Protein AF-0000000085120911 (afdb_homodimer)

Secondary structure (DSSP, 8-state):
-----TTHHHHHHHHHHHHH-TTSSS--PPPTTHHHHHHHHHHHHIIIII-----TT-EEEEEETTEEE-EEEEEEE-TTSSHHHHHHHHHHHHHHHBGGG-EEEEESS-SSHHHHHHHHHHTT-S-GGGG-HHHHHHHHHHHHHHHHHT---STT--HHHHHHHTT-EEEEES-HHHHHHHHHH--TT----HHHHHHHGGGSPPPSEEEEEE--HHHHHHHHHHHH-----HHHHHHHHHHHHHHHHHHHHHHH-TTTT--SSS--HHHHHHHHHHSS-HHHHS-GGGSSPEEEEEE-TT--HHHHHHHHHHHHHHHHHHTTSEEE--GGGG--/-----S-HHHHHHHHHHHHH--SSSS-----TTHHHHHHHHHHHHIIIII-----TT-EEEEEETTEEE-EEEEEEE-TTSSHHHHHHHHHHHHHHHBGGG-EEEEESS-SSHHHHHHHHHHTT-S-GGGG-HHHHHHHHHHHHHHHHHT---STT--HHHHHHHTT-EEEEES-HHHHHHHHHHS-TT----HHHHHHHGGGSPPPSEEEEEE--HHHHHHHHHHHH-----HHHHHHHHHHHHHHHHHHHHHHH-TTTT--SSS--HHHHHHHHHHSS-HHHHS-GGGSSPEEEEEE-TT--HHHHHHHHHHHHHHHHHHTTSEEE--GGG---

InterPro domains:
  IPR018094 Thymidylate kinase [MF_00165] (71-321)
  IPR018094 Thymidylate kinase [TIGR00041] (70-251)
  IPR018095 Thymidylate kinase, conserved site [PS01331] (171-183)
  IPR027417 P-loop containing nucleoside triphosphate hydrolase [G3DSA:3.40.50.300] (66-319)
  IPR027417 P-loop containing nucleoside triphosphate hydrolase [SSF52540] (70-254)
  IPR039430 Thymidylate kinase-like domain [PF02223] (75-251)

Structure (mmCIF, N/CA/C/O backbone):
data_AF-0000000085120911-model_v1
#
loop_
_entity.id
_entity.type
_entity.pdbx_description
1 polymer 'Probable thymidylate kinase'
#
loop_
_atom_site.group_PDB
_atom_site.id
_atom_site.type_symbol
_atom_site.label_atom_id
_atom_site.label_alt_id
_atom_site.label_comp_id
_atom_site.label_asym_id
_atom_site.label_entity_id
_atom_site.label_seq_id
_atom_site.pdbx_PDB_ins_code
_atom_site.Cartn_x
_atom_site.Cartn_y
_atom_site.Cartn_z
_atom_site.occupancy
_atom_site.B_iso_or_equiv
_atom_site.auth_seq_id
_atom_site.auth_comp_id
_atom_site.auth_asym_id
_atom_site.auth_atom_id
_atom_site.pdbx_PDB_model_num
ATOM 1 N N . MET A 1 1 ? 29.109 44.719 27.953 1 21.59 1 MET A N 1
ATOM 2 C CA . MET A 1 1 ? 29.031 43.281 28.016 1 21.59 1 MET A CA 1
ATOM 3 C C . MET A 1 1 ? 27.594 42.812 28.266 1 21.59 1 MET A C 1
ATOM 5 O O . MET A 1 1 ? 27.109 42.906 29.391 1 21.59 1 MET A O 1
ATOM 9 N N . LYS A 1 2 ? 26.625 43.094 27.406 1 31.22 2 LYS A N 1
ATOM 10 C CA . LYS A 1 2 ? 25.188 42.938 27.578 1 31.22 2 LYS A CA 1
ATOM 11 C C . LYS A 1 2 ? 24.828 41.5 27.953 1 31.22 2 LYS A C 1
ATOM 13 O O . LYS A 1 2 ? 25.344 40.562 27.375 1 31.22 2 LYS A O 1
ATOM 18 N N . PRO A 1 3 ? 24.25 41.281 29.234 1 30.42 3 PRO A N 1
ATOM 19 C CA . PRO A 1 3 ? 23.938 39.969 29.766 1 30.42 3 PRO A CA 1
ATOM 20 C C . PRO A 1 3 ? 23.094 39.125 28.812 1 30.42 3 PRO A C 1
ATOM 22 O O . PRO A 1 3 ? 22.125 39.625 28.219 1 30.42 3 PRO A O 1
ATOM 25 N N . ALA A 1 4 ? 23.641 38.156 28.109 1 36.69 4 ALA A N 1
ATOM 26 C CA . ALA A 1 4 ? 23.031 37.156 27.219 1 36.69 4 ALA A CA 1
ATOM 27 C C . ALA A 1 4 ? 21.844 36.469 27.922 1 36.69 4 ALA A C 1
ATOM 29 O O . ALA A 1 4 ? 22 35.906 29 1 36.69 4 ALA A O 1
ATOM 30 N N . SER A 1 5 ? 20.625 36.875 27.672 1 32.47 5 SER A N 1
ATOM 31 C CA . SER A 1 5 ? 19.312 36.625 28.266 1 32.47 5 SER A CA 1
ATOM 32 C C . SER A 1 5 ? 19.047 35.125 28.438 1 32.47 5 SER A C 1
ATOM 34 O O . SER A 1 5 ? 19.469 34.312 27.609 1 32.47 5 SER A O 1
ATOM 36 N N . ARG A 1 6 ? 18.641 34.531 29.672 1 35.84 6 ARG A N 1
ATOM 37 C CA . ARG A 1 6 ? 18.297 33.312 30.438 1 35.84 6 ARG A CA 1
ATOM 38 C C . ARG A 1 6 ? 17.266 32.469 29.688 1 35.84 6 ARG A C 1
ATOM 40 O O . ARG A 1 6 ? 16.797 31.469 30.219 1 35.84 6 ARG A O 1
ATOM 47 N N . GLU A 1 7 ? 16.75 32.938 28.641 1 33.72 7 GLU A N 1
ATOM 48 C CA . GLU A 1 7 ? 15.633 32.281 27.969 1 33.72 7 GLU A CA 1
ATOM 49 C C . GLU A 1 7 ? 16.094 31.031 27.234 1 33.72 7 GLU A C 1
ATOM 51 O O . GLU A 1 7 ? 15.281 30.266 26.719 1 33.72 7 GLU A O 1
ATOM 56 N N . THR A 1 8 ? 17.344 30.75 27.234 1 37.81 8 THR A N 1
ATOM 57 C CA . THR A 1 8 ? 17.938 29.703 26.391 1 37.81 8 THR A CA 1
ATOM 58 C C . THR A 1 8 ? 17.734 28.328 27.016 1 37.81 8 THR A C 1
ATOM 60 O O . THR A 1 8 ? 17.453 27.344 26.312 1 37.81 8 THR A O 1
ATOM 63 N N . PRO A 1 9 ? 17.641 28.328 28.391 1 43.62 9 PRO A N 1
ATOM 64 C CA . PRO A 1 9 ? 17.641 26.984 28.969 1 43.62 9 PRO A CA 1
ATOM 65 C C . PRO A 1 9 ? 16.312 26.266 28.766 1 43.62 9 PRO A C 1
ATOM 67 O O . PRO A 1 9 ? 16.281 25.031 28.641 1 43.62 9 PRO A O 1
ATOM 70 N N . VAL A 1 10 ? 15.281 26.984 28.734 1 39.31 10 VAL A N 1
ATOM 71 C CA . VAL A 1 10 ? 13.961 26.359 28.688 1 39.31 10 VAL A CA 1
ATOM 72 C C . VAL A 1 10 ? 13.75 25.688 27.344 1 39.31 10 VAL A C 1
ATOM 74 O O . VAL A 1 10 ? 13.273 24.547 27.266 1 39.31 10 VAL A O 1
ATOM 77 N N . ILE A 1 11 ? 14.125 26.344 26.312 1 41.19 11 ILE A N 1
ATOM 78 C CA . ILE A 1 11 ? 13.922 25.766 25 1 41.19 11 ILE A CA 1
ATOM 79 C C . ILE A 1 11 ? 14.758 24.5 24.844 1 41.19 11 ILE A C 1
ATOM 81 O O . ILE A 1 11 ? 14.297 23.5 24.281 1 41.19 11 ILE A O 1
ATOM 85 N N . GLU A 1 12 ? 15.867 24.625 25.453 1 46.53 12 GLU A N 1
ATOM 86 C CA . GLU A 1 12 ? 16.719 23.453 25.422 1 46.53 12 GLU A CA 1
ATOM 87 C C . GLU A 1 12 ? 16.031 22.25 26.094 1 46.53 12 GLU A C 1
ATOM 89 O O . GLU A 1 12 ? 16.141 21.125 25.609 1 46.53 12 GLU A O 1
ATOM 94 N N . ASN A 1 13 ? 15.344 22.547 27.109 1 45.47 13 ASN A N 1
ATOM 95 C CA . ASN A 1 13 ? 14.656 21.484 27.844 1 45.47 13 ASN A CA 1
ATOM 96 C C . ASN A 1 13 ? 13.508 20.891 27.031 1 45.47 13 ASN A C 1
ATOM 98 O O . ASN A 1 13 ? 13.273 19.688 27.078 1 45.47 13 ASN A O 1
ATOM 102 N N . VAL A 1 14 ? 12.906 21.719 26.297 1 43.88 14 VAL A N 1
ATOM 103 C CA . VAL A 1 14 ? 11.82 21.266 25.438 1 43.88 14 VAL A CA 1
ATOM 104 C C . VAL A 1 14 ? 12.344 20.234 24.438 1 43.88 14 VAL A C 1
ATOM 106 O O . VAL A 1 14 ? 11.727 19.188 24.234 1 43.88 14 VAL A O 1
ATOM 109 N N . ILE A 1 15 ? 13.359 20.594 23.938 1 43.28 15 ILE A N 1
ATOM 110 C CA . ILE A 1 15 ? 13.984 19.75 22.938 1 43.28 15 ILE A CA 1
ATOM 111 C C . ILE A 1 15 ? 14.422 18.422 23.578 1 43.28 15 ILE A C 1
ATOM 113 O O . ILE A 1 15 ? 14.195 17.359 23.016 1 43.28 15 ILE A O 1
ATOM 117 N N . ARG A 1 16 ? 14.953 18.578 24.766 1 45.09 16 ARG A N 1
ATOM 118 C CA . ARG A 1 16 ? 15.422 17.391 25.484 1 45.09 16 ARG A CA 1
ATOM 119 C C . ARG A 1 16 ? 14.266 16.469 25.828 1 45.09 16 ARG A C 1
ATOM 121 O O . ARG A 1 16 ? 14.383 15.242 25.734 1 45.09 16 ARG A O 1
ATOM 128 N N . LEU A 1 17 ? 13.25 17 26.234 1 41.06 17 LEU A N 1
ATOM 129 C CA . LEU A 1 17 ? 12.094 16.219 26.672 1 41.06 17 LEU A CA 1
ATOM 130 C C . LEU A 1 17 ? 11.414 15.531 25.5 1 41.06 17 LEU A C 1
ATOM 132 O O . LEU A 1 17 ? 10.961 14.391 25.609 1 41.06 17 LEU A O 1
ATOM 136 N N . ALA A 1 18 ? 11.328 16.219 24.453 1 39.88 18 ALA A N 1
ATOM 137 C CA . ALA A 1 18 ? 10.742 15.609 23.266 1 39.88 18 ALA A CA 1
ATOM 138 C C . ALA A 1 18 ? 11.539 14.383 22.812 1 39.88 18 ALA A C 1
ATOM 140 O O . ALA A 1 18 ? 10.969 13.414 22.312 1 39.88 18 ALA A O 1
ATOM 141 N N . TYR A 1 19 ? 12.789 14.352 23.031 1 40.03 19 TYR A N 1
ATOM 142 C CA . TYR A 1 19 ? 13.656 13.242 22.641 1 40.03 19 TYR A CA 1
ATOM 143 C C . TYR A 1 19 ? 13.539 12.086 23.625 1 40.03 19 TYR A C 1
ATOM 145 O O . TYR A 1 19 ? 13.727 10.93 23.266 1 40.03 19 TYR A O 1
ATOM 153 N N . LYS A 1 20 ? 13.297 12.312 24.781 1 37.78 20 LYS A N 1
ATOM 154 C CA . LYS A 1 20 ? 13.258 11.266 25.812 1 37.78 20 LYS A CA 1
ATOM 155 C C . LYS A 1 20 ? 11.961 10.469 25.734 1 37.78 20 LYS A C 1
ATOM 157 O O . LYS A 1 20 ? 11.875 9.352 26.25 1 37.78 20 LYS A O 1
ATOM 162 N N . ARG A 1 21 ? 10.922 10.906 25.219 1 36.94 21 ARG A N 1
ATOM 163 C CA . ARG A 1 21 ? 9.617 10.312 25.484 1 36.94 21 ARG A CA 1
ATOM 164 C C . ARG A 1 21 ? 9.305 9.219 24.484 1 36.94 21 ARG A C 1
ATOM 166 O O . ARG A 1 21 ? 8.164 8.734 24.406 1 36.94 21 ARG A O 1
ATOM 173 N N . GLY A 1 22 ? 10.008 8.547 23.828 1 33.44 22 GLY A N 1
ATOM 174 C CA . GLY A 1 22 ? 9.625 7.457 22.938 1 33.44 22 GLY A CA 1
ATOM 175 C C . GLY A 1 22 ? 8.789 6.398 23.641 1 33.44 22 GLY A C 1
ATOM 176 O O . GLY A 1 22 ? 8.398 5.406 23.016 1 33.44 22 GLY A O 1
ATOM 177 N N . GLU A 1 23 ? 8.773 6.168 24.875 1 32.94 23 GLU A N 1
ATOM 178 C CA . GLU A 1 23 ? 8.164 4.996 25.484 1 32.94 23 GLU A CA 1
ATOM 179 C C . GLU A 1 23 ? 6.668 5.203 25.719 1 32.94 23 GLU A C 1
ATOM 181 O O . GLU A 1 23 ? 5.914 4.238 25.859 1 32.94 23 GLU A O 1
ATOM 186 N N . GLU A 1 24 ? 6.148 6.316 26.344 1 32.09 24 GLU A N 1
ATOM 187 C CA . GLU A 1 24 ? 4.812 6.215 26.938 1 32.09 24 GLU A CA 1
ATOM 188 C C . GLU A 1 24 ? 3.738 6.562 25.906 1 32.09 24 GLU A C 1
ATOM 190 O O . GLU A 1 24 ? 3.914 7.48 25.094 1 32.09 24 GLU A O 1
ATOM 195 N N . LYS A 1 25 ? 2.566 5.879 25.828 1 38.34 25 LYS A N 1
ATOM 196 C CA . LYS A 1 25 ? 1.338 5.922 25.031 1 38.34 25 LYS A CA 1
ATOM 197 C C . LYS A 1 25 ? 0.755 7.332 25 1 38.34 25 LYS A C 1
ATOM 199 O O . LYS A 1 25 ? -0.342 7.547 24.484 1 38.34 25 LYS A O 1
ATOM 204 N N . ARG A 1 26 ? 1.23 8.32 25.812 1 34.84 26 ARG A N 1
ATOM 205 C CA . ARG A 1 26 ? 0.583 9.625 25.906 1 34.84 26 ARG A CA 1
ATOM 206 C C . ARG A 1 26 ? 1.172 10.609 24.906 1 34.84 26 ARG A C 1
ATOM 208 O O . ARG A 1 26 ? 2.375 10.586 24.641 1 34.84 26 ARG A O 1
ATOM 215 N N . VAL A 1 27 ? 0.275 11.227 24.109 1 38.69 27 VAL A N 1
ATOM 216 C CA . VAL A 1 27 ? 0.625 12.344 23.234 1 38.69 27 VAL A CA 1
ATOM 217 C C . VAL A 1 27 ? 1.644 13.242 23.938 1 38.69 27 VAL A C 1
ATOM 219 O O . VAL A 1 27 ? 1.41 13.711 25.047 1 38.69 27 VAL A O 1
ATOM 222 N N . PRO A 1 28 ? 2.799 13.234 23.5 1 45.41 28 PRO A N 1
ATOM 223 C CA . PRO A 1 28 ? 3.795 14.094 24.141 1 45.41 28 PRO A CA 1
ATOM 224 C C . PRO A 1 28 ? 3.393 15.57 24.125 1 45.41 28 PRO A C 1
ATOM 226 O O . PRO A 1 28 ? 2.918 16.078 23.109 1 45.41 28 PRO A O 1
ATOM 229 N N . SER A 1 29 ? 2.76 16.031 25.219 1 50.06 29 SER A N 1
ATOM 230 C CA . SER A 1 29 ? 2.512 17.469 25.328 1 50.06 29 SER A CA 1
ATOM 231 C C . SER A 1 29 ? 3.785 18.219 25.688 1 50.06 29 SER A C 1
ATOM 233 O O . SER A 1 29 ? 4.688 17.672 26.312 1 50.06 29 SER A O 1
ATOM 235 N N . LEU A 1 30 ? 4.102 19.328 24.969 1 51.44 30 LEU A N 1
ATOM 236 C CA . LEU A 1 30 ? 5.156 20.234 25.391 1 51.44 30 LEU A CA 1
ATOM 237 C C . LEU A 1 30 ? 5.031 20.562 26.875 1 51.44 30 LEU A C 1
ATOM 239 O O . LEU A 1 30 ? 3.922 20.703 27.391 1 51.44 30 LEU A O 1
ATOM 243 N N . PRO A 1 31 ? 6.07 20.469 27.516 1 49.25 31 PRO A N 1
ATOM 244 C CA . PRO A 1 31 ? 5.93 20.891 28.906 1 49.25 31 PRO A CA 1
ATOM 245 C C . PRO A 1 31 ? 5.211 22.234 29.047 1 49.25 31 PRO A C 1
ATOM 247 O O . PRO A 1 31 ? 5.508 23.172 28.312 1 49.25 31 PRO A O 1
ATOM 250 N N . LEU A 1 32 ? 4.137 22.266 29.75 1 51.22 32 LEU A N 1
ATOM 251 C CA . LEU A 1 32 ? 3.25 23.406 30.016 1 51.22 32 LEU A CA 1
ATOM 252 C C . LEU A 1 32 ? 4.051 24.672 30.297 1 51.22 32 LEU A C 1
ATOM 254 O O . LEU A 1 32 ? 3.613 25.766 29.953 1 51.22 32 LEU A O 1
ATOM 258 N N . GLU A 1 33 ? 5.203 24.484 30.906 1 52.12 33 GLU A N 1
ATOM 259 C CA . GLU A 1 33 ? 5.996 25.641 31.328 1 52.12 33 GLU A CA 1
ATOM 260 C C . GLU A 1 33 ? 6.617 26.344 30.125 1 52.12 33 GLU A C 1
ATOM 262 O O . GLU A 1 33 ? 6.906 27.547 30.203 1 52.12 33 GLU A O 1
ATOM 267 N N . LEU A 1 34 ? 6.715 25.703 29.047 1 60.28 34 LEU A N 1
ATOM 268 C CA . LEU A 1 34 ? 7.434 26.234 27.891 1 60.28 34 LEU A CA 1
ATOM 269 C C . LEU A 1 34 ? 6.48 26.953 26.938 1 60.28 34 LEU A C 1
ATOM 271 O O . LEU A 1 34 ? 6.906 27.797 26.141 1 60.28 34 LEU A O 1
ATOM 275 N N . GLU A 1 35 ? 5.352 26.812 27.219 1 74.75 35 GLU A N 1
ATOM 276 C CA . GLU A 1 35 ? 4.344 27.312 26.281 1 74.75 35 GLU A CA 1
ATOM 277 C C . GLU A 1 35 ? 4.23 28.828 26.375 1 74.75 35 GLU A C 1
ATOM 279 O O . GLU A 1 35 ? 4.246 29.531 25.359 1 74.75 35 GLU A O 1
ATOM 284 N N . PRO A 1 36 ? 4.355 29.344 27.609 1 78.25 36 PRO A N 1
ATOM 285 C CA . PRO A 1 36 ? 4.195 30.797 27.672 1 78.25 36 PRO A CA 1
ATOM 286 C C . PRO A 1 36 ? 5.391 31.547 27.094 1 78.25 36 PRO A C 1
ATOM 288 O O . PRO A 1 36 ? 5.219 32.562 26.438 1 78.25 36 PRO A O 1
ATOM 291 N N . VAL A 1 37 ? 6.574 31.094 27.312 1 83.62 37 VAL A N 1
ATOM 292 C CA . VAL A 1 37 ? 7.777 31.75 26.812 1 83.62 37 VAL A CA 1
ATOM 293 C C . VAL A 1 37 ? 7.809 31.672 25.297 1 83.62 37 VAL A C 1
ATOM 295 O O . VAL A 1 37 ? 8.102 32.656 24.625 1 83.62 37 VAL A O 1
ATOM 298 N N . LEU A 1 38 ? 7.523 30.547 24.812 1 89.38 38 LEU A N 1
ATOM 299 C CA . LEU A 1 38 ? 7.496 30.344 23.375 1 89.38 38 LEU A CA 1
ATOM 300 C C . LEU A 1 38 ? 6.43 31.219 22.719 1 89.38 38 LEU A C 1
ATOM 302 O O . LEU A 1 38 ? 6.668 31.828 21.672 1 89.38 38 LEU A O 1
ATOM 306 N N . ALA A 1 39 ? 5.328 31.297 23.406 1 92.31 39 ALA A N 1
ATOM 307 C CA . ALA A 1 39 ? 4.219 32.094 22.891 1 92.31 39 ALA A CA 1
ATOM 308 C C . ALA A 1 39 ? 4.594 33.562 22.828 1 92.31 39 ALA A C 1
ATOM 310 O O . ALA A 1 39 ? 4.277 34.25 21.844 1 92.31 39 ALA A O 1
ATOM 311 N N . LYS A 1 40 ? 5.219 34.031 23.812 1 93.19 40 LYS A N 1
ATOM 312 C CA . LYS A 1 40 ? 5.645 35.438 23.859 1 93.19 40 LYS A CA 1
ATOM 313 C C . LYS A 1 40 ? 6.66 35.719 22.75 1 93.19 40 LYS A C 1
ATOM 315 O O . LYS A 1 40 ? 6.594 36.781 22.109 1 93.19 40 LYS A O 1
ATOM 320 N N . SER A 1 41 ? 7.57 34.812 22.609 1 93.56 41 SER A N 1
ATOM 321 C CA . SER A 1 41 ? 8.602 34.969 21.578 1 93.56 41 SER A CA 1
ATOM 322 C C . SER A 1 41 ? 8 35 20.188 1 93.56 41 SER A C 1
ATOM 324 O O . SER A 1 41 ? 8.391 35.781 19.344 1 93.56 41 SER A O 1
ATOM 326 N N . VAL A 1 42 ? 7.082 34.125 19.922 1 95.56 42 VAL A N 1
ATOM 327 C CA . VAL A 1 42 ? 6.438 34.031 18.609 1 95.56 42 VAL A CA 1
ATOM 328 C C . VAL A 1 42 ? 5.602 35.281 18.359 1 95.56 42 VAL A C 1
ATOM 330 O O . VAL A 1 42 ? 5.676 35.875 17.266 1 95.56 42 VAL A O 1
ATOM 333 N N . ALA A 1 43 ? 4.852 35.719 19.391 1 95.56 43 ALA A N 1
ATOM 334 C CA . ALA A 1 43 ? 4.02 36.906 19.266 1 95.56 43 ALA A CA 1
ATOM 335 C C . ALA A 1 43 ? 4.871 38.156 18.969 1 95.56 43 ALA A C 1
ATOM 337 O O . ALA A 1 43 ? 4.512 38.969 18.141 1 95.56 43 ALA A O 1
ATOM 338 N N . LYS A 1 44 ? 5.914 38.25 19.688 1 96.12 44 LYS A N 1
ATOM 339 C CA . LYS A 1 44 ? 6.828 39.375 19.484 1 96.12 44 LYS A CA 1
ATOM 340 C C . LYS A 1 44 ? 7.375 39.375 18.062 1 96.12 44 LYS A C 1
ATOM 342 O O . LYS A 1 44 ? 7.398 40.438 17.406 1 96.12 44 LYS A O 1
ATOM 347 N N . ARG A 1 45 ? 7.773 38.281 17.594 1 96.19 45 ARG A N 1
ATOM 348 C CA . ARG A 1 45 ? 8.359 38.188 16.25 1 96.19 45 ARG A CA 1
ATOM 349 C C . ARG A 1 45 ? 7.305 38.438 15.18 1 96.19 45 ARG A C 1
ATOM 351 O O . ARG A 1 45 ? 7.609 39.031 14.141 1 96.19 45 ARG A O 1
ATOM 358 N N . LEU A 1 46 ? 6.16 37.938 15.383 1 96.56 46 LEU A N 1
ATOM 359 C CA . LEU A 1 46 ? 5.066 38.219 14.453 1 96.56 46 LEU A CA 1
ATOM 360 C C . LEU A 1 46 ? 4.816 39.719 14.32 1 96.56 46 LEU A C 1
ATOM 362 O O . LEU A 1 46 ? 4.656 40.219 13.211 1 96.56 46 LEU A O 1
ATOM 366 N N . ARG A 1 47 ? 4.828 40.375 15.422 1 96.5 47 ARG A N 1
ATOM 367 C CA . ARG A 1 47 ? 4.613 41.812 15.43 1 96.5 47 ARG A CA 1
ATOM 368 C C . ARG A 1 47 ? 5.758 42.562 14.734 1 96.5 47 ARG A C 1
ATOM 370 O O . ARG A 1 47 ? 5.527 43.406 13.891 1 96.5 47 ARG A O 1
ATOM 377 N N . GLU A 1 48 ? 6.91 42.219 15.047 1 97.12 48 GLU A N 1
ATOM 378 C CA . GLU A 1 48 ? 8.102 42.938 14.586 1 97.12 48 GLU A CA 1
ATOM 379 C C . GLU A 1 48 ? 8.383 42.656 13.109 1 97.12 48 GLU A C 1
ATOM 381 O O . GLU A 1 48 ? 8.773 43.562 12.367 1 97.12 48 GLU A O 1
ATOM 386 N N . GLN A 1 49 ? 8.18 41.438 12.688 1 95.88 49 GLN A N 1
ATOM 387 C CA . GLN A 1 49 ? 8.617 41.031 11.359 1 95.88 49 GLN A CA 1
ATOM 388 C C . GLN A 1 49 ? 7.465 41.094 10.359 1 95.88 49 GLN A C 1
ATOM 390 O O . GLN A 1 49 ? 7.676 41.281 9.164 1 95.88 49 GLN A O 1
ATOM 395 N N . TYR A 1 50 ? 6.23 40.938 10.828 1 95.75 50 TYR A N 1
ATOM 396 C CA . TYR A 1 50 ? 5.125 40.812 9.891 1 95.75 50 TYR A CA 1
ATOM 397 C C . TYR A 1 50 ? 4.031 41.812 10.18 1 95.75 50 TYR A C 1
ATOM 399 O O . TYR A 1 50 ? 3.053 41.906 9.43 1 95.75 50 TYR A O 1
ATOM 407 N N . GLY A 1 51 ? 4.133 42.562 11.336 1 94.81 51 GLY A N 1
ATOM 408 C CA . GLY A 1 51 ? 3.109 43.5 11.711 1 94.81 51 GLY A CA 1
ATOM 409 C C . GLY A 1 51 ? 1.823 42.844 12.18 1 94.81 51 GLY A C 1
ATOM 410 O O . GLY A 1 51 ? 0.75 43.469 12.094 1 94.81 51 GLY A O 1
ATOM 411 N N . ILE A 1 52 ? 1.918 41.625 12.602 1 94.25 52 ILE A N 1
ATOM 412 C CA . ILE A 1 52 ? 0.752 40.875 13.055 1 94.25 52 ILE A CA 1
ATOM 413 C C . ILE A 1 52 ? 0.711 40.844 14.578 1 94.25 52 ILE A C 1
ATOM 415 O O . ILE A 1 52 ? 1.628 40.312 15.219 1 94.25 52 ILE A O 1
ATOM 419 N N . THR A 1 53 ? -0.263 41.375 15.172 1 93.88 53 THR A N 1
ATOM 420 C CA . THR A 1 53 ? -0.453 41.344 16.609 1 93.88 53 THR A CA 1
ATOM 421 C C . THR A 1 53 ? -1.49 40.312 17 1 93.88 53 THR A C 1
ATOM 423 O O . THR A 1 53 ? -2.641 40.375 16.562 1 93.88 53 THR A O 1
ATOM 426 N N . ILE A 1 54 ? -1.018 39.406 17.797 1 91.88 54 ILE A N 1
ATOM 427 C CA . ILE A 1 54 ? -1.953 38.344 18.172 1 91.88 54 ILE A CA 1
ATOM 428 C C . ILE A 1 54 ? -2.02 38.219 19.688 1 91.88 54 ILE A C 1
ATOM 430 O O . ILE A 1 54 ? -1.037 38.5 20.391 1 91.88 54 ILE A O 1
ATOM 434 N N . GLU A 1 55 ? -3.201 37.906 20.203 1 92.06 55 GLU A N 1
ATOM 435 C CA . GLU A 1 55 ? -3.494 37.562 21.594 1 92.06 55 GLU A CA 1
ATOM 436 C C . GLU A 1 55 ? -4.164 36.188 21.703 1 92.06 55 GLU A C 1
ATOM 438 O O . GLU A 1 55 ? -4.676 35.656 20.719 1 92.06 55 GLU A O 1
ATOM 443 N N . PRO A 1 56 ? -4.039 35.625 22.844 1 91.44 56 PRO A N 1
ATOM 444 C CA . PRO A 1 56 ? -4.715 34.344 22.984 1 91.44 56 PRO A CA 1
ATOM 445 C C . PRO A 1 56 ? -6.168 34.375 22.531 1 91.44 56 PRO A C 1
ATOM 447 O O . PRO A 1 56 ? -6.922 35.25 22.938 1 91.44 56 PRO A O 1
ATOM 450 N N . GLY A 1 57 ? -6.504 33.5 21.625 1 93.19 57 GLY A N 1
ATOM 451 C CA . GLY A 1 57 ? -7.871 33.375 21.156 1 93.19 57 GLY A CA 1
ATOM 452 C C . GLY A 1 57 ? -8.242 34.375 20.094 1 93.19 57 GLY A C 1
ATOM 453 O O . GLY A 1 57 ? -9.406 34.5 19.719 1 93.19 57 GLY A O 1
ATOM 454 N N . SER A 1 58 ? -7.312 35.094 19.594 1 93.25 58 SER A N 1
ATOM 455 C CA . SER A 1 58 ? -7.605 36.219 18.703 1 93.25 58 SER A CA 1
ATOM 456 C C . SER A 1 58 ? -7.711 35.75 17.25 1 93.25 58 SER A C 1
ATOM 458 O O . SER A 1 58 ? -8.18 36.5 16.391 1 93.25 58 SER A O 1
ATOM 460 N N . LEU A 1 59 ? -7.309 34.562 16.938 1 95.44 59 LEU A N 1
ATOM 461 C CA . LEU A 1 59 ? -7.324 34.031 15.57 1 95.44 59 LEU A CA 1
ATOM 462 C C . LEU A 1 59 ? -8.484 33.062 15.375 1 95.44 59 LEU A C 1
ATOM 464 O O . LEU A 1 59 ? -8.781 32.281 16.25 1 95.44 59 LEU A O 1
ATOM 468 N N . VAL A 1 60 ? -9.133 33.219 14.234 1 95.38 60 VAL A N 1
ATOM 469 C CA . VAL A 1 60 ? -10.25 32.344 13.898 1 95.38 60 VAL A CA 1
ATOM 470 C C . VAL A 1 60 ? -10.062 31.766 12.492 1 95.38 60 VAL A C 1
ATOM 472 O O . VAL A 1 60 ? -9.594 32.469 11.594 1 95.38 60 VAL A O 1
ATOM 475 N N . PRO A 1 61 ? -10.398 30.484 12.336 1 95.88 61 PRO A N 1
ATOM 476 C CA . PRO A 1 61 ? -10.336 29.953 10.977 1 95.88 61 PRO A CA 1
ATOM 477 C C . PRO A 1 61 ? -11.273 30.656 10.008 1 95.88 61 PRO A C 1
ATOM 479 O O . PRO A 1 61 ? -12.297 31.203 10.422 1 95.88 61 PRO A O 1
ATOM 482 N N . ARG A 1 62 ? -10.898 30.625 8.781 1 93.75 62 ARG A N 1
ATOM 483 C CA . ARG A 1 62 ? -11.758 31.203 7.758 1 93.75 62 ARG A CA 1
ATOM 484 C C . ARG A 1 62 ? -13.086 30.453 7.672 1 93.75 62 ARG A C 1
ATOM 486 O O . ARG A 1 62 ? -13.203 29.328 8.156 1 93.75 62 ARG A O 1
ATOM 493 N N . LYS A 1 63 ? -14.055 31.141 7.062 1 94.12 63 LYS A N 1
ATOM 494 C CA . LYS A 1 63 ? -15.367 30.516 6.922 1 94.12 63 LYS A CA 1
ATOM 495 C C . LYS A 1 63 ? -15.711 30.281 5.453 1 94.12 63 LYS A C 1
ATOM 497 O O . LYS A 1 63 ? -15.297 31.047 4.582 1 94.12 63 LYS A O 1
ATOM 502 N N . CYS A 1 64 ? -16.375 29.219 5.168 1 93.19 64 CYS A N 1
ATOM 503 C CA . CYS A 1 64 ? -16.984 28.875 3.883 1 93.19 64 CYS A CA 1
ATOM 504 C C . CYS A 1 64 ? -18.422 28.422 4.062 1 93.19 64 CYS A C 1
ATOM 506 O O . CYS A 1 64 ? -18.688 27.391 4.691 1 93.19 64 CYS A O 1
ATOM 508 N N . ASN A 1 65 ? -19.328 29.188 3.496 1 91.44 65 ASN A N 1
ATOM 509 C CA . ASN A 1 65 ? -20.766 28.922 3.645 1 91.44 65 ASN A CA 1
ATOM 510 C C . ASN A 1 65 ? -21.156 28.812 5.113 1 91.44 65 ASN A C 1
ATOM 512 O O . ASN A 1 65 ? -21.844 27.859 5.508 1 91.44 65 ASN A O 1
ATOM 516 N N . GLY A 1 66 ? -20.562 29.703 5.957 1 91.12 66 GLY A N 1
ATOM 517 C CA . GLY A 1 66 ? -20.938 29.828 7.355 1 91.12 66 GLY A CA 1
ATOM 518 C C . GLY A 1 66 ? -20.219 28.828 8.25 1 91.12 66 GLY A C 1
ATOM 519 O O . GLY A 1 66 ? -20.406 28.844 9.469 1 91.12 66 GLY A O 1
ATOM 520 N N . ARG A 1 67 ? -19.391 28.047 7.707 1 92.56 67 ARG A N 1
ATOM 521 C CA . ARG A 1 67 ? -18.672 27.031 8.484 1 92.56 67 ARG A CA 1
ATOM 522 C C . ARG A 1 67 ? -17.188 27.344 8.562 1 92.56 67 ARG A C 1
ATOM 524 O O . ARG A 1 67 ? -16.578 27.766 7.57 1 92.56 67 ARG A O 1
ATOM 531 N N . GLU A 1 68 ? -16.672 27.172 9.766 1 95.38 68 GLU A N 1
ATOM 532 C CA . GLU A 1 68 ? -15.227 27.344 9.914 1 95.38 68 GLU A CA 1
ATOM 533 C C . GLU A 1 68 ? -14.469 26.203 9.227 1 95.38 68 GLU A C 1
ATOM 535 O O . GLU A 1 68 ? -14.844 25.047 9.344 1 95.38 68 GLU A O 1
ATOM 540 N N . ILE A 1 69 ? -13.484 26.562 8.469 1 96.19 69 ILE A N 1
ATOM 541 C CA . ILE A 1 69 ? -12.656 25.594 7.758 1 96.19 69 ILE A CA 1
ATOM 542 C C . ILE A 1 69 ? -11.219 25.688 8.25 1 96.19 69 ILE A C 1
ATOM 544 O O . ILE A 1 69 ? -10.617 26.766 8.258 1 96.19 69 ILE A O 1
ATOM 548 N N . GLY A 1 70 ? -10.727 24.578 8.688 1 96.62 70 GLY A N 1
ATOM 549 C CA . GLY A 1 70 ? -9.359 24.516 9.188 1 96.62 70 GLY A CA 1
ATOM 550 C C . GLY A 1 70 ? -8.336 24.266 8.094 1 96.62 70 GLY A C 1
ATOM 551 O O . GLY A 1 70 ? -8.57 24.609 6.93 1 96.62 70 GLY A O 1
ATOM 552 N N . VAL A 1 71 ? -7.102 23.844 8.523 1 96.25 71 VAL A N 1
ATOM 553 C CA . VAL A 1 71 ? -6.012 23.578 7.59 1 96.25 71 VAL A CA 1
ATOM 554 C C . VAL A 1 71 ? -5.211 22.375 8.047 1 96.25 71 VAL A C 1
ATOM 556 O O . VAL A 1 71 ? -5.227 22.016 9.234 1 96.25 71 VAL A O 1
ATOM 559 N N . LEU A 1 72 ? -4.574 21.719 7.066 1 97.38 72 LEU A N 1
ATOM 560 C CA . LEU A 1 72 ? -3.572 20.688 7.32 1 97.38 72 LEU A CA 1
ATOM 561 C C . LEU A 1 72 ? -2.164 21.234 7.152 1 97.38 72 LEU A C 1
ATOM 563 O O . LEU A 1 72 ? -1.819 21.75 6.082 1 97.38 72 LEU A O 1
ATOM 567 N N . ILE A 1 73 ? -1.365 21.172 8.219 1 98.25 73 ILE A N 1
ATOM 568 C CA . ILE A 1 73 ? 0.012 21.641 8.219 1 98.25 73 ILE A CA 1
ATOM 569 C C . ILE A 1 73 ? 0.968 20.469 8.406 1 98.25 73 ILE A C 1
ATOM 571 O O . ILE A 1 73 ? 0.952 19.812 9.445 1 98.25 73 ILE A O 1
ATOM 575 N N . ALA A 1 74 ? 1.792 20.234 7.422 1 98.44 74 ALA A N 1
ATOM 576 C CA . ALA A 1 74 ? 2.75 19.141 7.504 1 98.44 74 ALA A CA 1
ATOM 577 C C . ALA A 1 74 ? 4.148 19.656 7.832 1 98.44 74 ALA A C 1
ATOM 579 O O . ALA A 1 74 ? 4.648 20.578 7.18 1 98.44 74 ALA A O 1
ATOM 580 N N . ILE A 1 75 ? 4.785 19.078 8.859 1 98.56 75 ILE A N 1
ATOM 581 C CA . ILE A 1 75 ? 6.164 19.391 9.219 1 98.56 75 ILE A CA 1
ATOM 582 C C . ILE A 1 75 ? 7.098 18.297 8.703 1 98.56 75 ILE A C 1
ATOM 584 O O . ILE A 1 75 ? 6.953 17.125 9.07 1 98.56 75 ILE A O 1
ATOM 588 N N . GLU A 1 76 ? 8.016 18.656 7.871 1 98.44 76 GLU A N 1
ATOM 589 C CA . GLU A 1 76 ? 8.859 17.703 7.16 1 98.44 76 GLU A CA 1
ATOM 590 C C . GLU A 1 76 ? 10.336 18 7.387 1 98.44 76 GLU A C 1
ATOM 592 O O . GLU A 1 76 ? 10.711 19.125 7.703 1 98.44 76 GLU A O 1
ATOM 597 N N . GLY A 1 77 ? 11.156 17 7.191 1 97.38 77 GLY A N 1
ATOM 598 C CA . GLY A 1 77 ? 12.602 17.094 7.355 1 97.38 77 GLY A CA 1
ATOM 599 C C . GLY A 1 77 ? 13.266 15.758 7.609 1 97.38 77 GLY A C 1
ATOM 600 O O . GLY A 1 77 ? 12.586 14.734 7.75 1 97.38 77 GLY A O 1
ATOM 601 N N . LEU A 1 78 ? 14.578 15.844 7.703 1 95.75 78 LEU A N 1
ATOM 602 C CA . LEU A 1 78 ? 15.359 14.648 7.996 1 95.75 78 LEU A CA 1
ATOM 603 C C . LEU A 1 78 ? 15.047 14.125 9.391 1 95.75 78 LEU A C 1
ATOM 605 O O . LEU A 1 78 ? 14.586 14.875 10.258 1 95.75 78 LEU A O 1
ATOM 609 N N . ASP A 1 79 ? 15.25 12.75 9.539 1 91.31 79 ASP A N 1
ATOM 610 C CA . ASP A 1 79 ? 15.352 12.289 10.922 1 91.31 79 ASP A CA 1
ATOM 611 C C . ASP A 1 79 ? 16.391 13.094 11.695 1 91.31 79 ASP A C 1
ATOM 613 O O . ASP A 1 79 ? 17.516 13.281 11.234 1 91.31 79 ASP A O 1
ATOM 617 N N . GLY A 1 80 ? 15.953 13.609 12.82 1 89.81 80 GLY A N 1
ATOM 618 C CA . GLY A 1 80 ? 16.844 14.438 13.617 1 89.81 80 GLY A CA 1
ATOM 619 C C . GLY A 1 80 ? 16.719 15.922 13.312 1 89.81 80 GLY A C 1
ATOM 620 O O . GLY A 1 80 ? 17.359 16.75 13.953 1 89.81 80 GLY A O 1
ATOM 621 N N . ALA A 1 81 ? 15.789 16.266 12.438 1 93.75 81 ALA A N 1
ATOM 622 C CA . ALA A 1 81 ? 15.648 17.656 12.031 1 93.75 81 ALA A CA 1
ATOM 623 C C . ALA A 1 81 ? 14.789 18.438 13.023 1 93.75 81 ALA A C 1
ATOM 625 O O . ALA A 1 81 ? 14.719 19.672 12.969 1 93.75 81 ALA A O 1
ATOM 626 N N . GLY A 1 82 ? 14.109 17.766 13.961 1 90.69 82 GLY A N 1
ATOM 627 C CA . GLY A 1 82 ? 13.289 18.422 14.961 1 90.69 82 GLY A CA 1
ATOM 628 C C . GLY A 1 82 ? 11.82 18.516 14.57 1 90.69 82 GLY A C 1
ATOM 629 O O . GLY A 1 82 ? 11.109 19.422 15.023 1 90.69 82 GLY A O 1
ATOM 630 N N . THR A 1 83 ? 11.367 17.641 13.688 1 94.69 83 THR A N 1
ATOM 631 C CA . THR A 1 83 ? 10 17.688 13.188 1 94.69 83 THR A CA 1
ATOM 632 C C . THR A 1 83 ? 9 17.422 14.312 1 94.69 83 THR A C 1
ATOM 634 O O . THR A 1 83 ? 7.961 18.078 14.391 1 94.69 83 THR A O 1
ATOM 637 N N . THR A 1 84 ? 9.305 16.484 15.195 1 92.5 84 THR A N 1
ATOM 638 C CA . THR A 1 84 ? 8.406 16.172 16.297 1 92.5 84 THR A CA 1
ATOM 639 C C . THR A 1 84 ? 8.273 17.359 17.25 1 92.5 84 THR A C 1
ATOM 641 O O . THR A 1 84 ? 7.164 17.766 17.578 1 92.5 84 THR A O 1
ATOM 644 N N . THR A 1 85 ? 9.383 17.875 17.562 1 89.94 85 THR A N 1
ATOM 645 C CA . THR A 1 85 ? 9.383 19.031 18.469 1 89.94 85 THR A CA 1
ATOM 646 C C . THR A 1 85 ? 8.625 20.203 17.859 1 89.94 85 THR A C 1
ATOM 648 O O . THR A 1 85 ? 7.793 20.828 18.516 1 89.94 85 THR A O 1
ATOM 651 N N . THR A 1 86 ? 8.898 20.484 16.703 1 94.5 86 THR A N 1
ATOM 652 C CA . THR A 1 86 ? 8.281 21.625 16.016 1 94.5 86 THR A CA 1
ATOM 653 C C . THR A 1 86 ? 6.773 21.406 15.867 1 94.5 86 THR A C 1
ATOM 655 O O . THR A 1 86 ? 5.988 22.328 16.094 1 94.5 86 THR A O 1
ATOM 658 N N . SER A 1 87 ? 6.371 20.188 15.5 1 96.62 87 SER A N 1
ATOM 659 C CA . SER A 1 87 ? 4.953 19.922 15.305 1 96.62 87 S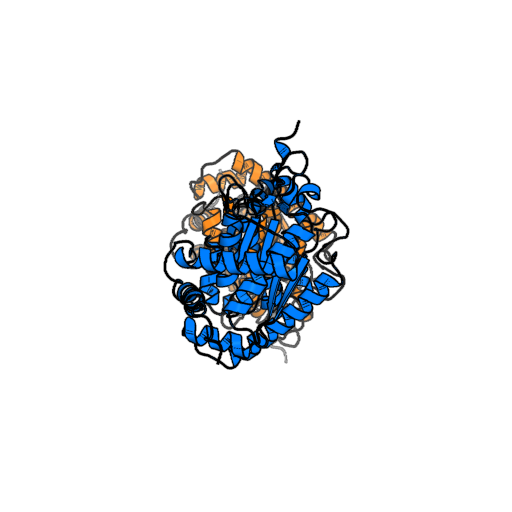ER A CA 1
ATOM 660 C C . SER A 1 87 ? 4.184 20.031 16.625 1 96.62 87 SER A C 1
ATOM 662 O O . SER A 1 87 ? 3.09 20.594 16.656 1 96.62 87 SER A O 1
ATOM 664 N N . LEU A 1 88 ? 4.734 19.516 17.656 1 93.31 88 LEU A N 1
ATOM 665 C CA . LEU A 1 88 ? 4.102 19.594 18.969 1 93.31 88 LEU A CA 1
ATOM 666 C C . LEU A 1 88 ? 3.998 21.047 19.438 1 93.31 88 LEU A C 1
ATOM 668 O O . LEU A 1 88 ? 2.943 21.469 19.906 1 93.31 88 LEU A O 1
ATOM 672 N N . ALA A 1 89 ? 5.027 21.781 19.297 1 93.25 89 ALA A N 1
ATOM 673 C CA . ALA A 1 89 ? 5.051 23.188 19.688 1 93.25 89 ALA A CA 1
ATOM 674 C C . ALA A 1 89 ? 4.051 24 18.875 1 93.25 89 ALA A C 1
ATOM 676 O O . ALA A 1 89 ? 3.338 24.844 19.438 1 93.25 89 ALA A O 1
ATOM 677 N N . LEU A 1 90 ? 4.043 23.719 17.625 1 96.5 90 LEU A N 1
ATOM 678 C CA . LEU A 1 90 ? 3.137 24.469 16.766 1 96.5 90 LEU A CA 1
ATOM 679 C C . LEU A 1 90 ? 1.682 24.203 17.141 1 96.5 90 LEU A C 1
ATOM 681 O O . LEU A 1 90 ? 0.883 25.141 17.25 1 96.5 90 LEU A O 1
ATOM 685 N N . ALA A 1 91 ? 1.361 22.953 17.312 1 95.81 91 ALA A N 1
ATOM 686 C CA . ALA A 1 91 ? -0.004 22.609 17.703 1 95.81 91 ALA A CA 1
ATOM 687 C C . ALA A 1 91 ? -0.381 23.297 19.016 1 95.81 91 ALA A C 1
ATOM 689 O O . ALA A 1 91 ? -1.487 23.828 19.156 1 95.81 91 ALA A O 1
ATOM 690 N N . SER A 1 92 ? 0.498 23.328 19.938 1 93.56 92 SER A N 1
ATOM 691 C CA . SER A 1 92 ? 0.259 23.953 21.234 1 93.56 92 SER A CA 1
ATOM 692 C C . SER A 1 92 ? 0.06 25.469 21.078 1 93.56 92 SER A C 1
ATOM 694 O O . SER A 1 92 ? -0.863 26.031 21.672 1 93.56 92 SER A O 1
ATOM 696 N N . ILE A 1 93 ? 0.917 26.078 20.359 1 94.31 93 ILE A N 1
ATOM 697 C CA . ILE A 1 93 ? 0.866 27.531 20.172 1 94.31 93 ILE A CA 1
ATOM 698 C C . ILE A 1 93 ? -0.414 27.906 19.422 1 94.31 93 ILE A C 1
ATOM 700 O O . ILE A 1 93 ? -1.065 28.891 19.766 1 94.31 93 ILE A O 1
ATOM 704 N N . LEU A 1 94 ? -0.779 27.156 18.469 1 96.06 94 LEU A N 1
ATOM 705 C CA . LEU A 1 94 ? -2.012 27.406 17.734 1 96.06 94 LEU A CA 1
ATOM 706 C C . LEU A 1 94 ? -3.23 27.234 18.641 1 96.06 94 LEU A C 1
ATOM 708 O O . LEU A 1 94 ? -4.199 28 18.531 1 96.06 94 LEU A O 1
ATOM 712 N N . ARG A 1 95 ? -3.15 26.25 19.484 1 94.25 95 ARG A N 1
ATOM 713 C CA . ARG A 1 95 ? -4.25 26.047 20.422 1 94.25 95 ARG A CA 1
ATOM 714 C C . ARG A 1 95 ? -4.461 27.281 21.297 1 94.25 95 ARG A C 1
ATOM 716 O O . ARG A 1 95 ? -5.594 27.594 21.656 1 94.25 95 ARG A O 1
ATOM 723 N N . LEU A 1 96 ? -3.412 27.922 21.656 1 92.94 96 LEU A N 1
ATOM 724 C CA . LEU A 1 96 ? -3.459 29.109 22.5 1 92.94 96 LEU A CA 1
ATOM 725 C C . LEU A 1 96 ? -4.043 30.297 21.75 1 92.94 96 LEU A C 1
ATOM 727 O O . LEU A 1 96 ? -4.859 31.031 22.297 1 92.94 96 LEU A O 1
ATOM 731 N N . PHE A 1 97 ? -3.672 30.453 20.516 1 93.94 97 PHE A N 1
ATOM 732 C CA . PHE A 1 97 ? -3.963 31.703 19.828 1 93.94 97 PHE A CA 1
ATOM 733 C C . PHE A 1 97 ? -5.258 31.594 19.031 1 93.94 97 PHE A C 1
ATOM 735 O O . PHE A 1 97 ? -5.871 32.594 18.672 1 93.94 97 PHE A O 1
ATOM 742 N N . VAL A 1 98 ? -5.676 30.406 18.672 1 94.62 98 VAL A N 1
ATOM 743 C CA . VAL A 1 98 ? -6.891 30.203 17.891 1 94.62 98 VAL A CA 1
ATOM 744 C C . VAL A 1 98 ? -8.102 30.141 18.828 1 94.62 98 VAL A C 1
ATOM 746 O O . VAL A 1 98 ? -8.039 29.5 19.875 1 94.62 98 VAL A O 1
ATOM 749 N N . LYS A 1 99 ? -9.125 30.719 18.391 1 91.38 99 LYS A N 1
ATOM 750 C CA . LYS A 1 99 ? -10.344 30.734 19.203 1 91.38 99 LYS A CA 1
ATOM 751 C C . LYS A 1 99 ? -10.828 29.328 19.484 1 91.38 99 LYS A C 1
ATOM 753 O O . LYS A 1 99 ? -10.812 28.469 18.594 1 91.38 99 LYS A O 1
ATOM 758 N N . ASN A 1 100 ? -11.227 29 20.656 1 90.81 100 ASN A N 1
ATOM 759 C CA . ASN A 1 100 ? -11.766 27.734 21.125 1 90.81 100 ASN A CA 1
ATOM 760 C C . ASN A 1 100 ? -10.711 26.641 21.094 1 90.81 100 ASN A C 1
ATOM 762 O O . ASN A 1 100 ? -11.023 25.453 21.281 1 90.81 100 ASN A O 1
ATOM 766 N N . GLY A 1 101 ? -9.477 26.969 20.703 1 92.75 101 GLY A N 1
ATOM 767 C CA . GLY A 1 101 ? -8.359 26.031 20.781 1 92.75 101 GLY A CA 1
ATOM 768 C C . GLY A 1 101 ? -8.43 24.922 19.766 1 92.75 101 GLY A C 1
ATOM 769 O O . GLY A 1 101 ? -7.988 23.797 20.031 1 92.75 101 GLY A O 1
ATOM 770 N N . LYS A 1 102 ? -8.969 25.156 18.594 1 95 102 LYS A N 1
ATOM 771 C CA . LYS A 1 102 ? -9.172 24.125 17.594 1 95 102 LYS A CA 1
ATOM 772 C C . LYS A 1 102 ? -7.879 23.844 16.828 1 95 102 LYS A C 1
ATOM 774 O O . LYS A 1 102 ? -7.789 24.094 15.625 1 95 102 LYS A O 1
ATOM 779 N N . ALA A 1 103 ? -6.957 23.297 17.531 1 96.75 103 ALA A N 1
ATOM 780 C CA . ALA A 1 103 ? -5.707 22.828 16.938 1 96.75 103 ALA A CA 1
ATOM 781 C C . ALA A 1 103 ? -5.293 21.484 17.531 1 96.75 103 ALA A C 1
ATOM 783 O O . ALA A 1 103 ? -5.41 21.266 18.734 1 96.75 103 ALA A O 1
ATOM 784 N N . VAL A 1 104 ? -4.887 20.578 16.672 1 96.81 104 VAL A N 1
ATOM 785 C CA . VAL A 1 104 ? -4.551 19.234 17.141 1 96.81 104 VAL A CA 1
ATOM 786 C C . VAL A 1 104 ? -3.242 18.781 16.5 1 96.81 104 VAL A C 1
ATOM 788 O O . VAL A 1 104 ? -2.873 19.234 15.422 1 96.81 104 VAL A O 1
ATOM 791 N N . TYR A 1 105 ? -2.568 17.922 17.25 1 96.69 105 TYR A N 1
ATOM 792 C CA . TYR A 1 105 ? -1.349 17.266 16.797 1 96.69 105 TYR A CA 1
ATOM 793 C C . TYR A 1 105 ? -1.638 15.844 16.328 1 96.69 105 TYR A C 1
ATOM 795 O O . TYR A 1 105 ? -2.459 15.148 16.938 1 96.69 105 TYR A O 1
ATOM 803 N N . THR A 1 106 ? -1.026 15.453 15.242 1 97.62 106 THR A N 1
ATOM 804 C CA . THR A 1 106 ? -1.017 14.055 14.805 1 97.62 106 THR A CA 1
ATOM 805 C C . THR A 1 106 ? 0.307 13.711 14.125 1 97.62 106 THR A C 1
ATOM 807 O O . THR A 1 106 ? 1.22 14.539 14.078 1 97.62 106 THR A O 1
ATOM 810 N N . LYS A 1 107 ? 0.46 12.453 13.695 1 97.62 107 LYS A N 1
ATOM 811 C CA . LYS A 1 107 ? 1.752 12.047 13.156 1 97.62 107 LYS A CA 1
ATOM 812 C C . LYS A 1 107 ? 1.601 10.859 12.211 1 97.62 107 LYS A C 1
ATOM 814 O O . LYS A 1 107 ? 0.601 10.141 12.266 1 97.62 107 LYS A O 1
ATOM 819 N N . GLU A 1 108 ? 2.547 10.758 11.336 1 97.81 108 GLU A N 1
ATOM 820 C CA . GLU A 1 108 ? 2.727 9.555 10.531 1 97.81 108 GLU A CA 1
ATOM 821 C C . GLU A 1 108 ? 4.113 8.945 10.742 1 97.81 108 GLU A C 1
ATOM 823 O O . GLU A 1 108 ? 5.105 9.672 10.82 1 97.81 108 GLU A O 1
ATOM 828 N N . PRO A 1 109 ? 4.348 7.684 10.695 1 96 109 PRO A N 1
ATOM 829 C CA . PRO A 1 109 ? 3.252 6.711 10.742 1 96 109 PRO A CA 1
ATOM 830 C C . PRO A 1 109 ? 2.4 6.836 12 1 96 109 PRO A C 1
ATOM 832 O O . PRO A 1 109 ? 2.887 7.301 13.031 1 96 109 PRO A O 1
ATOM 835 N N . THR A 1 110 ? 1.178 6.418 11.867 1 95.81 110 THR A N 1
ATOM 836 C CA . THR A 1 110 ? 0.229 6.547 12.969 1 95.81 110 THR A CA 1
ATOM 837 C C . THR A 1 110 ? 0.433 5.438 13.992 1 95.81 110 THR A C 1
ATOM 839 O O . THR A 1 110 ? 1.429 4.711 13.945 1 95.81 110 THR A O 1
ATOM 842 N N . ASP A 1 111 ? -0.489 5.363 15 1 89.62 111 ASP A N 1
ATOM 843 C CA . ASP A 1 111 ? -0.392 4.336 16.031 1 89.62 111 ASP A CA 1
ATOM 844 C C . ASP A 1 111 ? -1.398 3.213 15.789 1 89.62 111 ASP A C 1
ATOM 846 O O . ASP A 1 111 ? -1.598 2.352 16.641 1 89.62 111 ASP A O 1
ATOM 850 N N . ASN A 1 112 ? -2.107 3.281 14.68 1 88.19 112 ASN A N 1
ATOM 851 C CA . ASN A 1 112 ? -2.961 2.148 14.344 1 88.19 112 ASN A CA 1
ATOM 852 C C . ASN A 1 112 ? -2.137 0.92 13.961 1 88.19 112 ASN A C 1
ATOM 854 O O . ASN A 1 112 ? -0.911 0.993 13.875 1 88.19 112 ASN A O 1
ATOM 858 N N . PRO A 1 113 ? -2.729 -0.206 13.766 1 89.25 113 PRO A N 1
ATOM 859 C CA . PRO A 1 113 ? -1.98 -1.446 13.547 1 89.25 113 PRO A CA 1
ATOM 860 C C . PRO A 1 113 ? -1.021 -1.359 12.367 1 89.25 113 PRO A C 1
ATOM 862 O O . PRO A 1 113 ? 0.07 -1.934 12.406 1 89.25 113 PRO A O 1
ATOM 865 N N . ILE A 1 114 ? -1.424 -0.708 11.312 1 94.06 114 ILE A N 1
ATOM 866 C CA . ILE A 1 114 ? -0.554 -0.557 10.148 1 94.06 114 ILE A CA 1
ATOM 867 C C . ILE A 1 114 ? 0.672 0.272 10.531 1 94.06 114 ILE A C 1
ATOM 869 O O . ILE A 1 114 ? 1.805 -0.11 10.227 1 94.06 114 ILE A O 1
ATOM 873 N N . GLY A 1 115 ? 0.424 1.422 11.211 1 93.56 115 GLY A N 1
ATOM 874 C CA . GLY A 1 115 ? 1.527 2.254 11.656 1 93.56 115 GLY A CA 1
ATOM 875 C C . GLY A 1 115 ? 2.475 1.533 12.602 1 93.56 115 GLY A C 1
ATOM 876 O O . GLY A 1 115 ? 3.693 1.694 12.508 1 93.56 115 GLY A O 1
ATOM 877 N N . VAL A 1 116 ? 1.932 0.76 13.438 1 89.38 116 VAL A N 1
ATOM 878 C CA . VAL A 1 116 ? 2.727 -0.025 14.375 1 89.38 116 VAL A CA 1
ATOM 879 C C . VAL A 1 116 ? 3.611 -1.005 13.609 1 89.38 116 VAL A C 1
ATOM 881 O O . VAL A 1 116 ? 4.789 -1.18 13.945 1 89.38 116 VAL A O 1
ATOM 884 N N . LEU A 1 117 ? 3.084 -1.647 12.625 1 89.69 117 LEU A N 1
ATOM 885 C CA . LEU A 1 117 ? 3.863 -2.561 11.797 1 89.69 117 LEU A CA 1
ATOM 886 C C . LEU A 1 117 ? 5.008 -1.826 11.102 1 89.69 117 LEU A C 1
ATOM 888 O O . LEU A 1 117 ? 6.141 -2.312 11.086 1 89.69 117 LEU A O 1
ATOM 892 N N . ILE A 1 118 ? 4.711 -0.676 10.523 1 93.81 118 ILE A N 1
ATOM 893 C CA . ILE A 1 118 ? 5.727 0.126 9.852 1 93.81 118 ILE A CA 1
ATOM 894 C C . ILE A 1 118 ? 6.867 0.435 10.82 1 93.81 118 ILE A C 1
ATOM 896 O O . ILE A 1 118 ? 8.039 0.248 10.484 1 93.81 118 ILE A O 1
ATOM 900 N N . LYS A 1 119 ? 6.48 0.899 12.039 1 88.06 119 LYS A N 1
ATOM 901 C CA . LYS A 1 119 ? 7.48 1.24 13.039 1 88.06 119 LYS A CA 1
ATOM 902 C C . LYS A 1 119 ? 8.328 0.025 13.406 1 88.06 119 LYS A C 1
ATOM 904 O O . LYS A 1 119 ? 9.547 0.136 13.578 1 88.06 119 LYS A O 1
ATOM 909 N N . SER A 1 120 ? 7.688 -1.092 13.477 1 86.38 120 SER A N 1
ATOM 910 C CA . SER A 1 120 ? 8.398 -2.328 13.789 1 86.38 120 SER A CA 1
ATOM 911 C C . SER A 1 120 ? 9.391 -2.686 12.688 1 86.38 120 SER A C 1
ATOM 913 O O . SER A 1 120 ? 10.508 -3.131 12.961 1 86.38 120 SER A O 1
ATOM 915 N N . ILE A 1 121 ? 9 -2.553 11.453 1 87.31 121 ILE A N 1
ATOM 916 C CA . ILE A 1 121 ? 9.867 -2.83 10.305 1 87.31 121 ILE A CA 1
ATOM 917 C C . ILE A 1 121 ? 11.07 -1.891 10.328 1 87.31 121 ILE A C 1
ATOM 919 O O . ILE A 1 121 ? 12.211 -2.332 10.18 1 87.31 121 ILE A O 1
ATOM 923 N N . LEU A 1 122 ? 10.828 -0.629 10.609 1 86.38 122 LEU A N 1
ATOM 924 C CA . LEU A 1 122 ? 11.867 0.391 10.555 1 86.38 122 LEU A CA 1
ATOM 925 C C . LEU A 1 122 ? 12.867 0.203 11.695 1 86.38 122 LEU A C 1
ATOM 927 O O . LEU A 1 122 ? 14.047 0.548 11.555 1 86.38 122 LEU A O 1
ATOM 931 N N . ARG A 1 123 ? 12.398 -0.375 12.766 1 80.25 123 ARG A N 1
ATOM 932 C CA . ARG A 1 123 ? 13.258 -0.599 13.922 1 80.25 123 ARG A CA 1
ATOM 933 C C . ARG A 1 123 ? 14.07 -1.88 13.758 1 80.25 123 ARG A C 1
ATOM 935 O O . ARG A 1 123 ? 14.93 -2.184 14.586 1 80.25 123 ARG A O 1
ATOM 942 N N . GLY A 1 124 ? 13.805 -2.605 12.703 1 77.12 124 GLY A N 1
ATOM 943 C CA . GLY A 1 124 ? 14.539 -3.828 12.438 1 77.12 124 GLY A CA 1
ATOM 944 C C . GLY A 1 124 ? 14.062 -5.012 13.258 1 77.12 124 GLY A C 1
ATOM 945 O O . GLY A 1 124 ? 14.789 -5.988 13.438 1 77.12 124 GLY A O 1
ATOM 946 N N . HIS A 1 125 ? 12.984 -4.898 13.789 1 67.69 125 HIS A N 1
ATOM 947 C CA . HIS A 1 125 ? 12.438 -5.949 14.648 1 67.69 125 HIS A CA 1
ATOM 948 C C . HIS A 1 125 ? 11.82 -7.066 13.82 1 67.69 125 HIS A C 1
ATOM 950 O O . HIS A 1 125 ? 11.477 -8.125 14.352 1 67.69 125 HIS A O 1
ATOM 956 N N . VAL A 1 126 ? 11.664 -6.812 12.562 1 69.5 126 VAL A N 1
ATOM 957 C CA . VAL A 1 126 ? 11.07 -7.805 11.672 1 69.5 126 VAL A CA 1
ATOM 958 C C . VAL A 1 126 ? 12.039 -8.117 10.523 1 69.5 126 VAL A C 1
ATOM 960 O O . VAL A 1 126 ? 13.086 -7.48 10.406 1 69.5 126 VAL A O 1
ATOM 963 N N . ASP A 1 127 ? 11.727 -9.039 9.727 1 74.81 127 ASP A N 1
ATOM 964 C CA . ASP A 1 127 ? 12.539 -9.492 8.609 1 74.81 127 ASP A CA 1
ATOM 965 C C . ASP A 1 127 ? 13 -8.305 7.754 1 74.81 127 ASP A C 1
ATOM 967 O O . ASP A 1 127 ? 12.188 -7.469 7.359 1 74.81 127 ASP A O 1
ATOM 971 N N . LYS A 1 128 ? 14.266 -8.195 7.508 1 79.69 128 LYS A N 1
ATOM 972 C CA . LYS A 1 128 ? 14.891 -7.105 6.766 1 79.69 128 LYS A CA 1
ATOM 973 C C . LYS A 1 128 ? 14.336 -7.02 5.348 1 79.69 128 LYS A C 1
ATOM 975 O O . LYS A 1 128 ? 14.352 -5.949 4.734 1 79.69 128 LYS A O 1
ATOM 980 N N . SER A 1 129 ? 13.82 -8.125 4.875 1 85.31 129 SER A N 1
ATOM 981 C CA . SER A 1 129 ? 13.297 -8.148 3.512 1 85.31 129 SER A CA 1
ATOM 982 C C . SER A 1 129 ? 12.039 -7.297 3.385 1 85.31 129 SER A C 1
ATOM 984 O O . SER A 1 129 ? 11.656 -6.914 2.279 1 85.31 129 SER A O 1
ATOM 986 N N . LEU A 1 130 ? 11.5 -6.957 4.504 1 88.25 130 LEU A N 1
ATOM 987 C CA . LEU A 1 130 ? 10.305 -6.121 4.488 1 88.25 130 LEU A CA 1
ATOM 988 C C . LEU A 1 130 ? 10.68 -4.645 4.41 1 88.25 130 LEU A C 1
ATOM 990 O O . LEU A 1 130 ? 9.812 -3.791 4.203 1 88.25 130 LEU A O 1
ATOM 994 N N . MET A 1 131 ? 11.906 -4.32 4.453 1 87.31 131 MET A N 1
ATOM 995 C CA . MET A 1 131 ? 12.375 -2.938 4.434 1 87.31 131 MET A CA 1
ATOM 996 C C . MET A 1 131 ? 12.484 -2.42 3.004 1 87.31 131 MET A C 1
ATOM 998 O O . MET A 1 131 ? 12.891 -1.276 2.783 1 87.31 131 MET A O 1
ATOM 1002 N N . ARG A 1 132 ? 12.109 -3.223 2.047 1 90.31 132 ARG A N 1
ATOM 1003 C CA . ARG A 1 132 ? 12.102 -2.766 0.66 1 90.31 132 ARG A CA 1
ATOM 1004 C C . ARG A 1 132 ? 11.312 -1.473 0.511 1 90.31 132 ARG A C 1
ATOM 1006 O O . ARG A 1 132 ? 10.219 -1.341 1.07 1 90.31 132 ARG A O 1
ATOM 1013 N N . PRO A 1 133 ? 11.883 -0.519 -0.238 1 91.31 133 PRO A N 1
ATOM 1014 C CA . PRO A 1 133 ? 11.227 0.789 -0.339 1 91.31 133 PRO A CA 1
ATOM 1015 C C . PRO A 1 133 ? 9.836 0.709 -0.961 1 91.31 133 PRO A C 1
ATOM 1017 O O . PRO A 1 133 ? 8.938 1.465 -0.577 1 91.31 133 PRO A O 1
ATOM 1020 N N . ASP A 1 134 ? 9.641 -0.126 -1.932 1 92.5 134 ASP A N 1
ATOM 1021 C CA . ASP A 1 134 ? 8.336 -0.216 -2.582 1 92.5 134 ASP A CA 1
ATOM 1022 C C . ASP A 1 134 ? 7.301 -0.836 -1.648 1 92.5 134 ASP A C 1
ATOM 1024 O O . ASP A 1 134 ? 6.129 -0.451 -1.67 1 92.5 134 ASP A O 1
ATOM 1028 N N . ILE A 1 135 ? 7.75 -1.83 -0.798 1 94.44 135 ILE A N 1
ATOM 1029 C CA . ILE A 1 135 ? 6.859 -2.377 0.22 1 94.44 135 ILE A CA 1
ATOM 1030 C C . ILE A 1 135 ? 6.449 -1.272 1.191 1 94.44 135 ILE A C 1
ATOM 1032 O O . ILE A 1 135 ? 5.258 -1.061 1.433 1 94.44 135 ILE A O 1
ATOM 1036 N N . LEU A 1 136 ? 7.395 -0.551 1.688 1 94.88 136 LEU A N 1
ATOM 1037 C CA . LEU A 1 136 ? 7.145 0.507 2.66 1 94.88 136 LEU A CA 1
ATOM 1038 C C . LEU A 1 136 ? 6.281 1.609 2.055 1 94.88 136 LEU A C 1
ATOM 1040 O O . LEU A 1 136 ? 5.445 2.199 2.744 1 94.88 136 LEU A O 1
ATOM 1044 N N . THR A 1 137 ? 6.496 1.914 0.769 1 95.88 137 THR A N 1
ATOM 1045 C CA . THR A 1 137 ? 5.672 2.906 0.089 1 95.88 137 THR A CA 1
ATOM 1046 C C . THR A 1 137 ? 4.191 2.572 0.237 1 95.88 137 THR A C 1
ATOM 1048 O O . THR A 1 137 ? 3.396 3.414 0.663 1 95.88 137 THR A O 1
ATOM 1051 N N . HIS A 1 138 ? 3.867 1.385 -0.024 1 97.25 138 HIS A N 1
ATOM 1052 C CA . HIS A 1 138 ? 2.465 0.982 0.028 1 97.25 138 HIS A CA 1
ATOM 1053 C C . HIS A 1 138 ? 1.964 0.915 1.467 1 97.25 138 HIS A C 1
ATOM 1055 O O . HIS A 1 138 ? 0.802 1.225 1.738 1 97.25 138 HIS A O 1
ATOM 1061 N N . LEU A 1 139 ? 2.783 0.485 2.379 1 97.19 139 LEU A N 1
ATOM 1062 C CA . LEU A 1 139 ? 2.385 0.456 3.781 1 97.19 139 LEU A CA 1
ATOM 1063 C C . LEU A 1 139 ? 2.105 1.864 4.297 1 97.19 139 LEU A C 1
ATOM 1065 O O . LEU A 1 139 ? 1.11 2.092 4.988 1 97.19 139 LEU A O 1
ATOM 1069 N N . PHE A 1 140 ? 2.977 2.811 3.945 1 97.81 140 PHE A N 1
ATOM 1070 C CA . PHE A 1 140 ? 2.773 4.195 4.359 1 97.81 140 PHE A CA 1
ATOM 1071 C C . PHE A 1 140 ? 1.481 4.75 3.771 1 97.81 140 PHE A C 1
ATOM 1073 O O . PHE A 1 140 ? 0.758 5.488 4.441 1 97.81 140 PHE A O 1
ATOM 1080 N N . ILE A 1 141 ? 1.22 4.43 2.531 1 97.31 141 ILE A N 1
ATOM 1081 C CA . ILE A 1 141 ? 0.012 4.926 1.879 1 97.31 141 ILE A CA 1
ATOM 1082 C C . ILE A 1 141 ? -1.221 4.336 2.562 1 97.31 141 ILE A C 1
ATOM 1084 O O . ILE A 1 141 ? -2.191 5.051 2.826 1 97.31 141 ILE A O 1
ATOM 1088 N N . ALA A 1 142 ? -1.176 3.035 2.85 1 97.19 142 ALA A N 1
ATOM 1089 C CA . ALA A 1 142 ? -2.287 2.404 3.557 1 97.19 142 ALA A CA 1
ATOM 1090 C C . ALA A 1 142 ? -2.533 3.078 4.902 1 97.19 142 ALA A C 1
ATOM 1092 O O . ALA A 1 142 ? -3.676 3.383 5.254 1 97.19 142 ALA A O 1
ATOM 1093 N N . ASP A 1 143 ? -1.508 3.314 5.695 1 97.5 143 ASP A N 1
ATOM 1094 C CA . ASP A 1 143 ? -1.587 4 6.98 1 97.5 143 ASP A CA 1
ATO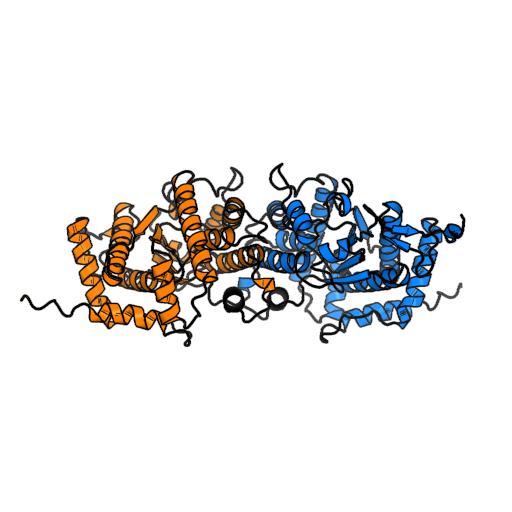M 1095 C C . ASP A 1 143 ? -2.189 5.395 6.82 1 97.5 143 ASP A C 1
ATOM 1097 O O . ASP A 1 143 ? -3.055 5.797 7.602 1 97.5 143 ASP A O 1
ATOM 1101 N N . ARG A 1 144 ? -1.752 6.059 5.816 1 97.94 144 ARG A N 1
ATOM 1102 C CA . ARG A 1 144 ? -2.162 7.441 5.586 1 97.94 144 ARG A CA 1
ATOM 1103 C C . ARG A 1 144 ? -3.627 7.516 5.168 1 97.94 144 ARG A C 1
ATOM 1105 O O . ARG A 1 144 ? -4.344 8.438 5.555 1 97.94 144 ARG A O 1
ATOM 1112 N N . ILE A 1 145 ? -4.055 6.629 4.336 1 95.94 145 ILE A N 1
ATOM 1113 C CA . ILE A 1 145 ? -5.457 6.633 3.943 1 95.94 145 ILE A CA 1
ATOM 1114 C C . ILE A 1 145 ? -6.344 6.535 5.184 1 95.94 145 ILE A C 1
ATOM 1116 O O . ILE A 1 145 ? -7.324 7.273 5.316 1 95.94 145 ILE A O 1
ATOM 1120 N N . HIS A 1 146 ? -5.996 5.656 6.078 1 95.94 146 HIS A N 1
ATOM 1121 C CA . HIS A 1 146 ? -6.75 5.551 7.324 1 95.94 146 HIS A CA 1
ATOM 1122 C C . HIS A 1 146 ? -6.664 6.844 8.133 1 95.94 146 HIS A C 1
ATOM 1124 O O . HIS A 1 146 ? -7.672 7.32 8.656 1 95.94 146 HIS A O 1
ATOM 1130 N N . HIS A 1 147 ? -5.5 7.398 8.211 1 97.69 147 HIS A N 1
ATOM 1131 C CA . HIS A 1 147 ? -5.227 8.625 8.953 1 97.69 147 HIS A CA 1
ATOM 1132 C C . HIS A 1 147 ? -6.07 9.781 8.422 1 97.69 147 HIS A C 1
ATOM 1134 O O . HIS A 1 147 ? -6.734 10.477 9.195 1 97.69 147 HIS A O 1
ATOM 1140 N N . VAL A 1 148 ? -6.152 9.891 7.137 1 97.06 148 VAL A N 1
ATOM 1141 C CA . VAL A 1 148 ? -6.715 11.055 6.461 1 97.06 148 VAL A CA 1
ATOM 1142 C C . VAL A 1 148 ? -8.234 10.93 6.398 1 97.06 148 VAL A C 1
ATOM 1144 O O . VAL A 1 148 ? -8.953 11.93 6.527 1 97.06 148 VAL A O 1
ATOM 1147 N N . TYR A 1 149 ? -8.758 9.695 6.344 1 94.75 149 TYR A N 1
ATOM 1148 C CA . TYR A 1 149 ? -10.172 9.586 6.012 1 94.75 149 TYR A CA 1
ATOM 1149 C C . TYR A 1 149 ? -10.945 8.891 7.129 1 94.75 149 TYR A C 1
ATOM 1151 O O . TYR A 1 149 ? -12.18 8.891 7.133 1 94.75 149 TYR A O 1
ATOM 1159 N N . GLU A 1 150 ? -10.25 8.297 8.109 1 93.69 150 GLU A N 1
ATOM 1160 C CA . GLU A 1 150 ? -11.016 7.496 9.055 1 93.69 150 GLU A CA 1
ATOM 1161 C C . GLU A 1 150 ? -10.641 7.844 10.5 1 93.69 150 GLU A C 1
ATOM 1163 O O . GLU A 1 150 ? -11.508 7.902 11.375 1 93.69 150 GLU A O 1
ATOM 1168 N N . GLU A 1 151 ? -9.375 8.07 10.797 1 94.62 151 GLU A N 1
ATOM 1169 C CA . GLU A 1 151 ? -8.875 8.211 12.156 1 94.62 151 GLU A CA 1
ATOM 1170 C C . GLU A 1 151 ? -9.477 9.43 12.852 1 94.62 151 GLU A C 1
ATOM 1172 O O . GLU A 1 151 ? -9.562 10.508 12.258 1 94.62 151 GLU A O 1
ATOM 1177 N N . ASN A 1 152 ? -9.852 9.266 14.047 1 92.81 152 ASN A N 1
ATOM 1178 C CA . ASN A 1 152 ? -10.398 10.367 14.836 1 92.81 152 ASN A CA 1
ATOM 1179 C C . ASN A 1 152 ? -9.297 11.227 15.43 1 92.81 152 ASN A C 1
ATOM 1181 O O . ASN A 1 152 ? -8.953 11.078 16.609 1 92.81 152 ASN A O 1
ATOM 1185 N N . VAL A 1 153 ? -8.867 12.211 14.672 1 95.31 153 VAL A N 1
ATOM 1186 C CA . VAL A 1 153 ? -7.742 13.031 15.102 1 95.31 153 VAL A CA 1
ATOM 1187 C C . VAL A 1 153 ? -8.242 14.203 15.945 1 95.31 153 VAL A C 1
ATOM 1189 O O . VAL A 1 153 ? -7.457 14.898 16.594 1 95.31 153 VAL A O 1
ATOM 1192 N N . ALA A 1 154 ? -9.492 14.523 15.938 1 95.06 154 ALA A N 1
ATOM 1193 C CA . ALA A 1 154 ? -10.172 15.547 16.719 1 95.06 154 ALA A CA 1
ATOM 1194 C C . ALA A 1 154 ? -11.57 15.086 17.141 1 95.06 154 ALA A C 1
ATOM 1196 O O . ALA A 1 154 ? -12.141 14.188 16.516 1 95.06 154 ALA A O 1
ATOM 1197 N N . PRO A 1 155 ? -12.086 15.641 18.203 1 91.88 155 PRO A N 1
ATOM 1198 C CA . PRO A 1 155 ? -13.414 15.211 18.656 1 91.88 155 PRO A CA 1
ATOM 1199 C C . PRO A 1 155 ? -14.477 15.328 17.578 1 91.88 155 PRO A C 1
ATOM 1201 O O . PRO A 1 155 ? -14.656 16.406 17 1 91.88 155 PRO A O 1
ATOM 1204 N N . GLY A 1 156 ? -15.078 14.203 17.312 1 91.38 156 GLY A N 1
ATOM 1205 C CA . GLY A 1 156 ? -16.219 14.188 16.406 1 91.38 156 GLY A CA 1
ATOM 1206 C C . GLY A 1 156 ? -15.805 14.203 14.938 1 91.38 156 GLY A C 1
ATOM 1207 O O . GLY A 1 156 ? -16.656 14.242 14.047 1 91.38 156 GLY A O 1
ATOM 1208 N N . ALA A 1 157 ? -14.555 14.203 14.68 1 93 157 ALA A N 1
ATOM 1209 C CA . ALA A 1 157 ? -14.094 14.312 13.297 1 93 157 ALA A CA 1
ATOM 1210 C C . ALA A 1 157 ? -13.742 12.938 12.727 1 93 157 ALA A C 1
ATOM 1212 O O . ALA A 1 157 ? -13.188 12.094 13.43 1 93 157 ALA A O 1
ATOM 1213 N N . ARG A 1 158 ? -14.008 12.742 11.445 1 93.31 158 ARG A N 1
ATOM 1214 C CA . ARG A 1 158 ? -13.594 11.547 10.727 1 93.31 158 ARG A CA 1
ATOM 1215 C C . ARG A 1 158 ? -12.375 11.828 9.852 1 93.31 158 ARG A C 1
ATOM 1217 O O . ARG A 1 158 ? -12.508 12.414 8.773 1 93.31 158 ARG A O 1
ATOM 1224 N N . GLY A 1 159 ? -11.273 11.375 10.375 1 95.62 159 GLY A N 1
ATOM 1225 C CA . GLY A 1 159 ? -10.039 11.594 9.625 1 95.62 159 GLY A CA 1
ATOM 1226 C C . GLY A 1 159 ? -9.523 13.016 9.734 1 95.62 159 GLY A C 1
ATOM 1227 O O . GLY A 1 159 ? -10.172 13.875 10.336 1 95.62 159 GLY A O 1
ATOM 1228 N N . VAL A 1 160 ? -8.406 13.25 9.156 1 97.81 160 VAL A N 1
ATOM 1229 C CA . VAL A 1 160 ? -7.785 14.57 9.078 1 97.81 160 VAL A CA 1
ATOM 1230 C C . VAL A 1 160 ? -8.688 15.523 8.305 1 97.81 160 VAL A C 1
ATOM 1232 O O . VAL A 1 160 ? -8.898 16.672 8.719 1 97.81 160 VAL A O 1
ATOM 1235 N N . VAL A 1 161 ? -9.258 15.07 7.23 1 95.94 161 VAL A N 1
ATOM 1236 C CA . VAL A 1 161 ? -10.078 15.938 6.391 1 95.94 161 VAL A CA 1
ATOM 1237 C C . VAL A 1 161 ? -11.359 16.312 7.129 1 95.94 161 VAL A C 1
ATOM 1239 O O . VAL A 1 161 ? -11.867 17.438 6.98 1 95.94 161 VAL A O 1
ATOM 1242 N N . GLY A 1 162 ? -11.922 15.422 7.863 1 96.38 162 GLY A N 1
ATOM 1243 C CA . GLY A 1 162 ? -13.07 15.758 8.688 1 96.38 162 GLY A CA 1
ATOM 1244 C C . GLY A 1 162 ? -12.766 16.812 9.734 1 96.38 162 GLY A C 1
ATOM 1245 O O . GLY A 1 162 ? -13.594 17.688 10.008 1 96.38 162 GLY A O 1
ATOM 1246 N N . ALA A 1 163 ? -11.633 16.703 10.352 1 97.44 163 ALA A N 1
ATOM 1247 C CA . ALA A 1 163 ? -11.195 17.703 11.328 1 97.44 163 ALA A CA 1
ATOM 1248 C C . ALA A 1 163 ? -11.062 19.078 10.68 1 97.44 163 ALA A C 1
ATOM 1250 O O . ALA A 1 163 ? -11.531 20.078 11.227 1 97.44 163 ALA A O 1
ATOM 1251 N N . VAL A 1 164 ? -10.461 19.094 9.531 1 96.94 164 VAL A N 1
ATOM 1252 C CA . VAL A 1 164 ? -10.297 20.344 8.789 1 96.94 164 VAL A CA 1
ATOM 1253 C C . VAL A 1 164 ? -11.672 20.922 8.461 1 96.94 164 VAL A C 1
ATOM 1255 O O . VAL A 1 164 ? -11.898 22.125 8.633 1 96.94 164 VAL A O 1
ATOM 1258 N N . ALA A 1 165 ? -12.57 20.094 8.117 1 95.56 165 ALA A N 1
ATOM 1259 C CA . ALA A 1 165 ? -13.922 20.516 7.762 1 95.56 165 ALA A CA 1
ATOM 1260 C C . ALA A 1 165 ? -14.664 21.062 8.977 1 95.56 165 ALA A C 1
ATOM 1262 O O . ALA A 1 165 ? -15.641 21.797 8.828 1 95.56 165 ALA A O 1
ATOM 1263 N N . GLN A 1 166 ? -14.195 20.734 10.117 1 95.19 166 GLN A N 1
ATOM 1264 C CA . GLN A 1 166 ? -14.836 21.203 11.344 1 95.19 166 GLN A CA 1
ATOM 1265 C C . GLN A 1 166 ? -14.078 22.375 11.953 1 95.19 166 GLN A C 1
ATOM 1267 O O . GLN A 1 166 ? -14.297 22.734 13.109 1 95.19 166 GLN A O 1
ATOM 1272 N N . GLY A 1 167 ? -13.094 22.875 11.18 1 96.25 167 GLY A N 1
ATOM 1273 C CA . GLY A 1 167 ? -12.438 24.109 11.586 1 96.25 167 GLY A CA 1
ATOM 1274 C C . GLY A 1 167 ? -11.148 23.875 12.344 1 96.25 167 GLY A C 1
ATOM 1275 O O . GLY A 1 167 ? -10.531 24.828 12.828 1 96.25 167 GLY A O 1
ATOM 1276 N N . TYR A 1 168 ? -10.719 22.656 12.453 1 97.31 168 TYR A N 1
ATOM 1277 C CA . TYR A 1 168 ? -9.5 22.375 13.203 1 97.31 168 TYR A CA 1
ATOM 1278 C C . TYR A 1 168 ? -8.266 22.656 12.352 1 97.31 168 TYR A C 1
ATOM 1280 O O . TYR A 1 168 ? -8.242 22.375 11.156 1 97.31 168 TYR A O 1
ATOM 1288 N N . LEU A 1 169 ? -7.273 23.266 12.977 1 98.12 169 LEU A N 1
ATOM 1289 C CA . LEU A 1 169 ? -5.918 23.266 12.438 1 98.12 169 LEU A CA 1
ATOM 1290 C C . LEU A 1 169 ? -5.188 21.969 12.812 1 98.12 169 LEU A C 1
ATOM 1292 O O . LEU A 1 169 ? -4.902 21.734 13.984 1 98.12 169 LEU A O 1
ATOM 1296 N N . VAL A 1 170 ? -4.922 21.141 11.828 1 98.38 170 VAL A N 1
ATOM 1297 C CA . VAL A 1 170 ? -4.281 19.844 12.07 1 98.38 170 VAL A CA 1
ATOM 1298 C C . VAL A 1 170 ? -2.793 19.938 11.742 1 98.38 170 VAL A C 1
ATOM 1300 O O . VAL A 1 170 ? -2.42 20.188 10.602 1 98.38 170 VAL A O 1
ATOM 1303 N N . VAL A 1 171 ? -1.943 19.797 12.766 1 98.56 171 VAL A N 1
ATOM 1304 C CA . VAL A 1 171 ? -0.496 19.766 12.586 1 98.56 171 VAL A CA 1
ATOM 1305 C C . VAL A 1 171 ? 0.005 18.328 12.594 1 98.56 171 VAL A C 1
ATOM 1307 O O . VAL A 1 171 ? -0.141 17.625 13.594 1 98.56 171 VAL A O 1
ATOM 1310 N N . THR A 1 172 ? 0.572 17.891 11.516 1 98.56 172 THR A N 1
ATOM 1311 C CA . THR A 1 172 ? 1.016 16.5 11.445 1 98.56 172 THR A CA 1
ATOM 1312 C C . THR A 1 172 ? 2.537 16.422 11.367 1 98.56 172 THR A C 1
ATOM 1314 O O . THR A 1 172 ? 3.16 17.125 10.562 1 98.56 172 THR A O 1
ATOM 1317 N N . ASP A 1 173 ? 3.111 15.641 12.273 1 97.88 173 ASP A N 1
ATOM 1318 C CA . ASP A 1 173 ? 4.52 15.258 12.188 1 97.88 173 ASP A CA 1
ATOM 1319 C C . ASP A 1 173 ? 4.75 14.273 11.039 1 97.88 173 ASP A C 1
ATOM 1321 O O . ASP A 1 173 ? 4.535 13.07 11.195 1 97.88 173 ASP A O 1
ATOM 1325 N N . ARG A 1 174 ? 5.211 14.836 9.938 1 98.06 174 ARG A N 1
ATOM 1326 C CA . ARG A 1 174 ? 5.43 14.141 8.672 1 98.06 174 ARG A CA 1
ATOM 1327 C C . ARG A 1 174 ? 4.109 13.828 7.98 1 98.06 174 ARG A C 1
ATOM 1329 O O . ARG A 1 174 ? 3.053 13.828 8.617 1 98.06 174 ARG A O 1
ATOM 1336 N N . TYR A 1 175 ? 4.125 13.648 6.727 1 97.94 175 TYR A N 1
ATOM 1337 C CA . TYR A 1 175 ? 3.02 13.359 5.816 1 97.94 175 TYR A CA 1
ATOM 1338 C C . TYR A 1 175 ? 3.518 12.672 4.551 1 97.94 175 TYR A C 1
ATOM 1340 O O . TYR A 1 175 ? 4.555 12 4.57 1 97.94 175 TYR A O 1
ATOM 1348 N N . LYS A 1 176 ? 2.789 12.703 3.49 1 97.06 176 LYS A N 1
ATOM 1349 C CA . LYS A 1 176 ? 3.125 11.969 2.275 1 97.06 176 LYS A CA 1
ATOM 1350 C C . LYS A 1 176 ? 4.461 12.438 1.702 1 97.06 176 LYS A C 1
ATOM 1352 O O . LYS A 1 176 ? 5.137 11.688 0.995 1 97.06 176 LYS A O 1
ATOM 1357 N N . TYR A 1 177 ? 4.914 13.578 2.049 1 97.19 177 TYR A N 1
ATOM 1358 C CA . TYR A 1 177 ? 6.152 14.133 1.503 1 97.19 177 TYR A CA 1
ATOM 1359 C C . TYR A 1 177 ? 7.363 13.367 2.025 1 97.19 177 TYR A C 1
ATOM 1361 O O . TYR A 1 177 ? 8.344 13.188 1.304 1 97.19 177 TYR A O 1
ATOM 1369 N N . SER A 1 178 ? 7.238 12.945 3.275 1 96.88 178 SER A N 1
ATOM 1370 C CA . SER A 1 178 ? 8.289 12.094 3.834 1 96.88 178 SER A CA 1
ATOM 1371 C C . SER A 1 178 ? 8.391 10.773 3.076 1 96.88 178 SER A C 1
ATOM 1373 O O . SER A 1 178 ? 9.492 10.312 2.779 1 96.88 178 SER A O 1
ATOM 1375 N N . ASN A 1 179 ? 7.254 10.172 2.789 1 95.5 179 ASN A N 1
ATOM 1376 C CA . ASN A 1 179 ? 7.219 8.938 2.016 1 95.5 179 ASN A CA 1
ATOM 1377 C C . ASN A 1 179 ? 7.887 9.102 0.655 1 95.5 179 ASN A C 1
ATOM 1379 O O . ASN A 1 179 ? 8.719 8.281 0.26 1 95.5 179 ASN A O 1
ATOM 1383 N N . ILE A 1 180 ? 7.594 10.148 -0.019 1 94.94 180 ILE A N 1
ATOM 1384 C CA . ILE A 1 180 ? 8.148 10.43 -1.34 1 94.94 180 ILE A CA 1
ATOM 1385 C C . ILE A 1 180 ? 9.664 10.609 -1.237 1 94.94 180 ILE A C 1
ATOM 1387 O O . ILE A 1 180 ? 10.422 10 -1.995 1 94.94 180 ILE A O 1
ATOM 1391 N N . ALA A 1 181 ? 10.094 11.375 -0.3 1 96 181 ALA A N 1
ATOM 1392 C CA . ALA A 1 181 ? 11.516 11.688 -0.169 1 96 181 ALA A CA 1
ATOM 1393 C C . ALA A 1 181 ? 12.312 10.461 0.269 1 96 181 ALA A C 1
ATOM 1395 O O . ALA A 1 181 ? 13.32 10.117 -0.347 1 96 181 ALA A O 1
ATOM 1396 N N . TYR A 1 182 ? 11.891 9.773 1.26 1 93.88 182 TYR A N 1
ATOM 1397 C CA . TYR A 1 182 ? 12.641 8.656 1.824 1 93.88 182 TYR A CA 1
ATOM 1398 C C . TYR A 1 182 ? 12.633 7.461 0.88 1 93.88 182 TYR A C 1
ATOM 1400 O O . TYR A 1 182 ? 13.688 6.91 0.554 1 93.88 182 TYR A O 1
ATOM 1408 N N . GLN A 1 183 ? 11.531 7.094 0.414 1 91.62 183 GLN A N 1
ATOM 1409 C CA . GLN A 1 183 ? 11.438 5.855 -0.354 1 91.62 183 GLN A CA 1
ATOM 1410 C C . GLN A 1 183 ? 11.992 6.039 -1.762 1 91.62 183 GLN A C 1
ATOM 1412 O O . GLN A 1 183 ? 12.422 5.074 -2.395 1 91.62 183 GLN A O 1
ATOM 1417 N N . SER A 1 184 ? 11.977 7.23 -2.27 1 91.75 184 SER A N 1
ATOM 1418 C CA . SER A 1 184 ? 12.602 7.445 -3.572 1 91.75 184 SER A CA 1
ATOM 1419 C C . SER A 1 184 ? 14.117 7.484 -3.461 1 91.75 184 SER A C 1
ATOM 1421 O O . SER A 1 184 ? 14.82 7.418 -4.469 1 91.75 184 SER A O 1
ATOM 1423 N N . SER A 1 185 ? 14.617 7.629 -2.26 1 90.19 185 SER A N 1
ATOM 1424 C CA . SER A 1 185 ? 16.047 7.777 -2.043 1 90.19 185 SER A CA 1
ATOM 1425 C C . SER A 1 185 ? 16.719 6.43 -1.784 1 90.19 185 SER A C 1
ATOM 1427 O O . SER A 1 185 ? 17.938 6.332 -1.751 1 90.19 185 SER A O 1
ATOM 1429 N N . MET A 1 186 ? 15.867 5.516 -1.551 1 79.12 186 MET A N 1
ATOM 1430 C CA . MET A 1 186 ? 16.406 4.203 -1.21 1 79.12 186 MET A CA 1
ATOM 1431 C C . MET A 1 186 ? 16.688 3.385 -2.467 1 79.12 186 MET A C 1
ATOM 1433 O O . MET A 1 186 ? 15.992 3.547 -3.479 1 79.12 186 MET A O 1
ATOM 1437 N N . ASP A 1 187 ? 17.938 3.092 -2.729 1 64.75 187 ASP A N 1
ATOM 1438 C CA . ASP A 1 187 ? 18.625 2.652 -3.934 1 64.75 187 ASP A CA 1
ATOM 1439 C C . ASP A 1 187 ? 17.922 1.448 -4.562 1 64.75 187 ASP A C 1
ATOM 1441 O O . ASP A 1 187 ? 16.734 1.229 -4.34 1 64.75 187 ASP A O 1
ATOM 1445 N N . GLU A 1 188 ? 18.609 0.201 -4.688 1 61.81 188 GLU A N 1
ATOM 1446 C CA . GLU A 1 188 ? 18.75 -0.736 -5.801 1 61.81 188 GLU A CA 1
ATOM 1447 C C . GLU A 1 188 ? 17.516 -1.632 -5.926 1 61.81 188 GLU A C 1
ATOM 1449 O O . GLU A 1 188 ? 17.266 -2.207 -6.984 1 61.81 188 GLU A O 1
ATOM 1454 N N . THR A 1 189 ? 16.672 -1.596 -4.949 1 65.81 189 THR A N 1
ATOM 1455 C CA . THR A 1 189 ? 15.586 -2.568 -5.055 1 65.81 189 THR A CA 1
ATOM 1456 C C . THR A 1 189 ? 14.242 -1.868 -5.234 1 65.81 189 THR A C 1
ATOM 1458 O O . THR A 1 189 ? 13.203 -2.523 -5.344 1 65.81 189 THR A O 1
ATOM 1461 N N . ASN A 1 190 ? 14.344 -0.534 -5.359 1 70.5 190 ASN A N 1
ATOM 1462 C CA . ASN A 1 190 ? 13.102 0.224 -5.5 1 70.5 190 ASN A CA 1
ATOM 1463 C C . ASN A 1 190 ? 12.539 0.114 -6.914 1 70.5 190 ASN A C 1
ATOM 1465 O O . ASN A 1 190 ? 13.234 0.4 -7.891 1 70.5 190 ASN A O 1
ATOM 1469 N N . THR A 1 191 ? 11.312 -0.251 -6.914 1 75.19 191 THR A N 1
ATOM 1470 C CA . THR A 1 191 ? 10.656 -0.395 -8.211 1 75.19 191 THR A CA 1
ATOM 1471 C C . THR A 1 191 ? 10.023 0.924 -8.648 1 75.19 191 THR A C 1
ATOM 1473 O O . THR A 1 191 ? 9.641 1.08 -9.805 1 75.19 191 THR A O 1
ATOM 1476 N N . TYR A 1 192 ? 10.094 1.864 -7.758 1 86.31 192 TYR A N 1
ATOM 1477 C CA . TYR A 1 192 ? 9.383 3.104 -8.055 1 86.31 192 TYR A CA 1
ATOM 1478 C C . TYR A 1 192 ? 10.352 4.27 -8.188 1 86.31 192 TYR A C 1
ATOM 1480 O O . TYR A 1 192 ? 11.312 4.383 -7.414 1 86.31 192 TYR A O 1
ATOM 1488 N N . THR A 1 193 ? 10.07 5.133 -9.219 1 86.12 193 THR A N 1
ATOM 1489 C CA . THR A 1 193 ? 10.688 6.453 -9.281 1 86.12 193 THR A CA 1
ATOM 1490 C C . THR A 1 193 ? 10.008 7.414 -8.312 1 86.12 193 THR A C 1
ATOM 1492 O O . THR A 1 193 ? 8.969 7.086 -7.734 1 86.12 193 THR A O 1
ATOM 1495 N N . MET A 1 194 ? 10.586 8.57 -8.078 1 90.44 194 MET A N 1
ATOM 1496 C CA . MET A 1 194 ? 9.953 9.594 -7.254 1 90.44 194 MET A CA 1
ATOM 1497 C C . MET A 1 194 ? 8.578 9.961 -7.801 1 90.44 194 MET A C 1
ATOM 1499 O O . MET A 1 194 ? 7.625 10.125 -7.039 1 90.44 194 MET A O 1
ATOM 1503 N N . GLU A 1 195 ? 8.477 10.055 -9.117 1 87.38 195 GLU A N 1
ATOM 1504 C CA . GLU A 1 195 ? 7.211 10.398 -9.758 1 87.38 195 GLU A CA 1
ATOM 1505 C C . GLU A 1 195 ? 6.16 9.32 -9.523 1 87.38 195 GLU A C 1
ATOM 1507 O O . GLU A 1 195 ? 4.984 9.625 -9.328 1 87.38 195 GLU A O 1
ATOM 1512 N N . ASP A 1 196 ? 6.605 8.078 -9.531 1 86.38 196 ASP A N 1
ATOM 1513 C CA . ASP A 1 196 ? 5.699 6.977 -9.242 1 86.38 196 ASP A CA 1
ATOM 1514 C C . ASP A 1 196 ? 5.117 7.105 -7.832 1 86.38 196 ASP A C 1
ATOM 1516 O O . ASP A 1 196 ? 3.908 6.957 -7.641 1 86.38 196 ASP A O 1
ATOM 1520 N N . ILE A 1 197 ? 6.023 7.352 -6.926 1 91.75 197 ILE A N 1
ATOM 1521 C CA . ILE A 1 197 ? 5.602 7.422 -5.531 1 91.75 197 ILE A CA 1
ATOM 1522 C C . ILE A 1 197 ? 4.676 8.617 -5.332 1 91.75 197 ILE A C 1
ATOM 1524 O O . ILE A 1 197 ? 3.703 8.539 -4.578 1 91.75 197 ILE A O 1
ATOM 1528 N N . MET A 1 198 ? 4.945 9.703 -6.008 1 90.56 198 MET A N 1
ATOM 1529 C CA . MET A 1 198 ? 4.07 10.867 -5.965 1 90.56 198 MET A CA 1
ATOM 1530 C C . MET A 1 198 ? 2.678 10.523 -6.484 1 90.56 198 MET A C 1
ATOM 1532 O O . MET A 1 198 ? 1.674 10.891 -5.871 1 90.56 198 MET A O 1
ATOM 1536 N N . ALA A 1 199 ? 2.646 9.852 -7.555 1 86.81 199 ALA A N 1
ATOM 1537 C CA . ALA A 1 199 ? 1.369 9.461 -8.148 1 86.81 199 ALA A CA 1
ATOM 1538 C C . ALA A 1 199 ? 0.589 8.539 -7.219 1 86.81 199 ALA A C 1
ATOM 1540 O O . ALA A 1 199 ? -0.63 8.672 -7.082 1 86.81 199 ALA A O 1
ATOM 1541 N N . LEU A 1 200 ? 1.288 7.602 -6.641 1 90.56 200 LEU A N 1
ATOM 1542 C CA . LEU A 1 200 ? 0.657 6.664 -5.719 1 90.56 200 LEU A CA 1
ATOM 1543 C C . LEU A 1 200 ? 0.058 7.398 -4.523 1 90.56 200 LEU A C 1
ATOM 1545 O O . LEU A 1 200 ? -0.963 6.973 -3.979 1 90.56 200 LEU A O 1
ATOM 1549 N N . ASN A 1 201 ? 0.653 8.5 -4.109 1 92.12 201 ASN A N 1
ATOM 1550 C CA . ASN A 1 201 ? 0.223 9.258 -2.938 1 92.12 201 ASN A CA 1
ATOM 1551 C C . ASN A 1 201 ? -0.894 10.234 -3.283 1 92.12 201 ASN A C 1
ATOM 1553 O O . ASN A 1 201 ? -1.424 10.914 -2.402 1 92.12 201 ASN A O 1
ATOM 1557 N N . ALA A 1 202 ? -1.336 10.312 -4.5 1 88.19 202 ALA A N 1
ATOM 1558 C CA . ALA A 1 202 ? -2.336 11.273 -4.961 1 88.19 202 ALA A CA 1
ATOM 1559 C C . ALA A 1 202 ? -3.719 10.93 -4.414 1 88.19 202 ALA A C 1
ATOM 1561 O O . ALA A 1 202 ? -4.656 11.727 -4.535 1 88.19 202 ALA A O 1
ATOM 1562 N N . VAL A 1 203 ? -3.846 9.859 -3.77 1 89.81 203 VAL A N 1
ATOM 1563 C CA . VAL A 1 203 ? -5.121 9.422 -3.209 1 89.81 203 VAL A CA 1
ATOM 1564 C C . VAL A 1 203 ? -5.461 10.266 -1.981 1 89.81 203 VAL A C 1
ATOM 1566 O O . VAL A 1 203 ? -6.621 10.336 -1.572 1 89.81 203 VAL A O 1
ATOM 1569 N N . THR A 1 204 ? -4.504 10.922 -1.415 1 93.19 204 THR A N 1
ATOM 1570 C CA . THR A 1 204 ? -4.727 11.805 -0.272 1 93.19 204 THR A CA 1
ATOM 1571 C C . THR A 1 204 ? -4.422 13.25 -0.634 1 93.19 204 THR A C 1
ATOM 1573 O O . THR A 1 204 ? -3.582 13.516 -1.495 1 93.19 204 THR A O 1
ATOM 1576 N N . PRO A 1 205 ? -5.094 14.172 -0.026 1 92.12 205 PRO A N 1
ATOM 1577 C CA . PRO A 1 205 ? -4.941 15.578 -0.399 1 92.12 205 PRO A CA 1
ATOM 1578 C C . PRO A 1 205 ? -3.594 16.156 0.026 1 92.12 205 PRO A C 1
ATOM 1580 O O . PRO A 1 205 ? -2.932 15.609 0.911 1 92.12 205 PRO A O 1
ATOM 1583 N N . PRO A 1 206 ? -3.189 17.234 -0.654 1 92.69 206 PRO A N 1
ATOM 1584 C CA . PRO A 1 206 ? -1.985 17.938 -0.198 1 92.69 206 PRO A CA 1
ATOM 1585 C C . PRO A 1 206 ? -2.193 18.672 1.13 1 92.69 206 PRO A C 1
ATOM 1587 O O . PRO A 1 206 ? -3.332 18.922 1.523 1 92.69 206 PRO A O 1
ATOM 1590 N N . ALA A 1 207 ? -1.083 18.875 1.842 1 95.56 207 ALA A N 1
ATOM 1591 C CA . ALA A 1 207 ? -1.159 19.797 2.965 1 95.56 207 ALA A CA 1
ATOM 1592 C C . ALA A 1 207 ? -1.401 21.234 2.48 1 95.56 207 ALA A C 1
ATOM 1594 O O . ALA A 1 207 ? -1.044 21.578 1.354 1 95.56 207 ALA A O 1
ATOM 1595 N N . HIS A 1 208 ? -2.074 21.984 3.299 1 94.31 208 HIS A N 1
ATOM 1596 C CA . HIS A 1 208 ? -2.193 23.406 2.979 1 94.31 208 HIS A CA 1
ATOM 1597 C C . HIS A 1 208 ? -0.849 24.125 3.102 1 94.31 208 HIS A C 1
ATOM 1599 O O . HIS A 1 208 ? -0.5 24.953 2.262 1 94.31 208 HIS A O 1
ATOM 1605 N N . ILE A 1 209 ? -0.154 23.766 4.152 1 95.94 209 ILE A N 1
ATOM 1606 C CA . ILE A 1 209 ? 1.179 24.297 4.414 1 95.94 209 ILE A CA 1
ATOM 1607 C C . ILE A 1 209 ? 2.162 23.156 4.621 1 95.94 209 ILE A C 1
ATOM 1609 O O . ILE A 1 209 ? 1.862 22.188 5.336 1 95.94 209 ILE A O 1
ATOM 1613 N N . LEU A 1 210 ? 3.273 23.234 3.953 1 97.12 210 LEU A N 1
ATOM 1614 C CA . LEU A 1 210 ? 4.395 22.312 4.137 1 97.12 210 LEU A CA 1
ATOM 1615 C C . LEU A 1 210 ? 5.613 23.047 4.684 1 97.12 210 LEU A C 1
ATOM 1617 O O . LEU A 1 210 ? 6.223 23.859 3.982 1 97.12 210 LEU A O 1
ATOM 1621 N N . LEU A 1 211 ? 5.918 22.812 5.941 1 98.38 211 LEU A N 1
ATOM 1622 C CA . LEU A 1 211 ? 7.137 23.359 6.535 1 98.38 211 LEU A CA 1
ATOM 1623 C C . LEU A 1 211 ? 8.281 22.344 6.438 1 98.38 211 LEU A C 1
ATOM 1625 O O . LEU A 1 211 ? 8.195 21.25 6.988 1 98.38 211 LEU A O 1
ATOM 1629 N N . TYR A 1 212 ? 9.281 22.734 5.723 1 98.12 212 TYR A N 1
ATOM 1630 C CA . TYR A 1 212 ? 10.461 21.891 5.594 1 98.12 212 TYR A CA 1
ATOM 1631 C C . TYR A 1 212 ? 11.609 22.422 6.445 1 98.12 212 TYR A C 1
ATOM 1633 O O . TYR A 1 212 ? 12.117 23.516 6.199 1 98.12 212 TYR A O 1
ATOM 1641 N N . LEU A 1 213 ? 11.969 21.609 7.422 1 97.38 213 LEU A N 1
ATOM 1642 C CA . LEU A 1 213 ? 13.141 21.922 8.227 1 97.38 213 LEU A CA 1
ATOM 1643 C C . LEU A 1 213 ? 14.414 21.422 7.562 1 97.38 213 LEU A C 1
ATOM 1645 O O . LEU A 1 213 ? 14.711 20.219 7.609 1 97.38 213 LEU A O 1
ATOM 1649 N N . ASP A 1 214 ? 15.164 22.312 7.023 1 96.75 214 ASP A N 1
ATOM 1650 C CA . ASP A 1 214 ? 16.375 21.984 6.27 1 96.75 214 ASP A CA 1
ATOM 1651 C C . ASP A 1 214 ? 17.594 21.969 7.172 1 96.75 214 ASP A C 1
ATOM 1653 O O . ASP A 1 214 ? 18.234 23 7.383 1 96.75 214 ASP A O 1
ATOM 1657 N N . VAL A 1 215 ? 17.953 20.859 7.574 1 94.81 215 VAL A N 1
ATOM 1658 C CA . VAL A 1 215 ? 19.094 20.641 8.453 1 94.81 215 VAL A CA 1
ATOM 1659 C C . VAL A 1 215 ? 20.172 19.859 7.723 1 94.81 215 VAL A C 1
ATOM 1661 O O . VAL A 1 215 ? 19.859 18.938 6.965 1 94.81 215 VAL A O 1
ATOM 1664 N N . GLU A 1 216 ? 21.422 20.188 7.988 1 94.12 216 GLU A N 1
ATOM 1665 C CA . GLU A 1 216 ? 22.516 19.438 7.391 1 94.12 216 GLU A CA 1
ATOM 1666 C C . GLU A 1 216 ? 22.531 18 7.887 1 94.12 216 GLU A C 1
ATOM 1668 O O . GLU A 1 216 ? 22.297 17.734 9.07 1 94.12 216 GLU A O 1
ATOM 1673 N N . PRO A 1 217 ? 22.828 17.094 6.949 1 94.38 217 PRO A N 1
ATOM 1674 C CA . PRO A 1 217 ? 22.812 15.672 7.32 1 94.38 217 PRO A CA 1
ATOM 1675 C C . PRO A 1 217 ? 23.734 15.367 8.5 1 94.38 217 PRO A C 1
ATOM 1677 O O . PRO A 1 217 ? 23.375 14.562 9.367 1 94.38 217 PRO A O 1
ATOM 1680 N N . GLU A 1 218 ? 24.859 16.031 8.555 1 91.31 218 GLU A N 1
ATOM 1681 C CA . GLU A 1 218 ? 25.797 15.812 9.648 1 91.31 218 GLU A CA 1
ATOM 1682 C C . GLU A 1 218 ? 25.203 16.219 10.984 1 91.31 218 GLU A C 1
ATOM 1684 O O . GLU A 1 218 ? 25.344 15.516 11.984 1 91.31 218 GLU A O 1
ATOM 1689 N N . GLU A 1 219 ? 24.547 17.328 10.977 1 89.81 219 GLU A N 1
ATOM 1690 C CA . GLU A 1 219 ? 23.906 17.812 12.195 1 89.81 219 GLU A CA 1
ATOM 1691 C C . GLU A 1 219 ? 22.734 16.906 12.594 1 89.81 219 GLU A C 1
ATOM 1693 O O . GLU A 1 219 ? 22.562 16.609 13.773 1 89.81 219 GLU A O 1
ATOM 1698 N N . ALA A 1 220 ? 21.953 16.5 11.68 1 91.12 220 ALA A N 1
ATOM 1699 C CA . ALA A 1 220 ? 20.828 15.602 11.93 1 91.12 220 ALA A CA 1
ATOM 1700 C C . ALA A 1 220 ? 21.297 14.297 12.57 1 91.12 220 ALA A C 1
ATOM 1702 O O . ALA A 1 220 ? 20.703 13.82 13.531 1 91.12 220 ALA A O 1
ATOM 1703 N N . LEU A 1 221 ? 22.328 13.766 12.016 1 89.75 221 LEU A N 1
ATOM 1704 C CA . LEU A 1 221 ? 22.875 12.516 12.516 1 89.75 221 LEU A CA 1
ATOM 1705 C C . LEU A 1 221 ? 23.375 12.672 13.953 1 89.75 221 LEU A C 1
ATOM 1707 O O . LEU A 1 221 ? 23.172 11.781 14.781 1 89.75 221 LEU A O 1
ATOM 1711 N N . ARG A 1 222 ? 24.031 13.75 14.188 1 86 222 ARG A N 1
ATOM 1712 C CA . ARG A 1 222 ? 24.531 14.031 15.531 1 86 222 ARG A CA 1
ATOM 1713 C C . ARG A 1 222 ? 23.375 14.031 16.531 1 86 222 ARG A C 1
ATOM 1715 O O . ARG A 1 222 ? 23.5 13.477 17.625 1 86 222 ARG A O 1
ATOM 1722 N N . ARG A 1 223 ? 22.344 14.547 16.188 1 82.31 223 ARG A N 1
ATOM 1723 C CA . ARG A 1 223 ? 21.188 14.648 17.062 1 82.31 223 ARG A CA 1
ATOM 1724 C C . ARG A 1 223 ? 20.562 13.273 17.328 1 82.31 223 ARG A C 1
ATOM 1726 O O . ARG A 1 223 ? 20.141 12.977 18.438 1 82.31 223 ARG A O 1
ATOM 1733 N N . ILE A 1 224 ? 20.516 12.461 16.297 1 80.81 224 ILE A N 1
ATOM 1734 C CA . ILE A 1 224 ? 19.938 11.133 16.391 1 80.81 224 ILE A CA 1
ATOM 1735 C C . ILE A 1 224 ? 20.781 10.266 17.312 1 80.81 224 ILE A C 1
ATOM 1737 O O . ILE A 1 224 ? 20.25 9.5 18.125 1 80.81 224 ILE A O 1
ATOM 1741 N N . THR A 1 225 ? 22.016 10.344 17.062 1 75.62 225 THR A N 1
ATOM 1742 C CA . THR A 1 225 ? 22.953 9.516 17.828 1 75.62 225 THR A CA 1
ATOM 1743 C C . THR A 1 225 ? 22.922 9.891 19.312 1 75.62 225 THR A C 1
ATOM 1745 O O . THR A 1 225 ? 23.062 9.023 20.172 1 75.62 225 THR A O 1
ATOM 1748 N N . THR A 1 226 ? 22.75 11.055 19.547 1 69.5 226 THR A N 1
ATOM 1749 C CA . THR A 1 226 ? 22.734 11.531 20.938 1 69.5 226 THR A CA 1
ATOM 1750 C C . THR A 1 226 ? 21.422 11.141 21.625 1 69.5 226 THR A C 1
ATOM 1752 O O . THR A 1 226 ? 21.422 10.75 22.781 1 69.5 226 THR A O 1
ATOM 1755 N N . THR A 1 227 ? 20.406 11.086 20.844 1 58.09 227 THR A N 1
ATOM 1756 C CA . THR A 1 227 ? 19.078 10.898 21.438 1 58.09 227 THR A CA 1
ATOM 1757 C C . THR A 1 227 ? 18.656 9.43 21.375 1 58.09 227 THR A C 1
ATOM 1759 O O . THR A 1 227 ? 18.062 8.914 22.312 1 58.09 227 THR A O 1
ATOM 1762 N N . ARG A 1 228 ? 18.844 8.742 20.25 1 58.66 228 ARG A N 1
ATOM 1763 C CA . ARG A 1 228 ? 18.234 7.438 20.031 1 58.66 228 ARG A CA 1
ATOM 1764 C C . ARG A 1 228 ? 19.266 6.324 20.172 1 58.66 228 ARG A C 1
ATOM 1766 O O . ARG A 1 228 ? 18.938 5.145 20.016 1 58.66 228 ARG A O 1
ATOM 1773 N N . LYS A 1 229 ? 20.359 6.625 20.625 1 52.69 229 LYS A N 1
ATOM 1774 C CA . LYS A 1 229 ? 21.438 5.652 20.844 1 52.69 229 LYS A CA 1
ATOM 1775 C C . LYS A 1 229 ? 21.656 4.797 19.609 1 52.69 229 LYS A C 1
ATOM 1777 O O . LYS A 1 229 ? 21.859 3.584 19.719 1 52.69 229 LYS A O 1
ATOM 1782 N N . VAL A 1 230 ? 21.188 5.207 18.516 1 55.41 230 VAL A N 1
ATOM 1783 C CA . VAL A 1 230 ? 21.484 4.484 17.281 1 55.41 230 VAL A CA 1
ATOM 1784 C C . VAL A 1 230 ? 22.922 4.77 16.859 1 55.41 230 VAL A C 1
ATOM 1786 O O . VAL A 1 230 ? 23.422 5.887 17.031 1 55.41 230 VAL A O 1
ATOM 1789 N N . LEU A 1 231 ? 23.516 3.684 16.516 1 48.47 231 LEU A N 1
ATOM 1790 C CA . LEU A 1 231 ? 24.906 3.832 16.109 1 48.47 231 LEU A CA 1
ATOM 1791 C C . LEU A 1 231 ? 25.016 4.66 14.836 1 48.47 231 LEU A C 1
ATOM 1793 O O . LEU A 1 231 ? 24.203 4.5 13.914 1 48.47 231 LEU A O 1
ATOM 1797 N N . GLU A 1 232 ? 25.734 5.684 14.93 1 52 232 GLU A N 1
ATOM 1798 C CA . GLU A 1 232 ? 26.141 6.457 13.766 1 52 232 GLU A CA 1
ATOM 1799 C C . GLU A 1 232 ? 26.906 5.582 12.766 1 52 232 GLU A C 1
ATOM 1801 O O . GLU A 1 232 ? 28.016 5.145 13.031 1 52 232 GLU A O 1
ATOM 1806 N N . THR A 1 233 ? 26.219 5.137 11.75 1 57.72 233 THR A N 1
ATOM 1807 C CA . THR A 1 233 ? 26.969 4.453 10.703 1 57.72 233 THR A CA 1
ATOM 1808 C C . THR A 1 233 ? 27.062 5.316 9.445 1 57.72 233 THR A C 1
ATOM 1810 O O . THR A 1 233 ? 26.234 6.211 9.242 1 57.72 233 THR A O 1
ATOM 1813 N N . THR A 1 234 ? 28.219 5.238 8.844 1 59.88 234 THR A N 1
ATOM 1814 C CA . THR A 1 234 ? 28.422 5.887 7.551 1 59.88 234 THR A CA 1
ATOM 1815 C C . THR A 1 234 ? 27.234 5.648 6.633 1 59.88 234 THR A C 1
ATOM 1817 O O . THR A 1 234 ? 26.844 6.531 5.867 1 59.88 234 THR A O 1
ATOM 1820 N N . GLU A 1 235 ? 26.672 4.648 6.773 1 64.94 235 GLU A N 1
ATOM 1821 C CA . GLU A 1 235 ? 25.531 4.277 5.945 1 64.94 235 GLU A CA 1
ATOM 1822 C C . GLU A 1 235 ? 24.312 5.129 6.281 1 64.94 235 GLU A C 1
ATOM 1824 O O . GLU A 1 235 ? 23.562 5.543 5.383 1 64.94 235 GLU A O 1
ATOM 1829 N N . ASN A 1 236 ? 24.406 5.441 7.418 1 80.44 236 ASN A N 1
ATOM 1830 C CA . ASN A 1 236 ? 23.281 6.285 7.836 1 80.44 236 ASN A CA 1
ATOM 1831 C C . ASN A 1 236 ? 23.438 7.711 7.324 1 80.44 236 ASN A C 1
ATOM 1833 O O . ASN A 1 236 ? 22.469 8.328 6.887 1 80.44 236 ASN A O 1
ATOM 1837 N N . LEU A 1 237 ? 24.672 8.203 7.277 1 89.38 237 LEU A N 1
ATOM 1838 C CA . LEU A 1 237 ? 24.906 9.562 6.809 1 89.38 237 LEU A CA 1
ATOM 1839 C C . LEU A 1 237 ? 24.625 9.68 5.316 1 89.38 237 LEU A C 1
ATOM 1841 O O . LEU A 1 237 ? 24.016 10.656 4.871 1 89.38 237 LEU A O 1
ATOM 1845 N N . GLU A 1 238 ? 25.109 8.727 4.566 1 90.31 238 GLU A N 1
ATOM 1846 C CA . GLU A 1 238 ? 24.875 8.734 3.125 1 90.31 238 GLU A CA 1
ATOM 1847 C C . GLU A 1 238 ? 23.375 8.688 2.816 1 90.31 238 GLU A C 1
ATOM 1849 O O . GLU A 1 238 ? 22.906 9.352 1.888 1 90.31 238 GLU A O 1
ATOM 1854 N N . LEU A 1 239 ? 22.703 7.957 3.562 1 89.5 239 LEU A N 1
ATOM 1855 C CA . LEU A 1 239 ? 21.25 7.902 3.381 1 89.5 239 LEU A CA 1
ATOM 1856 C C . LEU A 1 239 ? 20.625 9.258 3.652 1 89.5 239 LEU A C 1
ATOM 1858 O O . LEU A 1 239 ? 19.766 9.719 2.885 1 89.5 239 LEU A O 1
ATOM 1862 N N . LEU A 1 240 ? 21.078 9.891 4.691 1 93.81 240 LEU A N 1
ATOM 1863 C CA . LEU A 1 240 ? 20.531 11.195 5.035 1 93.81 240 LE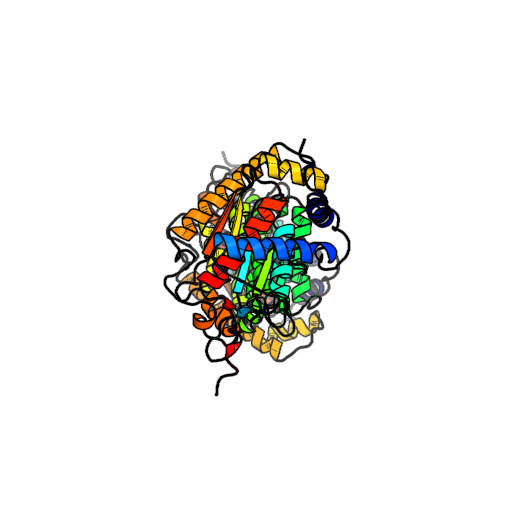U A CA 1
ATOM 1864 C C . LEU A 1 240 ? 20.828 12.219 3.941 1 93.81 240 LEU A C 1
ATOM 1866 O O . LEU A 1 240 ? 20 13.078 3.648 1 93.81 240 LEU A O 1
ATOM 1870 N N . ARG A 1 241 ? 21.953 12.117 3.381 1 95.62 241 ARG A N 1
ATOM 1871 C CA . ARG A 1 241 ? 22.312 13.008 2.277 1 95.62 241 ARG A CA 1
ATOM 1872 C C . ARG A 1 241 ? 21.391 12.781 1.079 1 95.62 241 ARG A C 1
ATOM 1874 O O . ARG A 1 241 ? 20.906 13.734 0.472 1 95.62 241 ARG A O 1
ATOM 1881 N N . LYS A 1 242 ? 21.219 11.523 0.776 1 94.5 242 LYS A N 1
ATOM 1882 C CA . LYS A 1 242 ? 20.328 11.18 -0.332 1 94.5 242 LYS A CA 1
ATOM 1883 C C . LYS A 1 242 ? 18.906 11.672 -0.075 1 94.5 242 LYS A C 1
ATOM 1885 O O . LYS A 1 242 ? 18.25 12.195 -0.98 1 94.5 242 LYS A O 1
ATOM 1890 N N . VAL A 1 243 ? 18.438 11.547 1.125 1 96 243 VAL A N 1
ATOM 1891 C CA . VAL A 1 243 ? 17.078 11.945 1.491 1 96 243 VAL A CA 1
ATOM 1892 C C . VAL A 1 243 ? 16.953 13.469 1.407 1 96 243 VAL A C 1
ATOM 1894 O O . VAL A 1 243 ? 15.953 13.984 0.906 1 96 243 VAL A O 1
ATOM 1897 N N . ARG A 1 244 ? 17.922 14.164 1.939 1 97 244 ARG A N 1
ATOM 1898 C CA . ARG A 1 244 ? 17.891 15.625 1.828 1 97 244 ARG A CA 1
ATOM 1899 C C . ARG A 1 244 ? 17.812 16.062 0.369 1 97 244 ARG A C 1
ATOM 1901 O O . ARG A 1 244 ? 17.031 16.953 0.021 1 97 244 ARG A O 1
ATOM 1908 N N . ASN A 1 245 ? 18.656 15.43 -0.462 1 96.62 245 ASN A N 1
ATOM 1909 C CA . ASN A 1 245 ? 18.609 15.727 -1.891 1 96.62 245 ASN A CA 1
ATOM 1910 C C . ASN A 1 245 ? 17.234 15.445 -2.477 1 96.62 245 ASN A C 1
ATOM 1912 O O . ASN A 1 245 ? 16.734 16.203 -3.316 1 96.62 245 ASN A O 1
ATOM 1916 N N . ALA A 1 246 ? 16.641 14.391 -2.1 1 96.31 246 ALA A N 1
ATOM 1917 C CA . ALA A 1 246 ? 15.305 14.031 -2.564 1 96.31 246 ALA A CA 1
ATOM 1918 C C . ALA A 1 246 ? 14.273 15.078 -2.143 1 96.31 246 ALA A C 1
ATOM 1920 O O . ALA A 1 246 ? 13.398 15.453 -2.928 1 96.31 246 ALA A O 1
ATOM 1921 N N . TYR A 1 247 ? 14.359 15.531 -0.875 1 97.19 247 TYR A N 1
ATOM 1922 C CA . TYR A 1 247 ? 13.469 16.594 -0.428 1 97.19 247 TYR A CA 1
ATOM 1923 C C . TYR A 1 247 ? 13.641 17.844 -1.296 1 97.19 247 TYR A C 1
ATOM 1925 O O . TYR A 1 247 ? 12.648 18.453 -1.697 1 97.19 247 TYR A O 1
ATOM 1933 N N . GLN A 1 248 ? 14.828 18.188 -1.528 1 96.56 248 GLN A N 1
ATOM 1934 C CA . GLN A 1 248 ? 15.086 19.375 -2.338 1 96.56 248 GLN A CA 1
ATOM 1935 C C . GLN A 1 248 ? 14.469 19.234 -3.729 1 96.56 248 GLN A C 1
ATOM 1937 O O . GLN A 1 248 ? 13.844 20.172 -4.23 1 96.56 248 GLN A O 1
ATOM 1942 N N . LYS A 1 249 ? 14.711 18.109 -4.309 1 94.88 249 LYS A N 1
ATOM 1943 C CA . LYS A 1 249 ? 14.117 17.844 -5.617 1 94.88 249 LYS A CA 1
ATOM 1944 C C . LYS A 1 249 ? 12.594 17.906 -5.555 1 94.88 249 LYS A C 1
ATOM 1946 O O . LYS A 1 249 ? 11.961 18.5 -6.43 1 94.88 249 LYS A O 1
ATOM 1951 N N . LEU A 1 250 ? 12.047 17.328 -4.559 1 94.62 250 LEU A N 1
ATOM 1952 C CA . LEU A 1 250 ? 10.594 17.297 -4.367 1 94.62 250 LEU A CA 1
ATOM 1953 C C . LEU A 1 250 ? 10.039 18.719 -4.246 1 94.62 250 LEU A C 1
ATOM 1955 O O . LEU A 1 250 ? 9.031 19.047 -4.875 1 94.62 250 LEU A O 1
ATOM 1959 N N . LEU A 1 251 ? 10.656 19.547 -3.455 1 94.62 251 LEU A N 1
ATOM 1960 C CA . LEU A 1 251 ? 10.195 20.906 -3.234 1 94.62 251 LEU A CA 1
ATOM 1961 C C . LEU A 1 251 ? 10.203 21.703 -4.535 1 94.62 251 LEU A C 1
ATOM 1963 O O . LEU A 1 251 ? 9.297 22.5 -4.789 1 94.62 251 LEU A O 1
ATOM 1967 N N . VAL A 1 252 ? 11.156 21.453 -5.355 1 92.44 252 VAL A N 1
ATOM 1968 C CA . VAL A 1 252 ? 11.242 22.109 -6.656 1 92.44 252 VAL A CA 1
ATOM 1969 C C . VAL A 1 252 ? 10.094 21.641 -7.543 1 92.44 252 VAL A C 1
ATOM 1971 O O . VAL A 1 252 ? 9.438 22.438 -8.211 1 92.44 252 VAL A O 1
ATOM 1974 N N . MET A 1 253 ? 9.859 20.391 -7.523 1 89.62 253 MET A N 1
ATOM 1975 C CA . MET A 1 253 ? 8.789 19.812 -8.336 1 89.62 253 MET A CA 1
ATOM 1976 C C . MET A 1 253 ? 7.43 20.375 -7.906 1 89.62 253 MET A C 1
ATOM 1978 O O . MET A 1 253 ? 6.578 20.656 -8.75 1 89.62 253 MET A O 1
ATOM 1982 N N . LEU A 1 254 ? 7.258 20.484 -6.637 1 88.81 254 LEU A N 1
ATOM 1983 C CA . LEU A 1 254 ? 5.988 20.984 -6.109 1 88.81 254 LEU A CA 1
ATOM 1984 C C . LEU A 1 254 ? 5.789 22.453 -6.465 1 88.81 254 LEU A C 1
ATOM 1986 O O . LEU A 1 254 ? 4.66 22.891 -6.672 1 88.81 254 LEU A O 1
ATOM 1990 N N . LYS A 1 255 ? 6.832 23.141 -6.496 1 86.5 255 LYS A N 1
ATOM 1991 C CA . LYS A 1 255 ? 6.77 24.562 -6.828 1 86.5 255 LYS A CA 1
ATOM 1992 C C . LYS A 1 255 ? 6.531 24.766 -8.32 1 86.5 255 LYS A C 1
ATOM 1994 O O . LYS A 1 255 ? 5.75 25.625 -8.719 1 86.5 255 LYS A O 1
ATOM 1999 N N . GLU A 1 256 ? 7.18 23.969 -9.148 1 82.75 256 GLU A N 1
ATOM 2000 C CA . GLU A 1 256 ? 7.156 24.141 -10.602 1 82.75 256 GLU A CA 1
ATOM 2001 C C . GLU A 1 256 ? 5.91 23.516 -11.211 1 82.75 256 GLU A C 1
ATOM 2003 O O . GLU A 1 256 ? 5.406 24 -12.234 1 82.75 256 GLU A O 1
ATOM 2008 N N . ASN A 1 257 ? 5.531 22.375 -10.695 1 72.25 257 ASN A N 1
ATOM 2009 C CA . ASN A 1 257 ? 4.379 21.641 -11.211 1 72.25 257 ASN A CA 1
ATOM 2010 C C . ASN A 1 257 ? 3.35 21.375 -10.117 1 72.25 257 ASN A C 1
ATOM 2012 O O . ASN A 1 257 ? 3.129 20.219 -9.734 1 72.25 257 ASN A O 1
ATOM 2016 N N . PRO A 1 258 ? 2.734 22.484 -9.828 1 62.78 258 PRO A N 1
ATOM 2017 C CA . PRO A 1 258 ? 1.833 22.328 -8.688 1 62.78 258 PRO A CA 1
ATOM 2018 C C . PRO A 1 258 ? 0.671 21.375 -8.977 1 62.78 258 PRO A C 1
ATOM 2020 O O . PRO A 1 258 ? 0.063 20.828 -8.055 1 62.78 258 PRO A O 1
ATOM 2023 N N . GLU A 1 259 ? 0.462 21.172 -10.344 1 59.88 259 GLU A N 1
ATOM 2024 C CA . GLU A 1 259 ? -0.639 20.297 -10.742 1 59.88 259 GLU A CA 1
ATOM 2025 C C . GLU A 1 259 ? -0.208 18.828 -10.742 1 59.88 259 GLU A C 1
ATOM 2027 O O . GLU A 1 259 ? -1.032 17.938 -10.945 1 59.88 259 GLU A O 1
ATOM 2032 N N . TRP A 1 260 ? 1.023 18.688 -10.711 1 52.03 260 TRP A N 1
ATOM 2033 C CA . TRP A 1 260 ? 1.611 17.391 -10.969 1 52.03 260 TRP A CA 1
ATOM 2034 C C . TRP A 1 260 ? 0.818 16.281 -10.273 1 52.03 260 TRP A C 1
ATOM 2036 O O . TRP A 1 260 ? 0.618 15.203 -10.836 1 52.03 260 TRP A O 1
ATOM 2046 N N . PRO A 1 261 ? 0.768 16.078 -9.016 1 49.12 261 PRO A N 1
ATOM 2047 C CA . PRO A 1 261 ? 0.273 14.727 -8.734 1 49.12 261 PRO A CA 1
ATOM 2048 C C . PRO A 1 261 ? -1.061 14.43 -9.422 1 49.12 261 PRO A C 1
ATOM 2050 O O . PRO A 1 261 ? -1.792 13.531 -8.992 1 49.12 261 PRO A O 1
ATOM 2053 N N . ALA A 1 262 ? -1.437 15.461 -10.227 1 42.25 262 ALA A N 1
ATOM 2054 C CA . ALA A 1 262 ? -2.752 15.125 -10.758 1 42.25 262 ALA A CA 1
ATOM 2055 C C . ALA A 1 262 ? -2.688 13.852 -11.609 1 42.25 262 ALA A C 1
ATOM 2057 O O . ALA A 1 262 ? -1.856 13.742 -12.508 1 42.25 262 ALA A O 1
ATOM 2058 N N . ALA A 1 263 ? -2.771 12.781 -10.992 1 41.88 263 ALA A N 1
ATOM 2059 C CA . ALA A 1 263 ? -2.941 11.664 -11.922 1 41.88 263 ALA A CA 1
ATOM 2060 C C . ALA A 1 263 ? -3.506 12.141 -13.25 1 41.88 263 ALA A C 1
ATOM 2062 O O . ALA A 1 263 ? -3.75 13.336 -13.438 1 41.88 263 ALA A O 1
ATOM 2063 N N . SER A 1 264 ? -4.406 11.328 -13.953 1 37.91 264 SER A N 1
ATOM 2064 C CA . SER A 1 264 ? -5.02 11.609 -15.25 1 37.91 264 SER A CA 1
ATOM 2065 C C . SER A 1 264 ? -5.742 12.953 -15.234 1 37.91 264 SER A C 1
ATOM 2067 O O . SER A 1 264 ? -6.227 13.391 -14.195 1 37.91 264 SER A O 1
ATOM 2069 N N . PRO A 1 265 ? -5.523 13.859 -16.188 1 37.59 265 PRO A N 1
ATOM 2070 C CA . PRO A 1 265 ? -6.227 15.133 -16.328 1 37.59 265 PRO A CA 1
ATOM 2071 C C . PRO A 1 265 ? -7.582 15.141 -15.625 1 37.59 265 PRO A C 1
ATOM 2073 O O . PRO A 1 265 ? -8.188 16.203 -15.445 1 37.59 265 PRO A O 1
ATOM 2076 N N . GLY A 1 266 ? -8.188 13.969 -15.406 1 42.62 266 GLY A N 1
ATOM 2077 C CA . GLY A 1 266 ? -9.508 13.992 -14.781 1 42.62 266 GLY A CA 1
ATOM 2078 C C . GLY A 1 266 ? -9.453 14.32 -13.305 1 42.62 266 GLY A C 1
ATOM 2079 O O . GLY A 1 266 ? -8.445 14.828 -12.812 1 42.62 266 GLY A O 1
ATOM 2080 N N . GLU A 1 267 ? -10.531 14.102 -12.516 1 54.88 267 GLU A N 1
ATOM 2081 C CA . GLU A 1 267 ? -10.82 14.367 -11.109 1 54.88 267 GLU A CA 1
ATOM 2082 C C . GLU A 1 267 ? -9.758 13.758 -10.203 1 54.88 267 GLU A C 1
ATOM 2084 O O . GLU A 1 267 ? -9.453 12.562 -10.32 1 54.88 267 GLU A O 1
ATOM 2089 N N . THR A 1 268 ? -8.82 14.602 -9.68 1 63.16 268 THR A N 1
ATOM 2090 C CA . THR A 1 268 ? -7.844 14.172 -8.688 1 63.16 268 THR A CA 1
ATOM 2091 C C . THR A 1 268 ? -8.492 13.258 -7.648 1 63.16 268 THR A C 1
ATOM 2093 O O . THR A 1 268 ? -9.508 13.617 -7.051 1 63.16 268 THR A O 1
ATOM 2096 N N . PRO A 1 269 ? -7.961 11.992 -7.559 1 70.81 269 PRO A N 1
ATOM 2097 C CA . PRO A 1 269 ? -8.633 10.992 -6.727 1 70.81 269 PRO A CA 1
ATOM 2098 C C . PRO A 1 269 ? -8.977 11.516 -5.332 1 70.81 269 PRO A C 1
ATOM 2100 O O . PRO A 1 269 ? -10.055 11.227 -4.809 1 70.81 269 PRO A O 1
ATOM 2103 N N . TRP A 1 270 ? -8.102 12.469 -4.891 1 82.75 270 TRP A N 1
ATOM 2104 C CA . TRP A 1 270 ? -8.336 12.852 -3.506 1 82.75 270 TRP A CA 1
ATOM 2105 C C . TRP A 1 270 ? -9.531 13.797 -3.396 1 82.75 270 TRP A C 1
ATOM 2107 O O . TRP A 1 270 ? -10.188 13.852 -2.357 1 82.75 270 TRP A O 1
ATOM 2117 N N . VAL A 1 271 ? -9.891 14.484 -4.453 1 83.88 271 VAL A N 1
ATOM 2118 C CA . VAL A 1 271 ? -10.977 15.453 -4.441 1 83.88 271 VAL A CA 1
ATOM 2119 C C . VAL A 1 271 ? -12.297 14.75 -4.117 1 83.88 271 VAL A C 1
ATOM 2121 O O . VAL A 1 271 ? -13.016 15.164 -3.207 1 83.88 271 VAL A O 1
ATOM 2124 N N . THR A 1 272 ? -12.516 13.758 -4.82 1 80.31 272 THR A N 1
ATOM 2125 C CA . THR A 1 272 ? -13.758 13.008 -4.637 1 80.31 272 THR A CA 1
ATOM 2126 C C . THR A 1 272 ? -13.812 12.391 -3.24 1 80.31 272 THR A C 1
ATOM 2128 O O . THR A 1 272 ? -14.867 12.375 -2.607 1 80.31 272 THR A O 1
ATOM 2131 N N . HIS A 1 273 ? -12.727 12.055 -2.777 1 82.38 273 HIS A N 1
ATOM 2132 C CA . HIS A 1 273 ? -12.68 11.398 -1.477 1 82.38 273 HIS A CA 1
ATOM 2133 C C . HIS A 1 273 ? -12.914 12.391 -0.345 1 82.38 273 HIS A C 1
ATOM 2135 O O . HIS A 1 273 ? -13.609 12.078 0.624 1 82.38 273 HIS A O 1
ATOM 2141 N N . VAL A 1 274 ? -12.383 13.5 -0.504 1 87.06 274 VAL A N 1
ATOM 2142 C CA . VAL A 1 274 ? -12.547 14.539 0.507 1 87.06 274 VAL A CA 1
ATOM 2143 C C . VAL A 1 274 ? -14.016 14.961 0.575 1 87.06 274 VAL A C 1
ATOM 2145 O O . VAL A 1 274 ? -14.586 15.078 1.662 1 87.06 274 VAL A O 1
ATOM 2148 N N . GLU A 1 275 ? -14.586 15.117 -0.595 1 88.19 275 GLU A N 1
ATOM 2149 C CA . GLU A 1 275 ? -15.977 15.539 -0.641 1 88.19 275 GLU A CA 1
ATOM 2150 C C . GLU A 1 275 ? -16.906 14.469 -0.063 1 88.19 275 GLU A C 1
ATOM 2152 O O . GLU A 1 275 ? -17.844 14.781 0.678 1 88.19 275 GLU A O 1
ATOM 2157 N N . ARG A 1 276 ? -16.594 13.328 -0.363 1 84.56 276 ARG A N 1
ATOM 2158 C CA . ARG A 1 276 ? -17.406 12.219 0.132 1 84.56 276 ARG A CA 1
ATOM 2159 C C . ARG A 1 276 ? -17.266 12.078 1.645 1 84.56 276 ARG A C 1
ATOM 2161 O O . ARG A 1 276 ? -18.25 11.789 2.336 1 84.56 276 ARG A O 1
ATOM 2168 N N . THR A 1 277 ? -16.125 12.227 2.117 1 86.25 277 THR A N 1
ATOM 2169 C CA . THR A 1 277 ? -15.852 12.031 3.537 1 86.25 277 THR A CA 1
ATOM 2170 C C . THR A 1 277 ? -16.422 13.18 4.363 1 86.25 277 THR A C 1
ATOM 2172 O O . THR A 1 277 ? -16.953 12.969 5.449 1 86.25 277 THR A O 1
ATOM 2175 N N . THR A 1 278 ? -16.375 14.391 3.844 1 91.38 278 THR A N 1
ATOM 2176 C CA . THR A 1 278 ? -16.688 15.562 4.656 1 91.38 278 THR A CA 1
ATOM 2177 C C . THR A 1 278 ? -18.094 16.078 4.34 1 91.38 278 THR A C 1
ATOM 2179 O O . THR A 1 278 ? -18.688 16.812 5.137 1 91.38 278 THR A O 1
ATOM 2182 N N . GLY A 1 279 ? -18.516 15.773 3.117 1 89.44 279 GLY A N 1
ATOM 2183 C CA . GLY A 1 279 ? -19.766 16.344 2.66 1 89.44 279 GLY A CA 1
ATOM 2184 C C . GLY A 1 279 ? -19.672 17.812 2.299 1 89.44 279 GLY A C 1
ATOM 2185 O O . GLY A 1 279 ? -20.688 18.5 2.172 1 89.44 279 GLY A O 1
ATOM 2186 N N . ILE A 1 280 ? -18.438 18.312 2.238 1 90.56 280 ILE A N 1
ATOM 2187 C CA . ILE A 1 280 ? -18.156 19.703 1.916 1 90.56 280 ILE A CA 1
ATOM 2188 C C . ILE A 1 280 ? -17.438 19.797 0.573 1 90.56 280 ILE A C 1
ATOM 2190 O O . ILE A 1 280 ? -16.641 18.906 0.233 1 90.56 280 ILE A O 1
ATOM 2194 N N . SER A 1 281 ? -17.766 20.797 -0.153 1 88.94 281 SER A N 1
ATOM 2195 C CA . SER A 1 281 ? -17.094 21.016 -1.431 1 88.94 281 SER A CA 1
ATOM 2196 C C . SER A 1 281 ? -15.594 21.188 -1.241 1 88.94 281 SER A C 1
ATOM 2198 O O . SER A 1 281 ? -15.156 21.859 -0.301 1 88.94 281 SER A O 1
ATOM 2200 N N . VAL A 1 282 ? -14.867 20.625 -2.127 1 88.19 282 VAL A N 1
ATOM 2201 C CA . VAL A 1 282 ? -13.414 20.703 -2.053 1 88.19 282 VAL A CA 1
ATOM 2202 C C . VAL A 1 282 ? -12.961 22.141 -2.195 1 88.19 282 VAL A C 1
ATOM 2204 O O . VAL A 1 282 ? -11.945 22.547 -1.614 1 88.19 282 VAL A O 1
ATOM 2207 N N . GLU A 1 283 ? -13.719 22.922 -2.855 1 88.44 283 GLU A N 1
ATOM 2208 C CA . GLU A 1 283 ? -13.359 24.328 -3.037 1 88.44 283 GLU A CA 1
ATOM 2209 C C . GLU A 1 283 ? -13.383 25.078 -1.709 1 88.44 283 GLU A C 1
ATOM 2211 O O . GLU A 1 283 ? -12.633 26.047 -1.525 1 88.44 283 GLU A O 1
ATOM 2216 N N . CYS A 1 284 ? -14.172 24.609 -0.846 1 91.25 284 CYS A N 1
ATOM 2217 C CA . CYS A 1 284 ? -14.211 25.219 0.483 1 91.25 284 CYS A CA 1
ATOM 2218 C C . CYS A 1 284 ? -12.984 24.828 1.297 1 91.25 284 CYS A C 1
ATOM 2220 O O . CYS A 1 284 ? -12.414 25.656 2.01 1 91.25 284 CYS A O 1
ATOM 2222 N N . ILE A 1 285 ? -12.625 23.625 1.176 1 89.19 285 ILE A N 1
ATOM 2223 C CA . ILE A 1 285 ? -11.523 23.109 1.984 1 89.19 285 ILE A CA 1
ATOM 2224 C C . ILE A 1 285 ? -10.188 23.516 1.357 1 89.19 285 ILE A C 1
ATOM 2226 O O . ILE A 1 285 ? -9.266 23.922 2.061 1 89.19 285 ILE A O 1
ATOM 2230 N N . TYR A 1 286 ? -10.195 23.328 0.057 1 85.75 286 TYR A N 1
ATOM 2231 C CA . TYR A 1 286 ? -9.008 23.656 -0.726 1 85.75 286 TYR A CA 1
ATOM 2232 C C . TYR A 1 286 ? -9.336 24.672 -1.814 1 85.75 286 TYR A C 1
ATOM 2234 O O . TYR A 1 286 ? -9.547 24.297 -2.973 1 85.75 286 TYR A O 1
ATOM 2242 N N . PRO A 1 287 ? -9.258 25.875 -1.386 1 78.31 287 PRO A N 1
ATOM 2243 C CA . PRO A 1 287 ? -9.453 26.875 -2.441 1 78.31 287 PRO A CA 1
ATOM 2244 C C . PRO A 1 287 ? -8.422 26.766 -3.561 1 78.31 287 PRO A C 1
ATOM 2246 O O . PRO A 1 287 ? -7.387 26.109 -3.387 1 78.31 287 PRO A O 1
ATOM 2249 N N . ARG A 1 288 ? -8.742 27.109 -4.805 1 67.56 288 ARG A N 1
ATOM 2250 C CA . ARG A 1 288 ? -7.977 26.906 -6.027 1 67.56 288 ARG A CA 1
ATOM 2251 C C . ARG A 1 288 ? -6.484 27.078 -5.777 1 67.56 288 ARG A C 1
ATOM 2253 O O . ARG A 1 288 ? -5.668 26.281 -6.234 1 67.56 288 ARG A O 1
ATOM 2260 N N . ASP A 1 289 ? -6.156 28.094 -5.004 1 64.75 289 ASP A N 1
ATOM 2261 C CA . ASP A 1 289 ? -4.746 28.391 -4.777 1 64.75 289 ASP A CA 1
ATOM 2262 C C . ASP A 1 289 ? -4.152 27.469 -3.713 1 64.75 289 ASP A C 1
ATOM 2264 O O . ASP A 1 289 ? -2.934 27.406 -3.545 1 64.75 289 ASP A O 1
ATOM 2268 N N . ALA A 1 290 ? -5.066 26.641 -3.166 1 61.66 290 ALA A N 1
ATOM 2269 C CA . ALA A 1 290 ? -4.602 25.828 -2.049 1 61.66 290 ALA A CA 1
ATOM 2270 C C . ALA A 1 290 ? -4.512 24.359 -2.447 1 61.66 290 ALA A C 1
ATOM 2272 O O . ALA A 1 290 ? -4.281 23.484 -1.6 1 61.66 290 ALA A O 1
ATOM 2273 N N . GLN A 1 291 ? -4.672 24.156 -3.641 1 69.5 291 GLN A N 1
ATOM 2274 C CA . GLN A 1 291 ? -4.625 22.766 -4.082 1 69.5 291 GLN A CA 1
ATOM 2275 C C . GLN A 1 291 ? -3.188 22.281 -4.23 1 69.5 291 GLN A C 1
ATOM 2277 O O . GLN A 1 291 ? -2.951 21.141 -4.598 1 69.5 291 GLN A O 1
ATOM 2282 N N . TYR A 1 292 ? -2.273 23.219 -3.826 1 78.31 292 TYR A N 1
ATOM 2283 C CA . TYR A 1 292 ? -0.857 22.922 -3.646 1 78.31 292 TYR A CA 1
ATOM 2284 C C . TYR A 1 292 ? -0.338 23.516 -2.344 1 78.31 292 TYR A C 1
ATOM 2286 O O . TYR A 1 292 ? -0.797 24.578 -1.914 1 78.31 292 TYR A O 1
ATOM 2294 N N . PRO A 1 293 ? 0.573 22.797 -1.809 1 88.12 293 PRO A N 1
ATOM 2295 C CA . PRO A 1 293 ? 1.011 23.297 -0.503 1 88.12 293 PRO A CA 1
ATOM 2296 C C . PRO A 1 293 ? 1.828 24.594 -0.606 1 88.12 293 PRO A C 1
ATOM 2298 O O . PRO A 1 293 ? 2.629 24.734 -1.533 1 88.12 293 PRO A O 1
ATOM 2301 N N . VAL A 1 294 ? 1.539 25.469 0.26 1 91.25 294 VAL A N 1
ATOM 2302 C CA . VAL A 1 294 ? 2.477 26.562 0.495 1 91.25 294 VAL A CA 1
ATOM 2303 C C . VAL A 1 294 ? 3.723 26.031 1.201 1 91.25 294 VAL A C 1
ATOM 2305 O O . VAL A 1 294 ? 3.629 25.453 2.287 1 91.25 294 VAL A O 1
ATOM 2308 N N . ILE A 1 295 ? 4.801 26.281 0.551 1 94.69 295 ILE A N 1
ATOM 2309 C CA . ILE A 1 295 ? 6.031 25.688 1.056 1 94.69 295 ILE A CA 1
ATOM 2310 C C . ILE A 1 295 ? 6.816 26.719 1.858 1 94.69 295 ILE A C 1
ATOM 2312 O O . ILE A 1 295 ? 7.07 27.828 1.375 1 94.69 295 ILE A O 1
ATOM 2316 N N . ILE A 1 296 ? 7.176 26.406 3.094 1 96.19 296 ILE A N 1
ATOM 2317 C CA . ILE A 1 296 ? 8.055 27.203 3.951 1 96.19 296 ILE A CA 1
ATOM 2318 C C . ILE A 1 296 ? 9.336 26.406 4.242 1 96.19 296 ILE A C 1
ATOM 2320 O O . ILE A 1 296 ? 9.273 25.297 4.785 1 96.19 296 ILE A O 1
ATOM 2324 N N . LYS A 1 297 ? 10.359 26.906 3.816 1 95.75 297 LYS A N 1
ATOM 2325 C CA . LYS A 1 297 ? 11.648 26.281 4.098 1 95.75 297 LYS A CA 1
ATOM 2326 C C . LYS A 1 297 ? 12.422 27.062 5.156 1 95.75 297 LYS A C 1
ATOM 2328 O O . LYS A 1 297 ? 12.578 28.281 5.043 1 95.75 297 LYS A O 1
ATOM 2333 N N . VAL A 1 298 ? 12.836 26.391 6.219 1 93.75 298 VAL A N 1
ATOM 2334 C CA . VAL A 1 298 ? 13.664 26.984 7.258 1 93.75 298 VAL A CA 1
ATOM 2335 C C . VAL A 1 298 ? 15.008 26.266 7.332 1 93.75 298 VAL A C 1
ATOM 2337 O O . VAL A 1 298 ? 15.055 25.062 7.605 1 93.75 298 VAL A O 1
ATOM 2340 N N . TYR A 1 299 ? 16.016 26.922 7.098 1 90.31 299 TYR A N 1
ATOM 2341 C CA . TYR A 1 299 ? 17.359 26.359 7.094 1 90.31 299 TYR A CA 1
ATOM 2342 C C . TYR A 1 299 ? 18.047 26.609 8.43 1 90.31 299 TYR A C 1
ATOM 2344 O O . TYR A 1 299 ? 18 27.719 8.961 1 90.31 299 TYR A O 1
ATOM 2352 N N . GLU A 1 300 ? 18.672 25.672 8.961 1 80.44 300 GLU A N 1
ATOM 2353 C CA . GLU A 1 300 ? 19.266 25.672 10.289 1 80.44 300 GLU A CA 1
ATOM 2354 C C . GLU A 1 300 ? 20.5 26.578 10.328 1 80.44 300 GLU A C 1
ATOM 2356 O O . GLU A 1 300 ? 20.844 27.109 11.391 1 80.44 300 GLU A O 1
ATOM 2361 N N . ARG A 1 301 ? 21 27.016 9.227 1 77.94 301 ARG A N 1
ATOM 2362 C CA . ARG A 1 301 ? 22.328 27.609 9.234 1 77.94 301 ARG A CA 1
ATOM 2363 C C . ARG A 1 301 ? 22.422 28.75 10.242 1 77.94 301 ARG A C 1
ATOM 2365 O O . ARG A 1 301 ? 21.641 29.703 10.164 1 77.94 301 ARG A O 1
ATOM 2372 N N . ASP A 1 302 ? 23.297 28.562 11.227 1 76.5 302 ASP A N 1
ATOM 2373 C CA . ASP A 1 302 ? 23.734 29.531 12.227 1 76.5 302 ASP A CA 1
ATOM 2374 C C . ASP A 1 302 ? 22.609 29.812 13.234 1 76.5 302 ASP A C 1
ATOM 2376 O O . ASP A 1 302 ? 22.531 30.906 13.781 1 76.5 302 ASP A O 1
ATOM 2380 N N . MET A 1 303 ? 21.641 29.016 13.281 1 82.25 303 MET A N 1
ATOM 2381 C CA . MET A 1 303 ? 20.578 29.172 14.258 1 82.25 303 MET A CA 1
ATOM 2382 C C . MET A 1 303 ? 20.656 28.094 15.336 1 82.25 303 MET A C 1
ATOM 2384 O O . MET A 1 303 ? 21.031 26.953 15.055 1 82.25 303 MET A O 1
ATOM 2388 N N . SER A 1 304 ? 20.422 28.594 16.531 1 82.25 304 SER A N 1
ATOM 2389 C CA . SER A 1 304 ? 20.219 27.609 17.594 1 82.25 304 SER A CA 1
ATOM 2390 C C . SER A 1 304 ? 18.922 26.828 17.375 1 82.25 304 SER A C 1
ATOM 2392 O O . SER A 1 304 ? 18.078 27.234 16.562 1 82.25 304 SER A O 1
ATOM 2394 N N . VAL A 1 305 ? 18.719 25.703 17.969 1 81.5 305 VAL A N 1
ATOM 2395 C CA . VAL A 1 305 ? 17.516 24.875 17.891 1 81.5 305 VAL A CA 1
ATOM 2396 C C . VAL A 1 305 ? 16.297 25.703 18.281 1 81.5 305 VAL A C 1
ATOM 2398 O O . VAL A 1 305 ? 15.25 25.609 17.641 1 81.5 305 VAL A O 1
ATOM 2401 N N . GLU A 1 306 ? 16.516 26.547 19.25 1 83.25 306 GLU A N 1
ATOM 2402 C CA . GLU A 1 306 ? 15.422 27.391 19.734 1 83.25 306 GLU A CA 1
ATOM 2403 C C . GLU A 1 306 ? 15.039 28.438 18.688 1 83.25 306 GLU A C 1
ATOM 2405 O O . GLU A 1 306 ? 13.859 28.703 18.469 1 83.25 306 GLU A O 1
ATOM 2410 N N . GLU A 1 307 ? 16.078 29.047 18.203 1 87.69 307 GLU A N 1
ATOM 2411 C CA . GLU A 1 307 ? 15.828 30.062 17.188 1 87.69 307 GLU A CA 1
ATOM 2412 C C . GLU A 1 307 ? 15.109 29.484 15.969 1 87.69 307 GLU A C 1
ATOM 2414 O O . GLU A 1 307 ? 14.219 30.109 15.406 1 87.69 307 GLU A O 1
ATOM 2419 N N . MET A 1 308 ? 15.531 28.328 15.617 1 89.75 308 MET A N 1
ATOM 2420 C CA . MET A 1 308 ? 14.891 27.672 14.477 1 89.75 308 MET A CA 1
ATOM 2421 C C . MET A 1 308 ? 13.438 27.344 14.781 1 89.75 308 MET A C 1
ATOM 2423 O O . MET A 1 308 ? 12.57 27.469 13.906 1 89.75 308 MET A O 1
ATOM 2427 N N . LEU A 1 309 ? 13.203 26.938 15.969 1 92.31 309 LEU A N 1
ATOM 2428 C CA . LEU A 1 309 ? 11.844 26.625 16.391 1 92.31 309 LEU A CA 1
ATOM 2429 C C . LEU A 1 309 ? 10.945 27.859 16.328 1 92.31 309 LEU A C 1
ATOM 2431 O O . LEU A 1 309 ? 9.883 27.828 15.695 1 92.31 309 LEU A O 1
ATOM 2435 N N . VAL A 1 310 ? 11.398 28.922 16.953 1 92.94 310 VAL A N 1
ATOM 2436 C CA . VAL A 1 310 ? 10.617 30.156 16.984 1 92.94 310 VAL A CA 1
ATOM 2437 C C . VAL A 1 310 ? 10.398 30.672 15.57 1 92.94 310 VAL A C 1
ATOM 2439 O O . VAL A 1 310 ? 9.305 31.125 15.219 1 92.94 310 VAL A O 1
ATOM 2442 N N . GLU A 1 311 ? 11.461 30.625 14.812 1 94.31 311 GLU A N 1
ATOM 2443 C CA . GLU A 1 311 ? 11.359 31.047 13.422 1 94.31 311 GLU A CA 1
ATOM 2444 C C . GLU A 1 311 ? 10.328 30.219 12.656 1 94.31 311 GLU A C 1
ATOM 2446 O O . GLU A 1 311 ? 9.523 30.766 11.906 1 94.31 311 GLU A O 1
ATOM 2451 N N . SER A 1 312 ? 10.375 28.938 12.82 1 96 312 SER A N 1
ATOM 2452 C CA . SER A 1 312 ? 9.469 28.016 12.133 1 96 312 SER A CA 1
ATOM 2453 C C . SER A 1 312 ? 8.016 28.297 12.508 1 96 312 SER A C 1
ATOM 2455 O O . SER A 1 312 ? 7.16 28.422 11.633 1 96 312 SER A O 1
ATOM 2457 N N . LEU A 1 313 ? 7.738 28.438 13.789 1 96.88 313 LEU A N 1
ATOM 2458 C CA . LEU A 1 313 ? 6.383 28.688 14.258 1 96.88 313 LEU A CA 1
ATOM 2459 C C . LEU A 1 313 ? 5.871 30.031 13.75 1 96.88 313 LEU A C 1
ATOM 2461 O O . LEU A 1 313 ? 4.73 30.125 13.289 1 96.88 313 LEU A O 1
ATOM 2465 N N . THR A 1 314 ? 6.75 31 13.844 1 96.81 314 THR A N 1
ATOM 2466 C CA . THR A 1 314 ? 6.402 32.344 13.406 1 96.81 314 THR A CA 1
ATOM 2467 C C . THR A 1 314 ? 6.035 32.375 11.93 1 96.81 314 THR A C 1
ATOM 2469 O O . THR A 1 314 ? 5.012 32.938 11.539 1 96.81 314 THR A O 1
ATOM 2472 N N . ARG A 1 315 ? 6.812 31.734 11.109 1 97.69 315 ARG A N 1
ATOM 2473 C CA . ARG A 1 315 ? 6.602 31.75 9.672 1 97.69 315 ARG A CA 1
ATOM 2474 C C . ARG A 1 315 ? 5.316 31.016 9.297 1 97.69 315 ARG A C 1
ATOM 2476 O O . ARG A 1 315 ? 4.602 31.438 8.383 1 97.69 315 ARG A O 1
ATOM 2483 N N . VAL A 1 316 ? 5.051 29.938 9.938 1 98.12 316 VAL A N 1
ATOM 2484 C CA . VAL A 1 316 ? 3.838 29.188 9.633 1 98.12 316 VAL A CA 1
ATOM 2485 C C . VAL A 1 316 ? 2.609 30.031 9.977 1 98.12 316 VAL A C 1
ATOM 2487 O O . VAL A 1 316 ? 1.697 30.156 9.156 1 98.12 316 VAL A O 1
ATOM 2490 N N . ILE A 1 317 ? 2.58 30.625 11.188 1 97.44 317 ILE A N 1
ATOM 2491 C CA . ILE A 1 317 ? 1.428 31.406 11.617 1 97.44 317 ILE A CA 1
ATOM 2492 C C . ILE A 1 317 ? 1.273 32.625 10.719 1 97.44 317 ILE A C 1
ATOM 2494 O O . ILE A 1 317 ? 0.161 32.969 10.312 1 97.44 317 ILE A O 1
ATOM 2498 N N . ALA A 1 318 ? 2.398 33.281 10.445 1 97.38 318 ALA A N 1
ATOM 2499 C CA . ALA A 1 318 ? 2.355 34.438 9.539 1 97.38 318 ALA A CA 1
ATOM 2500 C C . ALA A 1 318 ? 1.735 34.062 8.195 1 97.38 318 ALA A C 1
ATOM 2502 O O . ALA A 1 318 ? 0.902 34.781 7.66 1 97.38 318 ALA A O 1
ATOM 2503 N N . LYS A 1 319 ? 2.133 32.906 7.652 1 96.31 319 LYS A N 1
ATOM 2504 C CA . LYS A 1 319 ? 1.635 32.469 6.355 1 96.31 319 LYS A CA 1
ATOM 2505 C C . LYS A 1 319 ? 0.15 32.125 6.422 1 96.31 319 LYS A C 1
ATOM 2507 O O . LYS A 1 319 ? -0.591 32.375 5.465 1 96.31 319 LYS A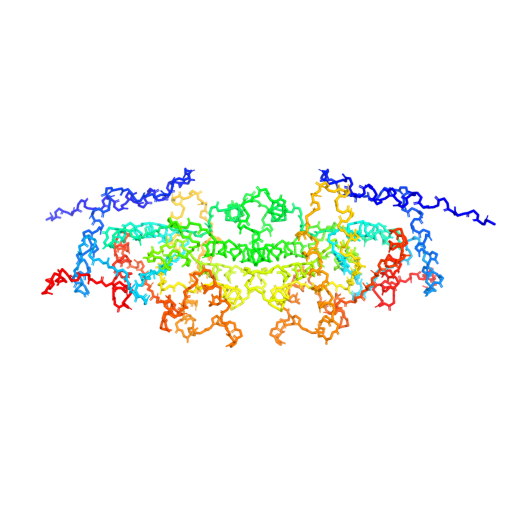 O 1
ATOM 2512 N N . LEU A 1 320 ? -0.302 31.516 7.52 1 96 320 LEU A N 1
ATOM 2513 C CA . LEU A 1 320 ? -1.715 31.203 7.703 1 96 320 LEU A CA 1
ATOM 2514 C C . LEU A 1 320 ? -2.562 32.469 7.664 1 96 320 LEU A C 1
ATOM 2516 O O . LEU A 1 320 ? -3.648 32.469 7.082 1 96 320 LEU A O 1
ATOM 2520 N N . VAL A 1 321 ? -2.068 33.5 8.289 1 94.88 321 VAL A N 1
ATOM 2521 C CA . VAL A 1 321 ? -2.775 34.781 8.312 1 94.88 321 VAL A CA 1
ATOM 2522 C C . VAL A 1 321 ? -2.703 35.438 6.934 1 94.88 321 VAL A C 1
ATOM 2524 O O . VAL A 1 321 ? -3.717 35.906 6.41 1 94.88 321 VAL A O 1
ATOM 2527 N N . GLU A 1 322 ? -1.537 35.438 6.305 1 93.25 322 GLU A N 1
ATOM 2528 C CA . GLU A 1 322 ? -1.312 36.031 5 1 93.25 322 GLU A CA 1
ATOM 2529 C C . GLU A 1 322 ? -2.188 35.406 3.928 1 93.25 322 GLU A C 1
ATOM 2531 O O . GLU A 1 322 ? -2.68 36.094 3.029 1 93.25 322 GLU A O 1
ATOM 2536 N N . THR A 1 323 ? -2.363 34.125 3.98 1 92 323 THR A N 1
ATOM 2537 C CA . THR A 1 323 ? -3.109 33.375 2.959 1 92 323 THR A CA 1
ATOM 2538 C C . THR A 1 323 ? -4.602 33.375 3.283 1 92 323 THR A C 1
ATOM 2540 O O . THR A 1 323 ? -5.406 32.844 2.51 1 92 323 THR A O 1
ATOM 2543 N N . GLY A 1 324 ? -4.996 33.875 4.453 1 91.81 324 GLY A N 1
ATOM 2544 C CA . GLY A 1 324 ? -6.398 34 4.809 1 91.81 324 GLY A CA 1
ATOM 2545 C C . GLY A 1 324 ? -6.98 32.781 5.465 1 91.81 324 GLY A C 1
ATOM 2546 O O . GLY A 1 324 ? -8.188 32.688 5.691 1 91.81 324 GLY A O 1
ATOM 2547 N N . HIS A 1 325 ? -6.18 31.812 5.781 1 93.88 325 HIS A N 1
ATOM 2548 C CA . HIS A 1 325 ? -6.668 30.625 6.477 1 93.88 325 HIS A CA 1
ATOM 2549 C C . HIS A 1 325 ? -7.066 30.953 7.914 1 93.88 325 HIS A C 1
ATOM 2551 O O . HIS A 1 325 ? -7.961 30.328 8.477 1 93.88 325 HIS A O 1
ATOM 2557 N N . LEU A 1 326 ? -6.336 31.922 8.477 1 94.56 326 LEU A N 1
ATOM 2558 C CA . LEU A 1 326 ? -6.684 32.5 9.773 1 94.56 326 LEU A CA 1
ATOM 2559 C C . LEU A 1 326 ? -6.945 34 9.664 1 94.56 326 LEU A C 1
ATOM 2561 O O . LEU A 1 326 ? -6.234 34.688 8.945 1 94.56 326 LEU A O 1
ATOM 2565 N N . VAL A 1 327 ? -7.941 34.375 10.398 1 94.19 327 VAL A N 1
ATOM 2566 C CA . VAL A 1 327 ? -8.305 35.812 10.414 1 94.19 327 VAL A CA 1
ATOM 2567 C C . VAL A 1 327 ? -8.32 36.312 11.852 1 94.19 327 VAL A C 1
ATOM 2569 O O . VAL A 1 327 ? -8.664 35.594 12.781 1 94.19 327 VAL A O 1
ATOM 2572 N N . GLN A 1 328 ? -7.867 37.562 12.008 1 90.38 328 GLN A N 1
ATOM 2573 C CA . GLN A 1 328 ? -7.891 38.188 13.328 1 90.38 328 GLN A CA 1
ATOM 2574 C C . GLN A 1 328 ? -9.289 38.688 13.672 1 90.38 328 GLN A C 1
ATOM 2576 O O . GLN A 1 328 ? -9.945 39.344 12.852 1 90.38 328 GLN A O 1
ATOM 2581 N N . GLU A 1 329 ? -9.953 38.219 14.68 1 78.5 329 GLU A N 1
ATOM 2582 C CA . GLU A 1 329 ? -11.266 38.688 15.109 1 78.5 329 GLU A CA 1
ATOM 2583 C C . GLU A 1 329 ? -11.172 40.125 15.633 1 78.5 329 GLU A C 1
ATOM 2585 O O . GLU A 1 329 ? -10.312 40.438 16.453 1 78.5 329 GLU A O 1
ATOM 2590 N N . ASN A 1 330 ? -11.445 41.125 14.852 1 59.31 330 ASN A N 1
ATOM 2591 C CA . ASN A 1 330 ? -11.539 42.469 15.367 1 59.31 330 ASN A CA 1
ATOM 2592 C C . ASN A 1 330 ? -12.523 42.562 16.531 1 59.31 330 ASN A C 1
ATOM 2594 O O . ASN A 1 330 ? -13.516 41.844 16.562 1 59.31 330 ASN A O 1
ATOM 2598 N N . GLY A 1 331 ? -12.148 42.844 17.766 1 47.44 331 GLY A N 1
ATOM 2599 C CA . GLY A 1 331 ? -13.008 43.188 18.891 1 47.44 331 GLY A CA 1
ATOM 2600 C C . GLY A 1 331 ? -14.312 43.812 18.453 1 47.44 331 GLY A C 1
ATOM 2601 O O . GLY A 1 331 ? -15.195 44.062 19.281 1 47.44 331 GLY A O 1
ATOM 2602 N N . ASN A 1 332 ? -14.367 44.656 17.391 1 39.72 332 ASN A N 1
ATOM 2603 C CA . ASN A 1 332 ? -15.469 45.594 17.219 1 39.72 332 ASN A CA 1
ATOM 2604 C C . ASN A 1 332 ? -16.75 44.875 16.797 1 39.72 332 ASN A C 1
ATOM 2606 O O . ASN A 1 332 ? -17.688 45.531 16.297 1 39.72 332 ASN A O 1
ATOM 2610 N N . GLU A 1 333 ? -16.812 43.688 16.609 1 38.09 333 GLU A N 1
ATOM 2611 C CA . GLU A 1 333 ? -18.172 43.375 16.188 1 38.09 333 GLU A CA 1
ATOM 2612 C C . GLU A 1 333 ? -19.188 43.656 17.297 1 38.09 333 GLU A C 1
ATOM 2614 O O . GLU A 1 333 ? -20.328 43.219 17.234 1 38.09 333 GLU A O 1
ATOM 2619 N N . HIS A 1 334 ? -18.703 44.219 18.422 1 32.88 334 HIS A N 1
ATOM 2620 C CA . HIS A 1 334 ? -19.828 44.781 19.172 1 32.88 334 HIS A CA 1
ATOM 2621 C C . HIS A 1 334 ? -20.516 45.875 18.375 1 32.88 334 HIS A C 1
ATOM 2623 O O . HIS A 1 334 ? -21.281 46.656 18.953 1 32.88 334 HIS A O 1
ATOM 2629 N N . GLY A 1 335 ? -20.062 46.312 17.25 1 24.56 335 GLY A N 1
ATOM 2630 C CA . GLY A 1 335 ? -20.828 47.438 16.75 1 24.56 335 GLY A CA 1
ATOM 2631 C C . GLY A 1 335 ? -22.328 47.156 16.703 1 24.56 335 GLY A C 1
ATOM 2632 O O . GLY A 1 335 ? -23.109 47.875 17.312 1 24.56 335 GLY A O 1
ATOM 2633 N N . VAL A 1 336 ? -23 47.125 15.445 1 25.41 336 VAL A N 1
ATOM 2634 C CA . VAL A 1 336 ? -24.406 47.5 15.203 1 25.41 336 VAL A CA 1
ATOM 2635 C C . VAL A 1 336 ? -25.312 46.375 15.68 1 25.41 336 VAL A C 1
ATOM 2637 O O . VAL A 1 336 ? -25 45.188 15.508 1 25.41 336 VAL A O 1
ATOM 2640 N N . MET B 1 1 ? -29.531 -52.938 -11.555 1 21 1 MET B N 1
ATOM 2641 C CA . MET B 1 1 ? -29.234 -52.031 -10.469 1 21 1 MET B CA 1
ATOM 2642 C C . MET B 1 1 ? -27.719 -51.844 -10.297 1 21 1 MET B C 1
ATOM 2644 O O . MET B 1 1 ? -27.062 -52.719 -9.719 1 21 1 MET B O 1
ATOM 2648 N N . LYS B 1 2 ? -26.984 -51.375 -11.289 1 30.23 2 LYS B N 1
ATOM 2649 C CA . LYS B 1 2 ? -25.516 -51.375 -11.359 1 30.23 2 LYS B CA 1
ATOM 2650 C C . LYS B 1 2 ? -24.906 -50.625 -10.18 1 30.23 2 LYS B C 1
ATOM 2652 O O . LYS B 1 2 ? -25.375 -49.531 -9.836 1 30.23 2 LYS B O 1
ATOM 2657 N N . PRO B 1 3 ? -24.172 -51.344 -9.219 1 29.41 3 PRO B N 1
ATOM 2658 C CA . PRO B 1 3 ? -23.562 -50.844 -7.992 1 29.41 3 PRO B CA 1
ATOM 2659 C C . PRO B 1 3 ? -22.703 -49.594 -8.242 1 29.41 3 PRO B C 1
ATOM 2661 O O . PRO B 1 3 ? -21.844 -49.594 -9.133 1 29.41 3 PRO B O 1
ATOM 2664 N N . ALA B 1 4 ? -23.203 -48.344 -8.008 1 34.88 4 ALA B N 1
ATOM 2665 C CA . ALA B 1 4 ? -22.578 -47.031 -8.164 1 34.88 4 ALA B CA 1
ATOM 2666 C C . ALA B 1 4 ? -21.25 -46.969 -7.418 1 34.88 4 ALA B C 1
ATOM 2668 O O . ALA B 1 4 ? -21.188 -47.312 -6.23 1 34.88 4 ALA B O 1
ATOM 2669 N N . SER B 1 5 ? -20.125 -46.938 -8.07 1 29.41 5 SER B N 1
ATOM 2670 C CA . SER B 1 5 ? -18.703 -47.094 -7.77 1 29.41 5 SER B CA 1
ATOM 2671 C C . SER B 1 5 ? -18.266 -46.125 -6.676 1 29.41 5 SER B C 1
ATOM 2673 O O . SER B 1 5 ? -18.719 -45 -6.637 1 29.41 5 SER B O 1
ATOM 2675 N N . ARG B 1 6 ? -17.656 -46.5 -5.41 1 33.19 6 ARG B N 1
ATOM 2676 C CA . ARG B 1 6 ? -17.109 -46.188 -4.098 1 33.19 6 ARG B CA 1
ATOM 2677 C C . ARG B 1 6 ? -16.047 -45.094 -4.199 1 33.19 6 ARG B C 1
ATOM 2679 O O . ARG B 1 6 ? -15.312 -44.844 -3.238 1 33.19 6 ARG B O 1
ATOM 2686 N N . GLU B 1 7 ? -15.703 -44.656 -5.352 1 30.77 7 GLU B N 1
ATOM 2687 C CA . GLU B 1 7 ? -14.562 -43.75 -5.531 1 30.77 7 GLU B CA 1
ATOM 2688 C C . GLU B 1 7 ? -14.891 -42.344 -5.031 1 30.77 7 GLU B C 1
ATOM 2690 O O . GLU B 1 7 ? -14.055 -41.438 -5.125 1 30.77 7 GLU B O 1
ATOM 2695 N N . THR B 1 8 ? -16.047 -42.031 -4.566 1 34.47 8 THR B N 1
ATOM 2696 C CA . THR B 1 8 ? -16.547 -40.688 -4.258 1 34.47 8 THR B CA 1
ATOM 2697 C C . THR B 1 8 ? -16.031 -40.219 -2.902 1 34.47 8 THR B C 1
ATOM 2699 O O . THR B 1 8 ? -16.031 -39.031 -2.615 1 34.47 8 THR B O 1
ATOM 2702 N N . PRO B 1 9 ? -15.609 -41.188 -2.014 1 40.66 9 PRO B N 1
ATOM 2703 C CA . PRO B 1 9 ? -15.383 -40.719 -0.648 1 40.66 9 PRO B CA 1
ATOM 2704 C C . PRO B 1 9 ? -14.102 -39.906 -0.512 1 40.66 9 PRO B C 1
ATOM 2706 O O . PRO B 1 9 ? -14.031 -39 0.326 1 40.66 9 PRO B O 1
ATOM 2709 N N . VAL B 1 10 ? -13.117 -40.219 -1.287 1 36.34 10 VAL B N 1
ATOM 2710 C CA . VAL B 1 10 ? -11.797 -39.625 -1.056 1 36.34 10 VAL B CA 1
ATOM 2711 C C . VAL B 1 10 ? -11.82 -38.125 -1.364 1 36.34 10 VAL B C 1
ATOM 2713 O O . VAL B 1 10 ? -11.289 -37.312 -0.601 1 36.34 10 VAL B O 1
ATOM 2716 N N . ILE B 1 11 ? -12.477 -37.75 -2.418 1 36.72 11 ILE B N 1
ATOM 2717 C CA . ILE B 1 11 ? -12.508 -36.344 -2.797 1 36.72 11 ILE B CA 1
ATOM 2718 C C . ILE B 1 11 ? -13.211 -35.531 -1.711 1 36.72 11 ILE B C 1
ATOM 2720 O O . ILE B 1 11 ? -12.773 -34.438 -1.366 1 36.72 11 ILE B O 1
ATOM 2724 N N . GLU B 1 12 ? -14.164 -36.219 -1.227 1 44.25 12 GLU B N 1
ATOM 2725 C CA . GLU B 1 12 ? -14.898 -35.531 -0.171 1 44.25 12 GLU B CA 1
ATOM 2726 C C . GLU B 1 12 ? -14 -35.219 1.029 1 44.25 12 GLU B C 1
ATOM 2728 O O . GLU B 1 12 ? -14.086 -34.156 1.633 1 44.25 12 GLU B O 1
ATOM 2733 N N . ASN B 1 13 ? -13.141 -36.156 1.274 1 42.25 13 ASN B N 1
ATOM 2734 C CA . ASN B 1 13 ? -12.25 -36 2.418 1 42.25 13 ASN B CA 1
ATOM 2735 C C . ASN B 1 13 ? -11.227 -34.906 2.17 1 42.25 13 ASN B C 1
ATOM 2737 O O . ASN B 1 13 ? -10.883 -34.125 3.084 1 42.25 13 ASN B O 1
ATOM 2741 N N . VAL B 1 14 ? -10.836 -34.719 0.937 1 42.09 14 VAL B N 1
ATOM 2742 C CA . VAL B 1 14 ? -9.891 -33.688 0.59 1 42.09 14 VAL B CA 1
ATOM 2743 C C . VAL B 1 14 ? -10.508 -32.312 0.872 1 42.09 14 VAL B C 1
ATOM 2745 O O . VAL B 1 14 ? -9.859 -31.438 1.455 1 42.09 14 VAL B O 1
ATOM 2748 N N . ILE B 1 15 ? -11.656 -32.219 0.479 1 42.56 15 ILE B N 1
ATOM 2749 C CA . ILE B 1 15 ? -12.391 -30.969 0.643 1 42.56 15 ILE B CA 1
ATOM 2750 C C . ILE B 1 15 ? -12.578 -30.672 2.129 1 42.56 15 ILE B C 1
ATOM 2752 O O . ILE B 1 15 ? -12.383 -29.531 2.574 1 42.56 15 ILE B O 1
ATOM 2756 N N . ARG B 1 16 ? -12.922 -31.703 2.826 1 43.78 16 ARG B N 1
ATOM 2757 C CA . ARG B 1 16 ? -13.172 -31.531 4.254 1 43.78 16 ARG B CA 1
ATOM 2758 C C . ARG B 1 16 ? -11.898 -31.125 4.988 1 43.78 16 ARG B C 1
ATOM 2760 O O . ARG B 1 16 ? -11.938 -30.297 5.898 1 43.78 16 ARG B O 1
ATOM 2767 N N . LEU B 1 17 ? -10.836 -31.656 4.645 1 40.38 17 LEU B N 1
ATOM 2768 C CA . LEU B 1 17 ? -9.57 -31.406 5.332 1 40.38 17 LEU B CA 1
ATOM 2769 C C . LEU B 1 17 ? -9.055 -30.016 5.02 1 40.38 17 LEU B C 1
ATOM 2771 O O . LEU B 1 17 ? -8.492 -29.344 5.887 1 40.38 17 LEU B O 1
ATOM 2775 N N . ALA B 1 18 ? -9.172 -29.625 3.812 1 39.09 18 ALA B N 1
ATOM 2776 C CA . ALA B 1 18 ? -8.758 -28.266 3.479 1 39.09 18 ALA B CA 1
ATOM 2777 C C . ALA B 1 18 ? -9.516 -27.234 4.32 1 39.09 18 ALA B C 1
ATOM 2779 O O . ALA B 1 18 ? -8.969 -26.188 4.664 1 39.09 18 ALA B O 1
ATOM 2780 N N . TYR B 1 19 ? -10.695 -27.438 4.738 1 38.19 19 TYR B N 1
ATOM 2781 C CA . TYR B 1 19 ? -11.508 -26.516 5.523 1 38.19 19 TYR B CA 1
ATOM 2782 C C . TYR B 1 19 ? -11.156 -26.609 7.004 1 38.19 19 TYR B C 1
ATOM 2784 O O . TYR B 1 19 ? -11.336 -25.641 7.75 1 38.19 19 TYR B O 1
ATOM 2792 N N . LYS B 1 20 ? -10.836 -27.656 7.547 1 35.56 20 LYS B N 1
ATOM 2793 C CA . LYS B 1 20 ? -10.617 -27.812 8.984 1 35.56 20 LYS B CA 1
ATOM 2794 C C . LYS B 1 20 ? -9.266 -27.25 9.398 1 35.56 20 LYS B C 1
ATOM 2796 O O . LYS B 1 20 ? -8.977 -27.109 10.586 1 35.56 20 LYS B O 1
ATOM 2801 N N . ARG B 1 21 ? -8.273 -27.156 8.633 1 35.59 21 ARG B N 1
ATOM 2802 C CA . ARG B 1 21 ? -6.926 -27.016 9.172 1 35.59 21 ARG B CA 1
ATOM 2803 C C . ARG B 1 21 ? -6.605 -25.547 9.453 1 35.59 21 ARG B C 1
ATOM 2805 O O . ARG B 1 21 ? -6.074 -24.844 8.594 1 35.59 21 ARG B O 1
ATOM 2812 N N . GLY B 1 22 ? -7.309 -24.719 9.969 1 31.62 22 GLY B N 1
ATOM 2813 C CA . GLY B 1 22 ? -6.961 -23.375 10.422 1 31.62 22 GLY B CA 1
ATOM 2814 C C . GLY B 1 22 ? -5.723 -23.344 11.297 1 31.62 22 GLY B C 1
ATOM 2815 O O . GLY B 1 22 ? -5.266 -22.281 11.695 1 31.62 22 GLY B O 1
ATOM 2816 N N . GLU B 1 23 ? -5.418 -24.25 12.18 1 31.55 23 GLU B N 1
ATOM 2817 C CA . GLU B 1 23 ? -4.512 -24.047 13.297 1 31.55 23 GLU B CA 1
ATOM 2818 C C . GLU B 1 23 ? -3.055 -24.109 12.852 1 31.55 23 GLU B C 1
ATOM 2820 O O . GLU B 1 23 ? -2.195 -23.422 13.414 1 31.55 23 GLU B O 1
ATOM 2825 N N . GLU B 1 24 ? -2.373 -25.328 12.484 1 30.28 24 GLU B N 1
ATOM 2826 C CA . GLU B 1 24 ? -0.934 -25.547 12.586 1 30.28 24 GLU B CA 1
ATOM 2827 C C . GLU B 1 24 ? -0.196 -24.953 11.391 1 30.28 24 GLU B C 1
ATOM 2829 O O . GLU B 1 24 ? -0.693 -25 10.266 1 30.28 24 GLU B O 1
ATOM 2834 N N . LYS B 1 25 ? 0.942 -24.281 11.508 1 37 25 LYS B N 1
ATOM 2835 C CA . LYS B 1 25 ? 1.937 -23.688 10.617 1 37 25 LYS B CA 1
ATOM 2836 C C . LYS B 1 25 ? 2.26 -24.625 9.453 1 37 25 LYS B C 1
ATOM 2838 O O . LYS B 1 25 ? 3.295 -24.469 8.797 1 37 25 LYS B O 1
ATOM 2843 N N . ARG B 1 26 ? 1.742 -25.906 9.359 1 33.69 26 ARG B N 1
ATOM 2844 C CA . ARG B 1 26 ? 2.191 -26.812 8.312 1 33.69 26 ARG B CA 1
ATOM 2845 C C . ARG B 1 26 ? 1.429 -26.578 7.012 1 33.69 26 ARG B C 1
ATOM 2847 O O . ARG B 1 26 ? 0.232 -26.281 7.035 1 33.69 26 ARG B O 1
ATOM 2854 N N . VAL B 1 27 ? 2.184 -26.328 5.906 1 38.62 27 VAL B N 1
ATOM 2855 C CA . VAL B 1 27 ? 1.64 -26.344 4.551 1 38.62 27 VAL B CA 1
ATOM 2856 C C . VAL B 1 27 ? 0.613 -27.469 4.43 1 38.62 27 VAL B C 1
ATOM 2858 O O . VAL B 1 27 ? 0.907 -28.625 4.746 1 38.62 27 VAL B O 1
ATOM 2861 N N . PRO B 1 28 ? -0.575 -27.125 4.352 1 44.69 28 PRO B N 1
ATOM 2862 C CA . PRO B 1 28 ? -1.566 -28.188 4.203 1 44.69 28 PRO B CA 1
ATOM 2863 C C . PRO B 1 28 ? -1.271 -29.109 3.021 1 44.69 28 PRO B C 1
ATOM 2865 O O . PRO B 1 28 ? -0.926 -28.625 1.936 1 44.69 28 PRO B O 1
ATOM 2868 N N . SER B 1 29 ? -0.498 -30.203 3.238 1 48.34 29 SER B N 1
ATOM 2869 C CA . SER B 1 29 ? -0.313 -31.188 2.184 1 48.34 29 SER B CA 1
ATOM 2870 C C . SER B 1 29 ? -1.589 -31.984 1.947 1 48.34 29 SER B C 1
ATOM 2872 O O . SER B 1 29 ? -2.406 -32.156 2.855 1 48.34 29 SER B O 1
ATOM 2874 N N . LEU B 1 30 ? -2.045 -32.125 0.646 1 50.12 30 LEU B N 1
ATOM 2875 C CA . LEU B 1 30 ? -3.1 -33.062 0.307 1 50.12 30 LEU B CA 1
ATOM 2876 C C . LEU B 1 30 ? -2.869 -34.406 1.004 1 50.12 30 LEU B C 1
ATOM 2878 O O . LEU B 1 30 ? -1.727 -34.844 1.149 1 50.12 30 LEU B O 1
ATOM 2882 N N . PRO B 1 31 ? -3.84 -34.875 1.551 1 48.84 31 PRO B N 1
ATOM 2883 C CA . PRO B 1 31 ? -3.586 -36.219 2.088 1 48.84 31 PRO B CA 1
ATOM 2884 C C . PRO B 1 31 ? -2.912 -37.125 1.075 1 48.84 31 PRO B C 1
ATOM 2886 O O . PRO B 1 31 ? -3.33 -37.188 -0.083 1 48.84 31 PRO B O 1
ATOM 2889 N N . LEU B 1 32 ? -1.749 -37.594 1.351 1 51.53 32 LEU B N 1
ATOM 2890 C CA . LEU B 1 32 ? -0.88 -38.469 0.556 1 51.53 32 LEU B CA 1
ATOM 2891 C C . LEU B 1 32 ? -1.688 -39.531 -0.157 1 51.53 32 LEU B C 1
ATOM 2893 O O . LEU B 1 32 ? -1.324 -39.969 -1.253 1 51.53 32 LEU B O 1
ATOM 2897 N N . GLU B 1 33 ? -2.775 -39.938 0.482 1 52.44 33 GLU B N 1
ATOM 2898 C CA . GLU B 1 33 ? -3.561 -41.062 -0.049 1 52.44 33 GLU B CA 1
ATOM 2899 C C . GLU B 1 33 ? -4.336 -40.625 -1.294 1 52.44 33 GLU B C 1
ATOM 2901 O O . GLU B 1 33 ? -4.676 -41.469 -2.133 1 52.44 33 GLU B O 1
ATOM 2906 N N . LEU B 1 34 ? -4.555 -39.406 -1.51 1 60.44 34 LEU B N 1
ATOM 2907 C CA . LEU B 1 34 ? -5.418 -38.906 -2.58 1 60.44 34 LEU B CA 1
ATOM 2908 C C . LEU B 1 34 ? -4.602 -38.594 -3.826 1 60.44 34 LEU B C 1
ATOM 2910 O O . LEU B 1 34 ? -5.141 -38.562 -4.934 1 60.44 34 LEU B O 1
ATOM 2914 N N . GLU B 1 35 ? -3.443 -38.625 -3.66 1 74.94 35 GLU B N 1
ATOM 2915 C CA . GLU B 1 35 ? -2.57 -38.188 -4.738 1 74.94 35 GLU B CA 1
ATOM 2916 C C . GLU B 1 35 ? -2.516 -39.188 -5.871 1 74.94 35 GLU B C 1
ATOM 2918 O O . GLU B 1 35 ? -2.682 -38.844 -7.039 1 74.94 35 GLU B O 1
ATOM 2923 N N . PRO B 1 36 ? -2.537 -40.469 -5.477 1 78.94 36 PRO B N 1
ATOM 2924 C CA . PRO B 1 36 ? -2.447 -41.438 -6.586 1 78.94 36 PRO B CA 1
ATOM 2925 C C . PRO B 1 36 ? -3.736 -41.5 -7.395 1 78.94 36 PRO B C 1
ATOM 2927 O O . PRO B 1 36 ? -3.691 -41.625 -8.625 1 78.94 36 PRO B O 1
ATOM 2930 N N . VAL B 1 37 ? -4.871 -41.469 -6.77 1 83.75 37 VAL B N 1
ATOM 2931 C CA . VAL B 1 37 ? -6.152 -41.531 -7.457 1 83.75 37 VAL B CA 1
ATOM 2932 C C . VAL B 1 37 ? -6.352 -40.312 -8.336 1 83.75 37 VAL B C 1
ATOM 2934 O O . VAL B 1 37 ? -6.773 -40.438 -9.492 1 83.75 37 VAL B O 1
ATOM 2937 N N . LEU B 1 38 ? -6.055 -39.219 -7.812 1 89.31 38 LEU B N 1
ATOM 2938 C CA . LEU B 1 38 ? -6.18 -37.969 -8.555 1 89.31 38 LEU B CA 1
ATOM 2939 C C . LEU B 1 38 ? -5.242 -37.938 -9.758 1 89.31 38 LEU B C 1
ATOM 2941 O O . LEU B 1 38 ? -5.633 -37.531 -10.852 1 89.31 38 LEU B O 1
ATOM 2945 N N . ALA B 1 39 ? -4.086 -38.469 -9.508 1 92.19 39 ALA B N 1
ATOM 2946 C CA . ALA B 1 39 ? -3.082 -38.531 -10.562 1 92.19 39 ALA B CA 1
ATOM 2947 C C . ALA B 1 39 ? -3.545 -39.406 -11.719 1 92.19 39 ALA B C 1
ATOM 2949 O O . ALA B 1 39 ? -3.383 -39.062 -12.891 1 92.19 39 ALA B O 1
ATOM 2950 N N . LYS B 1 40 ? -4.086 -40.5 -11.383 1 93.06 40 LYS B N 1
ATOM 2951 C CA . LYS B 1 40 ? -4.582 -41.438 -12.391 1 93.06 40 LYS B CA 1
ATOM 2952 C C . LYS B 1 40 ? -5.73 -40.812 -13.188 1 93.06 40 LYS B C 1
ATOM 2954 O O . LYS B 1 40 ? -5.797 -40.969 -14.406 1 93.06 40 LYS B O 1
ATOM 2959 N N . SER B 1 41 ? -6.602 -40.188 -12.469 1 93.5 41 SER B N 1
ATOM 2960 C CA . SER B 1 41 ? -7.75 -39.531 -13.109 1 93.5 41 SER B CA 1
ATOM 2961 C C . SER B 1 41 ? -7.312 -38.438 -14.047 1 93.5 41 SER B C 1
ATOM 2963 O O . SER B 1 41 ? -7.848 -38.281 -15.156 1 93.5 41 SER B O 1
ATOM 2965 N N . VAL B 1 42 ? -6.383 -37.625 -13.664 1 95.5 42 VAL B N 1
ATOM 2966 C CA . VAL B 1 42 ? -5.883 -36.531 -14.469 1 95.5 42 VAL B CA 1
ATOM 2967 C C . VAL B 1 42 ? -5.156 -37.062 -15.695 1 95.5 42 VAL B C 1
ATOM 2969 O O . VAL B 1 42 ? -5.391 -36.594 -16.812 1 95.5 42 VAL B O 1
ATOM 2972 N N . ALA B 1 43 ? -4.324 -38.094 -15.477 1 95.44 43 ALA B N 1
ATOM 2973 C CA . ALA B 1 43 ? -3.582 -38.688 -16.594 1 95.44 43 ALA B CA 1
ATOM 2974 C C . ALA B 1 43 ? -4.531 -39.312 -17.625 1 95.44 43 ALA B C 1
ATOM 2976 O O . ALA B 1 43 ? -4.316 -39.156 -18.828 1 95.44 43 ALA B O 1
ATOM 2977 N N . LYS B 1 44 ? -5.488 -39.969 -17.141 1 96.06 44 LYS B N 1
ATOM 2978 C CA . LYS B 1 44 ? -6.484 -40.562 -18.016 1 96.06 44 LYS B CA 1
ATOM 2979 C C . LYS B 1 44 ? -7.191 -39.5 -18.844 1 96.06 44 LYS B C 1
ATOM 2981 O O . LYS B 1 44 ? -7.352 -39.656 -20.062 1 96.06 44 LYS B O 1
ATOM 2986 N N . ARG B 1 45 ? -7.578 -38.469 -18.234 1 96.06 45 ARG B N 1
ATOM 2987 C CA . ARG B 1 45 ? -8.305 -37.406 -18.922 1 96.06 45 ARG B CA 1
ATOM 2988 C C . ARG B 1 45 ? -7.402 -36.656 -19.906 1 96.06 45 ARG B C 1
ATOM 2990 O O . ARG B 1 45 ? -7.855 -36.25 -20.984 1 96.06 45 ARG B O 1
ATOM 2997 N N . LEU B 1 46 ? -6.211 -36.438 -19.531 1 96.56 46 LEU B N 1
ATOM 2998 C CA . LEU B 1 46 ? -5.25 -35.844 -20.438 1 96.56 46 LEU B CA 1
ATOM 2999 C C . LEU B 1 46 ? -5.102 -36.656 -21.719 1 96.56 46 LEU B C 1
ATOM 3001 O O . LEU B 1 46 ? -5.098 -36.094 -22.812 1 96.56 46 LEU B O 1
ATOM 3005 N N . ARG B 1 47 ? -5.031 -37.938 -21.547 1 96.38 47 ARG B N 1
ATOM 3006 C CA . ARG B 1 47 ? -4.895 -38.812 -22.688 1 96.38 47 ARG B CA 1
ATOM 3007 C C . ARG B 1 47 ? -6.156 -38.812 -23.547 1 96.38 47 ARG B C 1
ATOM 3009 O O . ARG B 1 47 ? -6.078 -38.688 -24.781 1 96.38 47 ARG B O 1
ATOM 3016 N N . GLU B 1 48 ? -7.242 -38.906 -22.969 1 97.06 48 GLU B N 1
ATOM 3017 C CA . GLU B 1 48 ? -8.516 -39.062 -23.656 1 97.06 48 GLU B CA 1
ATOM 3018 C C . GLU B 1 48 ? -8.945 -37.75 -24.312 1 97.06 48 GLU B C 1
ATOM 3020 O O . GLU B 1 48 ? -9.484 -37.75 -25.438 1 97.06 48 GLU B O 1
ATOM 3025 N N . GLN B 1 49 ? -8.719 -36.656 -23.672 1 95.88 49 GLN B N 1
ATOM 3026 C CA . GLN B 1 49 ? -9.289 -35.406 -24.125 1 95.88 49 GLN B CA 1
ATOM 3027 C C . GLN B 1 49 ? -8.266 -34.594 -24.906 1 95.88 49 GLN B C 1
ATOM 3029 O O . GLN B 1 49 ? -8.625 -33.781 -25.766 1 95.88 49 GLN B O 1
ATOM 3034 N N . TYR B 1 50 ? -6.98 -34.781 -24.641 1 95.75 50 TYR B N 1
ATOM 3035 C CA . TYR B 1 50 ? -5.984 -33.906 -25.25 1 95.75 50 TYR B CA 1
ATOM 3036 C C . TYR B 1 50 ? -4.922 -34.688 -25.984 1 95.75 50 TYR B C 1
ATOM 3038 O O . TYR B 1 50 ? -4.043 -34.125 -26.641 1 95.75 50 TYR B O 1
ATOM 3046 N N . GLY B 1 51 ? -4.945 -36.062 -25.828 1 94.75 51 GLY B N 1
ATOM 3047 C CA . GLY B 1 51 ? -3.938 -36.906 -26.469 1 94.75 51 GLY B CA 1
ATOM 3048 C C . GLY B 1 51 ? -2.572 -36.781 -25.828 1 94.75 51 GLY B C 1
ATOM 3049 O O . GLY B 1 51 ? -1.55 -37.031 -26.469 1 94.75 51 GLY B O 1
ATOM 3050 N N . ILE B 1 52 ? -2.553 -36.344 -24.578 1 94.06 52 ILE B N 1
ATOM 3051 C CA . ILE B 1 52 ? -1.303 -36.156 -23.859 1 94.06 52 ILE B CA 1
ATOM 3052 C C . ILE B 1 52 ? -1.083 -37.312 -22.906 1 94.06 52 ILE B C 1
ATOM 3054 O O . ILE B 1 52 ? -1.891 -37.562 -22 1 94.06 52 ILE B O 1
ATOM 3058 N N . THR B 1 53 ? -0.085 -38.062 -23.078 1 93.81 53 THR B N 1
ATOM 3059 C CA . THR B 1 53 ? 0.272 -39.156 -22.172 1 93.81 53 THR B CA 1
ATOM 3060 C C . THR B 1 53 ? 1.405 -38.75 -21.234 1 93.81 53 THR B C 1
ATOM 3062 O O . THR B 1 53 ? 2.494 -38.406 -21.703 1 93.81 53 THR B O 1
ATOM 3065 N N . ILE B 1 54 ? 1.079 -38.844 -20 1 91.75 54 ILE B N 1
ATOM 3066 C CA . ILE B 1 54 ? 2.111 -38.406 -19.047 1 91.75 54 ILE B CA 1
ATOM 3067 C C . ILE B 1 54 ? 2.359 -39.531 -18.031 1 91.75 54 ILE B C 1
ATOM 3069 O O . ILE B 1 54 ? 1.449 -40.281 -17.703 1 91.75 54 ILE B O 1
ATOM 3073 N N . GLU B 1 55 ? 3.611 -39.656 -17.578 1 92 55 GLU B N 1
ATOM 3074 C CA . GLU B 1 55 ? 4.078 -40.5 -16.5 1 92 55 GLU B CA 1
ATOM 3075 C C . GLU B 1 55 ? 4.832 -39.688 -15.445 1 92 55 GLU B C 1
ATOM 3077 O O . GLU B 1 55 ? 5.258 -38.562 -15.711 1 92 55 GLU B O 1
ATOM 3082 N N . PRO B 1 56 ? 4.871 -40.219 -14.289 1 91.44 56 PRO B N 1
ATOM 3083 C CA . PRO B 1 56 ? 5.625 -39.5 -13.273 1 91.44 56 PRO B CA 1
ATOM 3084 C C . PRO B 1 56 ? 7.012 -39.062 -13.758 1 91.44 56 PRO B C 1
ATOM 3086 O O . PRO B 1 56 ? 7.758 -39.906 -14.289 1 91.44 56 PRO B O 1
ATOM 3089 N N . GLY B 1 57 ? 7.285 -37.812 -13.672 1 93.19 57 GLY B N 1
ATOM 3090 C CA . GLY B 1 57 ? 8.594 -37.281 -14.016 1 93.19 57 GLY B CA 1
ATOM 3091 C C . GLY B 1 57 ? 8.781 -37.062 -15.508 1 93.19 57 GLY B C 1
ATOM 3092 O O . GLY B 1 57 ? 9.891 -36.781 -15.969 1 93.19 57 GLY B O 1
ATOM 3093 N N . SER B 1 58 ? 7.766 -37.188 -16.266 1 93.25 58 SER B N 1
ATOM 3094 C CA . SER B 1 58 ? 7.891 -37.188 -17.734 1 93.25 58 SER B CA 1
ATOM 3095 C C . SER B 1 58 ? 7.852 -35.75 -18.281 1 93.25 58 SER B C 1
ATOM 3097 O O . SER B 1 58 ? 8.172 -35.531 -19.438 1 93.25 58 SER B O 1
ATOM 3099 N N . LEU B 1 59 ? 7.473 -34.781 -17.5 1 95.38 59 LEU B N 1
ATOM 3100 C CA . LEU B 1 59 ? 7.363 -33.406 -17.938 1 95.38 59 LEU B CA 1
ATOM 3101 C C . LEU B 1 59 ? 8.547 -32.562 -17.438 1 95.38 59 LEU B C 1
ATOM 3103 O O . LEU B 1 59 ? 8.984 -32.75 -16.312 1 95.38 59 LEU B O 1
ATOM 3107 N N . VAL B 1 60 ? 9.055 -31.75 -18.328 1 95.38 60 VAL B N 1
ATOM 3108 C CA . VAL B 1 60 ? 10.172 -30.875 -17.984 1 95.38 60 VAL B CA 1
ATOM 3109 C C . VAL B 1 60 ? 9.852 -29.438 -18.391 1 95.38 60 VAL B C 1
ATOM 3111 O O . VAL B 1 60 ? 9.25 -29.203 -19.438 1 95.38 60 VAL B O 1
ATOM 3114 N N . PRO B 1 61 ? 10.234 -28.5 -17.531 1 95.81 61 PRO B N 1
ATOM 3115 C CA . PRO B 1 61 ? 10.039 -27.109 -17.938 1 95.81 61 PRO B CA 1
ATOM 3116 C C . PRO B 1 61 ? 10.82 -26.75 -19.203 1 95.81 61 PRO B C 1
ATOM 3118 O O . PRO B 1 61 ? 11.852 -27.359 -19.484 1 95.81 61 PRO B O 1
ATOM 3121 N N . ARG B 1 62 ? 10.32 -25.781 -19.875 1 93.69 62 ARG B N 1
ATOM 3122 C CA . ARG B 1 62 ? 11.023 -25.297 -21.062 1 93.69 62 ARG B CA 1
ATOM 3123 C C . ARG B 1 62 ? 12.367 -24.703 -20.688 1 93.69 62 ARG B C 1
ATOM 3125 O O . ARG B 1 62 ? 12.602 -24.359 -19.516 1 93.69 62 ARG B O 1
ATOM 3132 N N . LYS B 1 63 ? 13.219 -24.594 -21.703 1 94.12 63 LYS B N 1
ATOM 3133 C CA . LYS B 1 63 ? 14.539 -24.031 -21.453 1 94.12 63 LYS B CA 1
ATOM 3134 C C . LYS B 1 63 ? 14.727 -22.719 -22.219 1 94.12 63 LYS B C 1
ATOM 3136 O O . LYS B 1 63 ? 14.172 -22.547 -23.312 1 94.12 63 LYS B O 1
ATOM 3141 N N . CYS B 1 64 ? 15.398 -21.781 -21.641 1 93.06 64 CYS B N 1
ATOM 3142 C CA . CYS B 1 64 ? 15.875 -20.547 -22.25 1 93.06 64 CYS B CA 1
ATOM 3143 C C . CYS B 1 64 ? 17.344 -20.328 -21.938 1 93.06 64 CYS B C 1
ATOM 3145 O O . CYS B 1 64 ? 17.734 -20.156 -20.781 1 93.06 64 CYS B O 1
ATOM 3147 N N . ASN B 1 65 ? 18.141 -20.312 -22.984 1 91.44 65 ASN B N 1
ATOM 3148 C CA . ASN B 1 65 ? 19.594 -20.172 -22.859 1 91.44 65 ASN B CA 1
ATOM 3149 C C . ASN B 1 65 ? 20.172 -21.234 -21.922 1 91.44 65 ASN B C 1
ATOM 3151 O O . ASN B 1 65 ? 20.938 -20.906 -21.016 1 91.44 65 ASN B O 1
ATOM 3155 N N . GLY B 1 66 ? 19.609 -22.484 -22.016 1 91.12 66 GLY B N 1
ATOM 3156 C CA . GLY B 1 66 ? 20.125 -23.625 -21.281 1 91.12 66 GLY B CA 1
ATOM 3157 C C . GLY B 1 66 ? 19.578 -23.734 -19.875 1 91.12 66 GLY B C 1
ATOM 3158 O O . GLY B 1 66 ? 19.906 -24.672 -19.141 1 91.12 66 GLY B O 1
ATOM 3159 N N . ARG B 1 67 ? 18.75 -22.859 -19.516 1 92.56 67 ARG B N 1
ATOM 3160 C CA . ARG B 1 67 ? 18.188 -22.875 -18.156 1 92.56 67 ARG B CA 1
ATOM 3161 C C . ARG B 1 67 ? 16.703 -23.203 -18.188 1 92.56 67 ARG B C 1
ATOM 3163 O O . ARG B 1 67 ? 15.961 -22.734 -19.062 1 92.56 67 ARG B O 1
ATOM 3170 N N . GLU B 1 68 ? 16.344 -24.078 -17.25 1 95.31 68 GLU B N 1
ATOM 3171 C CA . GLU B 1 68 ? 14.922 -24.375 -17.125 1 95.31 68 GLU B CA 1
ATOM 3172 C C . GLU B 1 68 ? 14.148 -23.172 -16.578 1 95.31 68 GLU B C 1
ATOM 3174 O O . GLU B 1 68 ? 14.602 -22.516 -15.641 1 95.31 68 GLU B O 1
ATOM 3179 N N . ILE B 1 69 ? 13.07 -22.875 -17.203 1 96.12 69 ILE B N 1
ATOM 3180 C CA . ILE B 1 69 ? 12.219 -21.75 -16.797 1 96.12 69 ILE B CA 1
ATOM 3181 C C . ILE B 1 69 ? 10.844 -22.281 -16.391 1 96.12 69 ILE B C 1
ATOM 3183 O O . ILE B 1 69 ? 10.195 -23 -17.156 1 96.12 69 ILE B O 1
ATOM 3187 N N . GLY B 1 70 ? 10.469 -21.938 -15.203 1 96.62 70 GLY B N 1
ATOM 3188 C CA . GLY B 1 70 ? 9.172 -22.359 -14.688 1 96.62 70 GLY B CA 1
ATOM 3189 C C . GLY B 1 70 ? 8.047 -21.422 -15.055 1 96.62 70 GLY B C 1
ATOM 3190 O O . GLY B 1 70 ? 8.125 -20.719 -16.062 1 96.62 70 GLY B O 1
ATOM 3191 N N . VAL B 1 71 ? 6.902 -21.562 -14.32 1 96.19 71 VAL B N 1
ATOM 3192 C CA . VAL B 1 71 ? 5.723 -20.734 -14.57 1 96.19 71 VAL B CA 1
ATOM 3193 C C . VAL B 1 71 ? 5.051 -20.375 -13.25 1 96.19 71 VAL B C 1
ATOM 3195 O O . VAL B 1 71 ? 5.227 -21.078 -12.242 1 96.19 71 VAL B O 1
ATOM 3198 N N . LEU B 1 72 ? 4.34 -19.234 -13.281 1 97.31 72 LEU B N 1
ATOM 3199 C CA . LEU B 1 72 ? 3.436 -18.844 -12.203 1 97.31 72 LEU B CA 1
ATOM 3200 C C . LEU B 1 72 ? 1.987 -19.141 -12.578 1 97.31 72 LEU B C 1
ATOM 3202 O O . LEU B 1 72 ? 1.49 -18.656 -13.594 1 97.31 72 LEU B O 1
ATOM 3206 N N . ILE B 1 73 ? 1.329 -19.969 -11.766 1 98.25 73 ILE B N 1
ATOM 3207 C CA . ILE B 1 73 ? -0.064 -20.344 -11.977 1 98.25 73 ILE B CA 1
ATOM 3208 C C . ILE B 1 73 ? -0.922 -19.797 -10.836 1 98.25 73 ILE B C 1
ATOM 3210 O O . ILE B 1 73 ? -0.749 -20.203 -9.68 1 98.25 73 ILE B O 1
ATOM 3214 N N . ALA B 1 74 ? -1.844 -18.938 -11.156 1 98.44 74 ALA B N 1
ATOM 3215 C CA . ALA B 1 74 ? -2.725 -18.375 -10.141 1 98.44 74 ALA B CA 1
ATOM 3216 C C . ALA B 1 74 ? -4.102 -19.031 -10.18 1 98.44 74 ALA B C 1
ATOM 3218 O O . ALA B 1 74 ? -4.723 -19.125 -11.242 1 98.44 74 ALA B O 1
ATOM 3219 N N . ILE B 1 75 ? -4.566 -19.516 -9.023 1 98.56 75 ILE B N 1
ATOM 3220 C CA . ILE B 1 75 ? -5.91 -20.062 -8.883 1 98.56 75 ILE B CA 1
ATOM 3221 C C . ILE B 1 75 ? -6.832 -19.031 -8.242 1 98.56 75 ILE B C 1
ATOM 3223 O O . ILE B 1 75 ? -6.578 -18.562 -7.125 1 98.56 75 ILE B O 1
ATOM 3227 N N . GLU B 1 76 ? -7.867 -18.656 -8.938 1 98.44 76 GLU B N 1
ATOM 3228 C CA . GLU B 1 76 ? -8.734 -17.547 -8.539 1 98.44 76 GLU B CA 1
ATOM 3229 C C . GLU B 1 76 ? -10.188 -17.984 -8.453 1 98.44 76 GLU B C 1
ATOM 3231 O O . GLU B 1 76 ? -10.586 -18.969 -9.094 1 98.44 76 GLU B O 1
ATOM 3236 N N . GLY B 1 77 ? -10.969 -17.266 -7.703 1 97.38 77 GLY B N 1
ATOM 3237 C CA . GLY B 1 77 ? -12.391 -17.531 -7.512 1 97.38 77 GLY B CA 1
ATOM 3238 C C . GLY B 1 77 ? -12.938 -16.938 -6.234 1 97.38 77 GLY B C 1
ATOM 3239 O O . GLY B 1 77 ? -12.195 -16.359 -5.438 1 97.38 77 GLY B O 1
ATOM 3240 N N . LEU B 1 78 ? -14.234 -17.125 -6.09 1 95.75 78 LEU B N 1
ATOM 3241 C CA . LEU B 1 78 ? -14.906 -16.641 -4.887 1 95.75 78 LEU B CA 1
ATOM 3242 C C . LEU B 1 78 ? -14.406 -17.391 -3.652 1 95.75 78 LEU B C 1
ATOM 3244 O O . LEU B 1 78 ? -13.898 -18.516 -3.762 1 95.75 78 LEU B O 1
ATOM 3248 N N . ASP B 1 79 ? -14.523 -16.672 -2.477 1 91.19 79 ASP B N 1
ATOM 3249 C CA . ASP B 1 79 ? -14.43 -17.469 -1.251 1 91.19 79 ASP B CA 1
ATOM 3250 C C . ASP B 1 79 ? -15.414 -18.625 -1.277 1 91.19 79 ASP B C 1
ATOM 3252 O O . ASP B 1 79 ? -16.594 -18.453 -1.574 1 91.19 79 ASP B O 1
ATOM 3256 N N . GLY B 1 80 ? -14.875 -19.797 -1.037 1 89.62 80 GLY B N 1
ATOM 3257 C CA . GLY B 1 80 ? -15.719 -20.984 -1.089 1 89.62 80 GLY B CA 1
ATOM 3258 C C . GLY B 1 80 ? -15.703 -21.672 -2.441 1 89.62 80 GLY B C 1
ATOM 3259 O O . GLY B 1 80 ? -16.328 -22.719 -2.621 1 89.62 80 GLY B O 1
ATOM 3260 N N . ALA B 1 81 ? -14.906 -21.141 -3.359 1 93.62 81 ALA B N 1
ATOM 3261 C CA . ALA B 1 81 ? -14.891 -21.703 -4.715 1 93.62 81 ALA B CA 1
ATOM 3262 C C . ALA B 1 81 ? -13.969 -22.906 -4.797 1 93.62 81 ALA B C 1
ATOM 3264 O O . ALA B 1 81 ? -13.969 -23.625 -5.801 1 93.62 81 ALA B O 1
ATOM 3265 N N . GLY B 1 82 ? -13.148 -23.172 -3.768 1 90.5 82 GLY B N 1
ATOM 3266 C CA . GLY B 1 82 ? -12.258 -24.328 -3.76 1 90.5 82 GLY B CA 1
ATOM 3267 C C . GLY B 1 82 ? -10.859 -24 -4.242 1 90.5 82 GLY B C 1
ATOM 3268 O O . GLY B 1 82 ? -10.141 -24.875 -4.738 1 90.5 82 GLY B O 1
ATOM 3269 N N . THR B 1 83 ? -10.461 -22.719 -4.16 1 94.56 83 THR B N 1
ATOM 3270 C CA . THR B 1 83 ? -9.164 -22.297 -4.668 1 94.56 83 THR B CA 1
ATOM 3271 C C . THR B 1 83 ? -8.031 -22.953 -3.889 1 94.56 83 THR B C 1
ATOM 3273 O O . THR B 1 83 ? -7.027 -23.359 -4.473 1 94.56 83 THR B O 1
ATOM 3276 N N . THR B 1 84 ? -8.18 -23.062 -2.582 1 92.38 84 THR B N 1
ATOM 3277 C CA . THR B 1 84 ? -7.145 -23.672 -1.753 1 92.38 84 THR B CA 1
ATOM 3278 C C . THR B 1 84 ? -6.969 -25.141 -2.105 1 92.38 84 THR B C 1
ATOM 3280 O O . THR B 1 84 ? -5.848 -25.594 -2.354 1 92.38 84 THR B O 1
ATOM 3283 N N . THR B 1 85 ? -8.055 -25.781 -2.184 1 89.88 85 THR B N 1
ATOM 3284 C CA . THR B 1 85 ? -8.016 -27.203 -2.52 1 89.88 85 THR B CA 1
ATOM 3285 C C . THR B 1 85 ? -7.398 -27.406 -3.896 1 89.88 85 THR B C 1
ATOM 3287 O O . THR B 1 85 ? -6.535 -28.281 -4.066 1 89.88 85 THR B O 1
ATOM 3290 N N . THR B 1 86 ? -7.816 -26.703 -4.816 1 94.44 86 THR B N 1
ATOM 3291 C CA . THR B 1 86 ? -7.344 -26.844 -6.188 1 94.44 86 THR B CA 1
ATOM 3292 C C . THR B 1 86 ? -5.859 -26.516 -6.285 1 94.44 86 THR B C 1
ATOM 3294 O O . THR B 1 86 ? -5.102 -27.234 -6.953 1 94.44 86 THR B O 1
ATOM 3297 N N . SER B 1 87 ? -5.434 -25.453 -5.621 1 96.56 87 SER B N 1
ATOM 3298 C CA . SER B 1 87 ? -4.031 -25.047 -5.691 1 96.56 87 SER B CA 1
ATOM 3299 C C . SER B 1 87 ? -3.125 -26.094 -5.051 1 96.56 87 SER B C 1
ATOM 3301 O O . SER B 1 87 ? -2.066 -26.422 -5.594 1 96.56 87 SER B O 1
ATOM 3303 N N . LEU B 1 88 ? -3.523 -26.609 -3.939 1 93.25 88 LEU B N 1
ATOM 3304 C CA . LEU B 1 88 ? -2.748 -27.656 -3.27 1 93.25 88 LEU B CA 1
ATOM 3305 C C . LEU B 1 88 ? -2.67 -28.922 -4.125 1 93.25 88 LEU B C 1
ATOM 3307 O O . LEU B 1 88 ? -1.594 -29.484 -4.293 1 93.25 88 LEU B O 1
ATOM 3311 N N . ALA B 1 89 ? -3.754 -29.328 -4.668 1 93.19 89 ALA B N 1
ATOM 3312 C CA . ALA B 1 89 ? -3.811 -30.516 -5.516 1 93.19 89 ALA B CA 1
ATOM 3313 C C . ALA B 1 89 ? -2.959 -30.328 -6.77 1 93.19 89 ALA B C 1
ATOM 3315 O O . ALA B 1 89 ? -2.23 -31.25 -7.164 1 93.19 89 ALA B O 1
ATOM 3316 N N . LEU B 1 90 ? -3.076 -29.172 -7.312 1 96.5 90 LEU B N 1
ATOM 3317 C CA . LEU B 1 90 ? -2.32 -28.922 -8.531 1 96.5 90 LEU B CA 1
ATOM 3318 C C . LEU B 1 90 ? -0.82 -28.969 -8.266 1 96.5 90 LEU B C 1
ATOM 3320 O O . LEU B 1 90 ? -0.067 -29.594 -9.023 1 96.5 90 LEU B O 1
ATOM 3324 N N . ALA B 1 91 ? -0.408 -28.297 -7.219 1 95.75 91 ALA B N 1
ATOM 3325 C CA . ALA B 1 91 ? 1.011 -28.312 -6.871 1 95.75 91 ALA B CA 1
ATOM 3326 C C . ALA B 1 91 ? 1.5 -29.75 -6.641 1 95.75 91 ALA B C 1
ATOM 3328 O O . ALA B 1 91 ? 2.584 -30.125 -7.098 1 95.75 91 ALA B O 1
ATOM 3329 N N . SER B 1 92 ? 0.724 -30.531 -5.996 1 93.5 92 SER B N 1
ATOM 3330 C CA . SER B 1 92 ? 1.078 -31.922 -5.715 1 93.5 92 SER B CA 1
ATOM 3331 C C . SER B 1 92 ? 1.175 -32.719 -7.004 1 93.5 92 SER B C 1
ATOM 3333 O O . SER B 1 92 ? 2.127 -33.5 -7.191 1 93.5 92 SER B O 1
ATOM 3335 N N . ILE B 1 93 ? 0.208 -32.594 -7.836 1 94.19 93 ILE B N 1
ATOM 3336 C CA . ILE B 1 93 ? 0.154 -33.344 -9.086 1 94.19 93 ILE B CA 1
ATOM 3337 C C . ILE B 1 93 ? 1.314 -32.938 -9.984 1 94.19 93 ILE B C 1
ATOM 3339 O O . ILE B 1 93 ? 1.947 -33.781 -10.625 1 94.19 93 ILE B O 1
ATOM 3343 N N . LEU B 1 94 ? 1.608 -31.703 -10.031 1 96.06 94 LEU B N 1
ATOM 3344 C CA . LEU B 1 94 ? 2.73 -31.234 -10.836 1 96.06 94 LEU B CA 1
ATOM 3345 C C . LEU B 1 94 ? 4.051 -31.75 -10.289 1 96.06 94 LEU B C 1
ATOM 3347 O O . LEU B 1 94 ? 4.961 -32.094 -11.055 1 96.06 94 LEU B O 1
ATOM 3351 N N . ARG B 1 95 ? 4.121 -31.812 -8.977 1 94.25 95 ARG B N 1
ATOM 3352 C CA . ARG B 1 95 ? 5.332 -32.344 -8.367 1 94.25 95 ARG B CA 1
ATOM 3353 C C . ARG B 1 95 ? 5.574 -33.781 -8.805 1 94.25 95 ARG B C 1
ATOM 3355 O O . ARG B 1 95 ? 6.723 -34.219 -8.969 1 94.25 95 ARG B O 1
ATOM 3362 N N . LEU B 1 96 ? 4.539 -34.5 -8.969 1 93 96 LEU B N 1
ATOM 3363 C CA . LEU B 1 96 ? 4.617 -35.906 -9.367 1 93 96 LEU B CA 1
ATOM 3364 C C . LEU B 1 96 ? 5.039 -36.031 -10.828 1 93 96 LEU B C 1
ATOM 3366 O O . LEU B 1 96 ? 5.871 -36.875 -11.164 1 93 96 LEU B O 1
ATOM 3370 N N . PHE B 1 97 ? 4.523 -35.219 -11.664 1 93.94 97 PHE B N 1
ATOM 3371 C CA . PHE B 1 97 ? 4.664 -35.438 -13.102 1 93.94 97 PHE B CA 1
ATOM 3372 C C . PHE B 1 97 ? 5.859 -34.656 -13.656 1 93.94 97 PHE B C 1
ATOM 3374 O O . PHE B 1 97 ? 6.363 -34.969 -14.734 1 93.94 97 PHE B O 1
ATOM 3381 N N . VAL B 1 98 ? 6.297 -33.625 -13 1 94.69 98 VAL B N 1
ATOM 3382 C CA . VAL B 1 98 ? 7.422 -32.812 -13.461 1 94.69 98 VAL B CA 1
ATOM 3383 C C . VAL B 1 98 ? 8.734 -33.438 -12.984 1 94.69 98 VAL B C 1
ATOM 3385 O O . VAL B 1 98 ? 8.836 -33.875 -11.836 1 94.69 98 VAL B O 1
ATOM 3388 N N . LYS B 1 99 ? 9.664 -33.406 -13.82 1 91.38 99 LYS B N 1
ATOM 3389 C CA . LYS B 1 99 ? 10.969 -33.969 -13.484 1 91.38 99 LYS B CA 1
ATOM 3390 C C . LYS B 1 99 ? 11.562 -33.281 -12.266 1 91.38 99 LYS B C 1
ATOM 3392 O O . LYS B 1 99 ? 11.492 -32.062 -12.141 1 91.38 99 LYS B O 1
ATOM 3397 N N . ASN B 1 100 ? 12.109 -34 -11.336 1 90.88 100 ASN B N 1
ATOM 3398 C CA . ASN B 1 100 ? 12.766 -33.531 -10.117 1 90.88 100 ASN B CA 1
ATOM 3399 C C . ASN B 1 100 ? 11.781 -32.875 -9.164 1 90.88 100 ASN B C 1
ATOM 3401 O O . 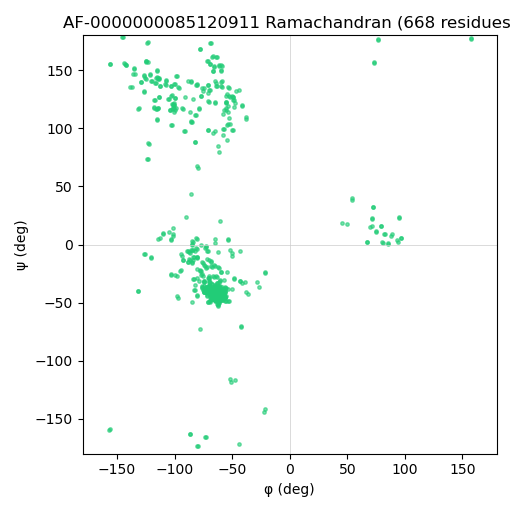ASN B 1 100 ? 12.18 -32.25 -8.172 1 90.88 100 ASN B O 1
ATOM 3405 N N . GLY B 1 101 ? 10.492 -32.844 -9.516 1 92.81 101 GLY B N 1
ATOM 3406 C CA . GLY B 1 101 ? 9.445 -32.406 -8.609 1 92.81 101 GLY B CA 1
ATOM 3407 C C . GLY B 1 101 ? 9.461 -30.891 -8.375 1 92.81 101 GLY B C 1
ATOM 3408 O O . GLY B 1 101 ? 9.125 -30.438 -7.285 1 92.81 101 GLY B O 1
ATOM 3409 N N . LYS B 1 102 ? 9.852 -30.094 -9.344 1 95.06 102 LYS B N 1
ATOM 3410 C CA . LYS B 1 102 ? 9.992 -28.656 -9.18 1 95.06 102 LYS B CA 1
ATOM 3411 C C . LYS B 1 102 ? 8.641 -27.953 -9.273 1 95.06 102 LYS B C 1
ATOM 3413 O O . LYS B 1 102 ? 8.398 -27.188 -10.211 1 95.06 102 LYS B O 1
ATOM 3418 N N . ALA B 1 103 ? 7.832 -28.234 -8.32 1 96.81 103 ALA B N 1
ATOM 3419 C CA . ALA B 1 103 ? 6.551 -27.547 -8.172 1 96.81 103 ALA B CA 1
ATOM 3420 C C . ALA B 1 103 ? 6.285 -27.188 -6.719 1 96.81 103 ALA B C 1
ATOM 3422 O O . ALA B 1 103 ? 6.555 -27.984 -5.812 1 96.81 103 ALA B O 1
ATOM 3423 N N . VAL B 1 104 ? 5.828 -25.969 -6.488 1 96.81 104 VAL B N 1
ATOM 3424 C CA . VAL B 1 104 ? 5.629 -25.516 -5.113 1 96.81 104 VAL B CA 1
ATOM 3425 C C . VAL B 1 104 ? 4.281 -24.812 -4.996 1 96.81 104 VAL B C 1
ATOM 3427 O O . VAL B 1 104 ? 3.766 -24.281 -5.98 1 96.81 104 VAL B O 1
ATOM 3430 N N . TYR B 1 105 ? 3.746 -24.906 -3.803 1 96.69 105 TYR B N 1
ATOM 3431 C CA . TYR B 1 105 ? 2.521 -24.203 -3.426 1 96.69 105 TYR B CA 1
ATOM 3432 C C . TYR B 1 105 ? 2.836 -22.938 -2.637 1 96.69 105 TYR B C 1
ATOM 3434 O O . TYR B 1 105 ? 3.762 -22.922 -1.821 1 96.69 105 TYR B O 1
ATOM 3442 N N . THR B 1 106 ? 2.133 -21.875 -2.936 1 97.69 106 THR B N 1
ATOM 3443 C CA . THR B 1 106 ? 2.148 -20.656 -2.121 1 97.69 106 THR B CA 1
ATOM 3444 C C . THR B 1 106 ? 0.777 -20 -2.121 1 97.69 106 THR B C 1
ATOM 3446 O O . THR B 1 106 ? -0.178 -20.516 -2.693 1 97.69 106 THR B O 1
ATOM 3449 N N . LYS B 1 107 ? 0.648 -18.891 -1.388 1 97.69 107 LYS B N 1
ATOM 3450 C CA . LYS B 1 107 ? -0.672 -18.281 -1.258 1 97.69 107 LYS B CA 1
ATOM 3451 C C . LYS B 1 107 ? -0.563 -16.797 -0.929 1 97.69 107 LYS B C 1
ATOM 3453 O O . LYS B 1 107 ? 0.475 -16.328 -0.45 1 97.69 107 LYS B O 1
ATOM 3458 N N . GLU B 1 108 ? -1.609 -16.109 -1.292 1 97.88 108 GLU B N 1
ATOM 3459 C CA . GLU B 1 108 ? -1.816 -14.734 -0.831 1 97.88 108 GLU B CA 1
ATOM 3460 C C . GLU B 1 108 ? -3.137 -14.602 -0.076 1 97.88 108 GLU B C 1
ATOM 3462 O O . GLU B 1 108 ? -4.152 -15.172 -0.481 1 97.88 108 GLU B O 1
ATOM 3467 N N . PRO B 1 109 ? -3.295 -13.805 0.922 1 95.88 109 PRO B N 1
ATOM 3468 C CA . PRO B 1 109 ? -2.154 -13.164 1.58 1 95.88 109 PRO B CA 1
ATOM 3469 C C . PRO B 1 109 ? -1.168 -14.172 2.164 1 95.88 109 PRO B C 1
ATOM 3471 O O . PRO B 1 109 ? -1.552 -15.297 2.488 1 95.88 109 PRO B O 1
ATOM 3474 N N . THR B 1 110 ? 0.049 -13.742 2.273 1 95.75 110 THR B N 1
ATOM 3475 C CA . THR B 1 110 ? 1.112 -14.625 2.738 1 95.75 110 THR B CA 1
ATOM 3476 C C . THR B 1 110 ? 1.093 -14.742 4.258 1 95.75 110 THR B C 1
ATOM 3478 O O . THR B 1 110 ? 0.141 -14.305 4.91 1 95.75 110 THR B O 1
ATOM 3481 N N . ASP B 1 111 ? 2.129 -15.422 4.824 1 89.56 111 ASP B N 1
ATOM 3482 C CA . ASP B 1 111 ? 2.217 -15.586 6.273 1 89.56 111 ASP B CA 1
ATOM 3483 C C . ASP B 1 111 ? 3.25 -14.633 6.871 1 89.56 111 ASP B C 1
ATOM 3485 O O . ASP B 1 111 ? 3.604 -14.758 8.047 1 89.56 111 ASP B O 1
ATOM 3489 N N . ASN B 1 112 ? 3.812 -13.789 6.043 1 88.12 112 ASN B N 1
ATOM 3490 C CA . ASN B 1 112 ? 4.684 -12.766 6.613 1 88.12 112 ASN B CA 1
ATOM 3491 C C . ASN B 1 112 ? 3.896 -11.75 7.434 1 88.12 112 ASN B C 1
ATOM 3493 O O . ASN B 1 112 ? 2.664 -11.789 7.469 1 88.12 112 ASN B O 1
ATOM 3497 N N . PRO B 1 113 ? 4.527 -10.852 8.109 1 89.25 113 PRO B N 1
ATOM 3498 C CA . PRO B 1 113 ? 3.832 -9.953 9.031 1 89.25 113 PRO B CA 1
ATOM 3499 C C . PRO B 1 113 ? 2.738 -9.133 8.352 1 89.25 113 PRO B C 1
ATOM 3501 O O . PRO B 1 113 ? 1.695 -8.867 8.953 1 89.25 113 PRO B O 1
ATOM 3504 N N . ILE B 1 114 ? 2.979 -8.703 7.145 1 94.06 114 ILE B N 1
ATOM 3505 C CA . ILE B 1 114 ? 1.971 -7.941 6.41 1 94.06 114 ILE B CA 1
ATOM 3506 C C . ILE B 1 114 ? 0.753 -8.82 6.145 1 94.06 114 ILE B C 1
ATOM 3508 O O . ILE B 1 114 ? -0.384 -8.414 6.391 1 94.06 114 ILE B O 1
ATOM 3512 N N . GLY B 1 115 ? 1.013 -10.055 5.648 1 93.75 115 GLY B N 1
ATOM 3513 C CA . GLY B 1 115 ? -0.076 -10.984 5.41 1 93.75 115 GLY B CA 1
ATOM 3514 C C . GLY B 1 115 ? -0.862 -11.32 6.664 1 93.75 115 GLY B C 1
ATOM 3515 O O . GLY B 1 115 ? -2.09 -11.414 6.625 1 93.75 115 GLY B O 1
ATOM 3516 N N . VAL B 1 116 ? -0.179 -11.461 7.719 1 89.38 116 VAL B N 1
ATOM 3517 C CA . VAL B 1 116 ? -0.813 -11.742 9 1 89.38 116 VAL B CA 1
ATOM 3518 C C . VAL B 1 116 ? -1.726 -10.586 9.391 1 89.38 116 VAL B C 1
ATOM 3520 O O . VAL B 1 116 ? -2.844 -10.797 9.867 1 89.38 116 VAL B O 1
ATOM 3523 N N . LEU B 1 117 ? -1.279 -9.391 9.211 1 89.44 117 LEU B N 1
ATOM 3524 C CA . LEU B 1 117 ? -2.098 -8.219 9.5 1 89.44 117 LEU B CA 1
ATOM 3525 C C . LEU B 1 117 ? -3.354 -8.203 8.641 1 89.44 117 LEU B C 1
ATOM 3527 O O . LEU B 1 117 ? -4.449 -7.941 9.133 1 89.44 117 LEU B O 1
ATOM 3531 N N . ILE B 1 118 ? -3.203 -8.445 7.355 1 93.81 118 ILE B N 1
ATOM 3532 C CA . ILE B 1 118 ? -4.332 -8.484 6.434 1 93.81 118 ILE B CA 1
ATOM 3533 C C . ILE B 1 118 ? -5.367 -9.492 6.926 1 93.81 118 ILE B C 1
ATOM 3535 O O . ILE B 1 118 ? -6.559 -9.18 7.004 1 93.81 118 ILE B O 1
ATOM 3539 N N . LYS B 1 119 ? -4.863 -10.711 7.266 1 87.94 119 LYS B N 1
ATOM 3540 C CA . LYS B 1 119 ? -5.758 -11.766 7.742 1 87.94 119 LYS B CA 1
ATOM 3541 C C . LYS B 1 119 ? -6.488 -11.336 9.008 1 87.94 119 LYS B C 1
ATOM 3543 O O . LYS B 1 119 ? -7.68 -11.602 9.172 1 87.94 119 LYS B O 1
ATOM 3548 N N . SER B 1 120 ? -5.781 -10.656 9.844 1 86.25 120 SER B N 1
ATOM 3549 C CA . SER B 1 120 ? -6.383 -10.164 11.078 1 86.25 120 SER B CA 1
ATOM 3550 C C . SER B 1 120 ? -7.473 -9.141 10.797 1 86.25 120 SER B C 1
ATOM 3552 O O . SER B 1 120 ? -8.523 -9.141 11.445 1 86.25 120 SER B O 1
ATOM 3554 N N . ILE B 1 121 ? -7.238 -8.234 9.883 1 87.19 121 ILE B N 1
ATOM 3555 C CA . ILE B 1 121 ? -8.211 -7.223 9.492 1 87.19 121 ILE B CA 1
ATOM 3556 C C . ILE B 1 121 ? -9.453 -7.891 8.914 1 87.19 121 ILE B C 1
ATOM 3558 O O . ILE B 1 121 ? -10.578 -7.566 9.305 1 87.19 121 ILE B O 1
ATOM 3562 N N . LEU B 1 122 ? -9.25 -8.883 8.086 1 86.44 122 LEU B N 1
ATOM 3563 C CA . LEU B 1 122 ? -10.352 -9.539 7.383 1 86.44 122 LEU B CA 1
ATOM 3564 C C . LEU B 1 122 ? -11.195 -10.359 8.344 1 86.44 122 LEU B C 1
ATOM 3566 O O . LEU B 1 122 ? -12.398 -10.531 8.133 1 86.44 122 LEU B O 1
ATOM 3570 N N . ARG B 1 123 ? -10.57 -10.828 9.391 1 80.25 123 ARG B N 1
ATOM 3571 C CA . ARG B 1 123 ? -11.273 -11.633 10.383 1 80.25 123 ARG B CA 1
ATOM 3572 C C . ARG B 1 123 ? -12.031 -10.75 11.367 1 80.25 123 ARG B C 1
ATOM 3574 O O . ARG B 1 123 ? -12.773 -11.25 12.219 1 80.25 123 ARG B O 1
ATOM 3581 N N . GLY B 1 124 ? -11.859 -9.453 11.25 1 76.81 124 GLY B N 1
ATOM 3582 C CA . GLY B 1 124 ? -12.555 -8.523 12.117 1 76.81 124 GLY B CA 1
ATOM 3583 C C . GLY B 1 124 ? -11.922 -8.391 13.492 1 76.81 124 GLY B C 1
ATOM 3584 O O . GLY B 1 124 ? -12.57 -7.957 14.445 1 76.81 124 GLY B O 1
ATOM 3585 N N . HIS B 1 125 ? -10.789 -8.812 13.609 1 67.69 125 HIS B N 1
ATOM 3586 C CA . HIS B 1 125 ? -10.102 -8.781 14.891 1 67.69 125 HIS B CA 1
ATOM 3587 C C . HIS B 1 125 ? -9.516 -7.402 15.18 1 67.69 125 HIS B C 1
ATOM 3589 O O . HIS B 1 125 ? -9.062 -7.133 16.297 1 67.69 125 HIS B O 1
ATOM 3595 N N . VAL B 1 126 ? -9.531 -6.574 14.188 1 69.25 126 VAL B N 1
ATOM 3596 C CA . VAL B 1 126 ? -8.992 -5.227 14.344 1 69.25 126 VAL B CA 1
ATOM 3597 C C . VAL B 1 126 ? -10.062 -4.199 13.984 1 69.25 126 VAL B C 1
ATOM 3599 O O . VAL B 1 126 ? -11.148 -4.559 13.523 1 69.25 126 VAL B O 1
ATOM 3602 N N . ASP B 1 127 ? -9.789 -2.979 14.188 1 74.88 127 ASP B N 1
ATOM 3603 C CA . ASP B 1 127 ? -10.711 -1.87 13.938 1 74.88 127 ASP B CA 1
ATOM 3604 C C . ASP B 1 127 ? -11.328 -1.972 12.539 1 74.88 127 ASP B C 1
ATOM 3606 O O . ASP B 1 127 ? -10.609 -2.135 11.555 1 74.88 127 ASP B O 1
ATOM 3610 N N . LYS B 1 128 ? -12.609 -1.923 12.461 1 80.12 128 LYS B N 1
ATOM 3611 C CA . LYS B 1 128 ? -13.375 -2.061 11.227 1 80.12 128 LYS B CA 1
ATOM 3612 C C . LYS B 1 128 ? -12.992 -0.982 10.219 1 80.12 128 LYS B C 1
ATOM 3614 O O . LYS B 1 128 ? -13.133 -1.175 9.008 1 80.12 128 LYS B O 1
ATOM 3619 N N . SER B 1 129 ? -12.477 0.112 10.711 1 85.44 129 SER B N 1
ATOM 3620 C CA . SER B 1 129 ? -12.117 1.217 9.828 1 85.44 129 SER B CA 1
ATOM 3621 C C . SER B 1 129 ? -10.93 0.85 8.938 1 85.44 129 SER B C 1
ATOM 3623 O O . SER B 1 129 ? -10.695 1.491 7.91 1 85.44 129 SER B O 1
ATOM 3625 N N . LEU B 1 130 ? -10.281 -0.207 9.312 1 88.5 130 LEU B N 1
ATOM 3626 C CA . LEU B 1 130 ? -9.148 -0.655 8.508 1 88.5 130 LEU B CA 1
ATOM 3627 C C . LEU B 1 130 ? -9.609 -1.54 7.359 1 88.5 130 LEU B C 1
ATOM 3629 O O . LEU B 1 130 ? -8.82 -1.862 6.465 1 88.5 130 LEU B O 1
ATOM 3633 N N . MET B 1 131 ? -10.836 -1.848 7.281 1 87.69 131 MET B N 1
ATOM 3634 C CA . MET B 1 131 ? -11.383 -2.725 6.246 1 87.69 131 MET B CA 1
ATOM 3635 C C . MET B 1 131 ? -11.688 -1.942 4.977 1 87.69 131 MET B C 1
ATOM 3637 O O . MET B 1 131 ? -12.18 -2.508 3.998 1 87.69 131 MET B O 1
ATOM 3641 N N . ARG B 1 132 ? -11.391 -0.678 4.965 1 90.5 132 ARG B N 1
ATOM 3642 C CA . ARG B 1 132 ? -11.578 0.113 3.752 1 90.5 132 ARG B CA 1
ATOM 3643 C C . ARG B 1 132 ? -10.875 -0.534 2.561 1 90.5 132 ARG B C 1
ATOM 3645 O O . ARG B 1 132 ? -9.734 -0.989 2.676 1 90.5 132 ARG B O 1
ATOM 3652 N N . PRO B 1 133 ? -11.578 -0.579 1.421 1 91.5 133 PRO B N 1
ATOM 3653 C CA . PRO B 1 133 ? -11.016 -1.28 0.264 1 91.5 133 PRO B CA 1
ATOM 3654 C C . PRO B 1 133 ? -9.703 -0.666 -0.219 1 91.5 133 PRO B C 1
ATOM 3656 O O . PRO B 1 133 ? -8.812 -1.386 -0.675 1 91.5 133 PRO B O 1
ATOM 3659 N N . ASP B 1 134 ? -9.57 0.625 -0.191 1 92.69 134 ASP B N 1
ATOM 3660 C CA . ASP B 1 134 ? -8.352 1.264 -0.671 1 92.69 134 ASP B CA 1
ATOM 3661 C C . ASP B 1 134 ? -7.18 0.981 0.265 1 92.69 134 ASP B C 1
ATOM 3663 O O . ASP B 1 134 ? -6.043 0.819 -0.186 1 92.69 134 ASP B O 1
ATOM 3667 N N . ILE B 1 135 ? -7.473 0.923 1.614 1 94.56 135 ILE B N 1
ATOM 3668 C CA . ILE B 1 135 ? -6.438 0.524 2.564 1 94.56 135 ILE B CA 1
ATOM 3669 C C . ILE B 1 135 ? -5.98 -0.9 2.258 1 94.56 135 ILE B C 1
ATOM 3671 O O . ILE B 1 135 ? -4.785 -1.154 2.102 1 94.56 135 ILE B O 1
ATOM 3675 N N . LEU B 1 136 ? -6.902 -1.795 2.109 1 95.06 136 LEU B N 1
ATOM 3676 C CA . LEU B 1 136 ? -6.602 -3.199 1.858 1 95.06 136 LEU B CA 1
ATOM 3677 C C . LEU B 1 136 ? -5.875 -3.369 0.527 1 95.06 136 LEU B C 1
ATOM 3679 O O . LEU B 1 136 ? -5 -4.227 0.398 1 95.06 136 LEU B O 1
ATOM 3683 N N . THR B 1 137 ? -6.254 -2.574 -0.484 1 96.06 137 THR B N 1
ATOM 3684 C CA . THR B 1 137 ? -5.566 -2.621 -1.771 1 96.06 137 THR B CA 1
ATOM 3685 C C . THR B 1 137 ? -4.062 -2.445 -1.591 1 96.06 137 THR B C 1
ATOM 3687 O O . THR B 1 137 ? -3.275 -3.26 -2.076 1 96.06 137 THR B O 1
ATOM 3690 N N . HIS B 1 138 ? -3.709 -1.482 -0.856 1 97.25 138 HIS B N 1
ATOM 3691 C CA . HIS B 1 138 ? -2.291 -1.191 -0.675 1 97.25 138 HIS B CA 1
ATOM 3692 C C . HIS B 1 138 ? -1.622 -2.24 0.207 1 97.25 138 HIS B C 1
ATOM 3694 O O . HIS B 1 138 ? -0.455 -2.58 -0.001 1 97.25 138 HIS B O 1
ATOM 3700 N N . LEU B 1 139 ? -2.301 -2.729 1.196 1 97.19 139 LEU B N 1
ATOM 3701 C CA . LEU B 1 139 ? -1.738 -3.779 2.037 1 97.19 139 LEU B CA 1
ATOM 3702 C C . LEU B 1 139 ? -1.481 -5.043 1.225 1 97.19 139 LEU B C 1
ATOM 3704 O O . LEU B 1 139 ? -0.426 -5.668 1.356 1 97.19 139 LEU B O 1
ATOM 3708 N N . PHE B 1 140 ? -2.436 -5.414 0.378 1 97.88 140 PHE B N 1
ATOM 3709 C CA . PHE B 1 140 ? -2.266 -6.59 -0.468 1 97.88 140 PHE B CA 1
ATOM 3710 C C . PHE B 1 140 ? -1.084 -6.406 -1.414 1 97.88 140 PHE B C 1
ATOM 3712 O O . PHE B 1 140 ? -0.33 -7.352 -1.662 1 97.88 140 PHE B O 1
ATOM 3719 N N . ILE B 1 141 ? -0.953 -5.227 -1.961 1 97.31 141 ILE B N 1
ATOM 3720 C CA . ILE B 1 141 ? 0.141 -4.961 -2.891 1 97.31 141 ILE B CA 1
ATOM 3721 C C . ILE B 1 141 ? 1.476 -5.055 -2.154 1 97.31 141 ILE B C 1
ATOM 3723 O O . ILE B 1 141 ? 2.43 -5.652 -2.66 1 97.31 141 ILE B O 1
ATOM 3727 N N . ALA B 1 142 ? 1.539 -4.457 -0.96 1 97.06 142 ALA B N 1
ATOM 3728 C CA . ALA B 1 142 ? 2.758 -4.551 -0.161 1 97.06 142 ALA B CA 1
ATOM 3729 C C . ALA B 1 142 ? 3.119 -6.008 0.119 1 97.06 142 ALA B C 1
ATOM 3731 O O . ALA B 1 142 ? 4.277 -6.406 -0.036 1 97.06 142 ALA B O 1
ATOM 3732 N N . ASP B 1 143 ? 2.18 -6.832 0.538 1 97.44 143 ASP B N 1
ATOM 3733 C CA . ASP B 1 143 ? 2.369 -8.258 0.79 1 97.44 143 ASP B CA 1
ATOM 3734 C C . ASP B 1 143 ? 2.869 -8.977 -0.462 1 97.44 143 ASP B C 1
ATOM 3736 O O . ASP B 1 143 ? 3.797 -9.781 -0.392 1 97.44 143 ASP B O 1
ATOM 3740 N N . ARG B 1 144 ? 2.279 -8.641 -1.545 1 97.94 144 ARG B N 1
ATOM 3741 C CA . ARG B 1 144 ? 2.582 -9.305 -2.809 1 97.94 144 ARG B CA 1
ATOM 3742 C C . ARG B 1 144 ? 3.98 -8.945 -3.297 1 97.94 144 ARG B C 1
ATOM 3744 O O . ARG B 1 144 ? 4.684 -9.789 -3.859 1 97.94 144 ARG B O 1
ATOM 3751 N N . ILE B 1 145 ? 4.363 -7.715 -3.176 1 95.88 145 ILE B N 1
ATOM 3752 C CA . ILE B 1 145 ? 5.711 -7.332 -3.586 1 95.88 145 ILE B CA 1
ATOM 3753 C C . ILE B 1 145 ? 6.734 -8.188 -2.846 1 95.88 145 ILE B C 1
ATOM 3755 O O . ILE B 1 145 ? 7.68 -8.695 -3.453 1 95.88 145 ILE B O 1
ATOM 3759 N N . HIS B 1 146 ? 6.539 -8.344 -1.562 1 95.88 146 HIS B N 1
ATOM 3760 C CA . HIS B 1 146 ? 7.438 -9.203 -0.797 1 95.88 146 HIS B CA 1
ATOM 3761 C C . HIS B 1 146 ? 7.371 -10.648 -1.291 1 95.88 146 HIS B C 1
ATOM 3763 O O . HIS B 1 146 ? 8.406 -11.297 -1.454 1 95.88 146 HIS B O 1
ATOM 3769 N N . HIS B 1 147 ? 6.199 -11.125 -1.539 1 97.69 147 HIS B N 1
ATOM 3770 C CA . HIS B 1 147 ? 5.945 -12.484 -2.006 1 97.69 147 HIS B CA 1
ATOM 3771 C C . HIS B 1 147 ? 6.656 -12.758 -3.328 1 97.69 147 HIS B C 1
ATOM 3773 O O . HIS B 1 147 ? 7.363 -13.758 -3.467 1 97.69 147 HIS B O 1
ATOM 3779 N N . VAL B 1 148 ? 6.586 -11.812 -4.227 1 97.06 148 VAL B N 1
ATOM 3780 C CA . VAL B 1 148 ? 7 -11.992 -5.613 1 97.06 148 VAL B CA 1
ATOM 3781 C C . VAL B 1 148 ? 8.508 -11.781 -5.734 1 97.06 148 VAL B C 1
ATOM 3783 O O . VAL B 1 148 ? 9.172 -12.461 -6.516 1 97.06 148 VAL B O 1
ATOM 3786 N N . TYR B 1 149 ? 9.078 -10.938 -4.863 1 94.75 149 TYR B N 1
ATOM 3787 C CA . TYR B 1 149 ? 10.453 -10.523 -5.145 1 94.75 149 TYR B CA 1
ATOM 3788 C C . TYR B 1 149 ? 11.383 -10.922 -4.008 1 94.75 149 TYR B C 1
ATOM 3790 O O . TYR B 1 149 ? 12.609 -10.859 -4.148 1 94.75 149 TYR B O 1
ATOM 3798 N N . GLU B 1 150 ? 10.852 -11.344 -2.854 1 93.69 150 GLU B N 1
ATOM 3799 C CA . GLU B 1 150 ? 11.766 -11.539 -1.73 1 93.69 150 GLU B CA 1
ATOM 3800 C C . GLU B 1 150 ? 11.539 -12.898 -1.066 1 93.69 150 GLU B C 1
ATOM 3802 O O . GLU B 1 150 ? 12.492 -13.57 -0.679 1 93.69 150 GLU B O 1
ATOM 3807 N N . GLU B 1 151 ? 10.305 -13.336 -0.913 1 94.62 151 GLU B N 1
ATOM 3808 C CA . GLU B 1 151 ? 9.953 -14.508 -0.119 1 94.62 151 GLU B CA 1
ATOM 3809 C C . GLU B 1 151 ? 10.562 -15.781 -0.709 1 94.62 151 GLU B C 1
ATOM 3811 O O . GLU B 1 151 ? 10.516 -15.984 -1.924 1 94.62 151 GLU B O 1
ATOM 3816 N N . ASN B 1 152 ? 11.086 -16.578 0.119 1 92.88 152 ASN B N 1
ATOM 3817 C CA . ASN B 1 152 ? 11.656 -17.844 -0.318 1 92.88 152 ASN B CA 1
ATOM 3818 C C . ASN B 1 152 ? 10.586 -18.922 -0.492 1 92.88 152 ASN B C 1
ATOM 3820 O O . ASN B 1 152 ? 10.391 -19.75 0.389 1 92.88 152 ASN B O 1
ATOM 3824 N N . VAL B 1 153 ? 10.008 -18.969 -1.686 1 95.38 153 VAL B N 1
ATOM 3825 C CA . VAL B 1 153 ? 8.891 -19.875 -1.922 1 95.38 153 VAL B CA 1
ATOM 3826 C C . VAL B 1 153 ? 9.422 -21.234 -2.373 1 95.38 153 VAL B C 1
ATOM 3828 O O . VAL B 1 153 ? 8.672 -22.219 -2.43 1 95.38 153 VAL B O 1
ATOM 3831 N N . ALA B 1 154 ? 10.641 -21.375 -2.764 1 95.12 154 ALA B N 1
ATOM 3832 C CA . ALA B 1 154 ? 11.344 -22.594 -3.156 1 95.12 154 ALA B CA 1
ATOM 3833 C C . ALA B 1 154 ? 12.805 -22.547 -2.697 1 95.12 154 ALA B C 1
ATOM 3835 O O . ALA B 1 154 ? 13.352 -21.469 -2.449 1 95.12 154 ALA B O 1
ATOM 3836 N N . PRO B 1 155 ? 13.406 -23.703 -2.537 1 92.06 155 PRO B N 1
ATOM 3837 C CA . PRO B 1 155 ? 14.797 -23.719 -2.07 1 92.06 155 PRO B CA 1
ATOM 3838 C C . PRO B 1 155 ? 15.727 -22.891 -2.957 1 92.06 155 PRO B C 1
ATOM 3840 O O . PRO B 1 155 ? 15.781 -23.109 -4.172 1 92.06 155 PRO B O 1
ATOM 3843 N N . GLY B 1 156 ? 16.344 -21.938 -2.316 1 91.5 156 GLY B N 1
ATOM 3844 C CA . GLY B 1 156 ? 17.375 -21.141 -2.986 1 91.5 156 GLY B CA 1
ATOM 3845 C C . GLY B 1 156 ? 16.797 -20.047 -3.857 1 91.5 156 GLY B C 1
ATOM 3846 O O . GLY B 1 156 ? 17.547 -19.328 -4.531 1 91.5 156 GLY B O 1
ATOM 3847 N N . ALA B 1 157 ? 15.523 -19.922 -3.879 1 93.12 157 ALA B N 1
ATOM 3848 C CA . ALA B 1 157 ? 14.906 -18.938 -4.766 1 93.12 157 ALA B CA 1
ATOM 3849 C C . ALA B 1 157 ? 14.578 -17.656 -4.008 1 93.12 157 ALA B C 1
ATOM 3851 O O . ALA B 1 157 ? 14.156 -17.703 -2.848 1 93.12 157 ALA B O 1
ATOM 3852 N N . ARG B 1 158 ? 14.703 -16.516 -4.68 1 93.38 158 ARG B N 1
ATOM 3853 C CA . ARG B 1 158 ? 14.273 -15.227 -4.141 1 93.38 158 ARG B CA 1
ATOM 3854 C C . ARG B 1 158 ? 12.953 -14.789 -4.762 1 93.38 158 ARG B C 1
ATOM 3856 O O . ARG B 1 158 ? 12.922 -14.312 -5.898 1 93.38 158 ARG B O 1
ATOM 3863 N N . GLY B 1 159 ? 11.945 -14.977 -3.959 1 95.69 159 GLY B N 1
ATOM 3864 C CA . GLY B 1 159 ? 10.625 -14.609 -4.445 1 95.69 159 GLY B CA 1
ATOM 3865 C C . GLY B 1 159 ? 10.047 -15.609 -5.426 1 95.69 159 GLY B C 1
ATOM 3866 O O . GLY B 1 159 ? 10.711 -16.578 -5.801 1 95.69 159 GLY B O 1
ATOM 3867 N N . VAL B 1 160 ? 8.859 -15.367 -5.844 1 97.88 160 VAL B N 1
ATOM 3868 C CA . VAL B 1 160 ? 8.156 -16.172 -6.84 1 97.88 160 VAL B CA 1
ATOM 3869 C C . VAL B 1 160 ? 8.914 -16.109 -8.172 1 97.88 160 VAL B C 1
ATOM 3871 O O . VAL B 1 160 ? 9.109 -17.141 -8.82 1 97.88 160 VAL B O 1
ATOM 3874 N N . VAL B 1 161 ? 9.383 -14.961 -8.539 1 95.88 161 VAL B N 1
ATOM 3875 C CA . VAL B 1 161 ? 10.047 -14.805 -9.828 1 95.88 161 VAL B CA 1
ATOM 3876 C C . VAL B 1 161 ? 11.383 -15.547 -9.812 1 95.88 161 VAL B C 1
ATOM 3878 O O . VAL B 1 161 ? 11.805 -16.094 -10.828 1 95.88 161 VAL B O 1
ATOM 3881 N N . GLY B 1 162 ? 12.078 -15.516 -8.727 1 96.38 162 GLY B N 1
ATOM 3882 C CA . GLY B 1 162 ? 13.297 -16.297 -8.609 1 96.38 162 GLY B CA 1
ATOM 3883 C C . GLY B 1 162 ? 13.055 -17.797 -8.742 1 96.38 162 GLY B C 1
ATOM 3884 O O . GLY B 1 162 ? 13.859 -18.5 -9.352 1 96.38 162 GLY B O 1
ATOM 3885 N N . ALA B 1 163 ? 12 -18.266 -8.156 1 97.5 163 ALA B N 1
ATOM 3886 C CA . ALA B 1 163 ? 11.625 -19.672 -8.281 1 97.5 163 ALA B CA 1
ATOM 3887 C C . ALA B 1 163 ? 11.344 -20.047 -9.742 1 97.5 163 ALA B C 1
ATOM 3889 O O . ALA B 1 163 ? 11.812 -21.062 -10.234 1 97.5 163 ALA B O 1
ATOM 3890 N N . VAL B 1 164 ? 10.609 -19.203 -10.398 1 96.88 164 VAL B N 1
ATOM 3891 C CA . VAL B 1 164 ? 10.297 -19.406 -11.812 1 96.88 164 VAL B CA 1
ATOM 3892 C C . VAL B 1 164 ? 11.586 -19.438 -12.625 1 96.88 164 VAL B C 1
ATOM 3894 O O . VAL B 1 164 ? 11.766 -20.312 -13.477 1 96.88 164 VAL B O 1
ATOM 3897 N N . ALA B 1 165 ? 12.484 -18.594 -12.281 1 95.5 165 ALA B N 1
ATOM 3898 C CA . ALA B 1 165 ? 13.758 -18.5 -12.992 1 95.5 165 ALA B CA 1
ATOM 3899 C C . ALA B 1 165 ? 14.602 -19.75 -12.758 1 95.5 165 ALA B C 1
ATOM 3901 O O . ALA B 1 165 ? 15.516 -20.047 -13.531 1 95.5 165 ALA B O 1
ATOM 3902 N N . GLN B 1 166 ? 14.289 -20.469 -11.75 1 95.19 166 GLN B N 1
ATOM 3903 C CA . GLN B 1 166 ? 15.039 -21.672 -11.422 1 95.19 166 GLN B CA 1
ATOM 3904 C C . GLN B 1 166 ? 14.289 -22.922 -11.875 1 95.19 166 GLN B C 1
ATOM 3906 O O . GLN B 1 166 ? 14.633 -24.031 -11.469 1 95.19 166 GLN B O 1
ATOM 3911 N N . GLY B 1 167 ? 13.203 -22.688 -12.609 1 96.25 167 GLY B N 1
ATOM 3912 C CA . GLY B 1 167 ? 12.531 -23.812 -13.25 1 96.25 167 GLY B CA 1
ATOM 3913 C C . GLY B 1 167 ? 11.352 -24.328 -12.453 1 96.25 167 GLY B C 1
ATOM 3914 O O . GLY B 1 167 ? 10.734 -25.328 -12.828 1 96.25 167 GLY B O 1
ATOM 3915 N N . TYR B 1 168 ? 11.008 -23.672 -11.391 1 97.31 168 TYR B N 1
ATOM 3916 C CA . TYR B 1 168 ? 9.898 -24.141 -10.562 1 97.31 168 TYR B CA 1
ATOM 3917 C C . TYR B 1 168 ? 8.562 -23.734 -11.164 1 97.31 168 TYR B C 1
ATOM 3919 O O . TYR B 1 168 ? 8.422 -22.625 -11.68 1 97.31 168 TYR B O 1
ATOM 3927 N N . LEU B 1 169 ? 7.629 -24.656 -11.148 1 98.12 169 LEU B N 1
ATOM 3928 C CA . LEU B 1 169 ? 6.223 -24.312 -11.32 1 98.12 169 LEU B CA 1
ATOM 3929 C C . LEU B 1 169 ? 5.613 -23.828 -10.008 1 98.12 169 LEU B C 1
ATOM 3931 O O . LEU B 1 169 ? 5.48 -24.609 -9.062 1 98.12 169 LEU B O 1
ATOM 3935 N N . VAL B 1 170 ? 5.277 -22.562 -9.922 1 98.38 170 VAL B N 1
ATOM 3936 C CA . VAL B 1 170 ? 4.738 -21.984 -8.695 1 98.38 170 VAL B CA 1
ATOM 3937 C C . VAL B 1 170 ? 3.221 -21.875 -8.797 1 98.38 170 VAL B C 1
ATOM 3939 O O . VAL B 1 170 ? 2.701 -21.156 -9.656 1 98.38 170 VAL B O 1
ATOM 3942 N N . VAL B 1 171 ? 2.51 -22.609 -7.953 1 98.56 171 VAL B N 1
ATOM 3943 C CA . VAL B 1 171 ? 1.054 -22.547 -7.879 1 98.56 171 VAL B CA 1
ATOM 3944 C C . VAL B 1 171 ? 0.639 -21.672 -6.691 1 98.56 171 VAL B C 1
ATOM 3946 O O . VAL B 1 171 ? 0.941 -22 -5.539 1 98.56 171 VAL B O 1
ATOM 3949 N N . THR B 1 172 ? -0.029 -20.594 -6.949 1 98.56 172 THR B N 1
ATOM 3950 C CA . THR B 1 172 ? -0.4 -19.703 -5.859 1 98.56 172 THR B CA 1
ATOM 3951 C C . THR B 1 172 ? -1.914 -19.672 -5.672 1 98.56 172 THR B C 1
ATOM 3953 O O . THR B 1 172 ? -2.662 -19.516 -6.641 1 98.56 172 THR B O 1
ATOM 3956 N N . ASP B 1 173 ? -2.326 -19.922 -4.438 1 97.88 173 ASP B N 1
ATOM 3957 C CA . ASP B 1 173 ? -3.709 -19.688 -4.031 1 97.88 173 ASP B CA 1
ATOM 3958 C C . ASP B 1 173 ? -4.016 -18.188 -3.945 1 97.88 173 ASP B C 1
ATOM 3960 O O . ASP B 1 173 ? -3.713 -17.547 -2.941 1 97.88 173 ASP B O 1
ATOM 3964 N N . ARG B 1 174 ? -4.633 -17.703 -5.016 1 98.06 174 ARG B N 1
ATOM 3965 C CA . ARG B 1 174 ? -4.961 -16.297 -5.227 1 98.06 174 ARG B CA 1
ATOM 3966 C C . ARG B 1 174 ? -3.709 -15.492 -5.559 1 98.06 174 ARG B C 1
ATOM 3968 O O . ARG B 1 174 ? -2.59 -15.938 -5.289 1 98.06 174 ARG B O 1
ATOM 3975 N N . TYR B 1 175 ? -3.871 -14.422 -6.199 1 97.94 175 TYR B N 1
ATOM 3976 C CA . TYR B 1 175 ? -2.865 -13.477 -6.668 1 97.94 175 TYR B CA 1
ATOM 3977 C C . TYR B 1 175 ? -3.469 -12.086 -6.852 1 97.94 175 TYR B C 1
ATOM 3979 O O . TYR B 1 175 ? -4.449 -11.734 -6.195 1 97.94 175 TYR B O 1
ATOM 3987 N N . LYS B 1 176 ? -2.875 -11.242 -7.621 1 97.06 176 LYS B N 1
ATOM 3988 C CA . LYS B 1 176 ? -3.311 -9.852 -7.758 1 97.06 176 LYS B CA 1
ATOM 3989 C C . LYS B 1 176 ? -4.727 -9.773 -8.32 1 97.06 176 LYS B C 1
ATOM 3991 O O . LYS B 1 176 ? -5.438 -8.797 -8.086 1 97.06 176 LYS B O 1
ATOM 3996 N N . TYR B 1 177 ? -5.184 -10.789 -8.938 1 97.12 177 TYR B N 1
ATOM 3997 C CA . TYR B 1 177 ? -6.504 -10.773 -9.555 1 97.12 177 TYR B CA 1
ATOM 3998 C C . TYR B 1 177 ? -7.605 -10.773 -8.5 1 97.12 177 TYR B C 1
ATOM 4000 O O . TYR B 1 177 ? -8.656 -10.156 -8.688 1 97.12 177 TYR B O 1
ATOM 4008 N N . SER B 1 178 ? -7.316 -11.477 -7.418 1 96.94 178 SER B N 1
ATOM 4009 C CA . SER B 1 178 ? -8.242 -11.438 -6.289 1 96.94 178 SER B CA 1
ATOM 4010 C C . SER B 1 178 ? -8.352 -10.031 -5.719 1 96.94 178 SER B C 1
ATOM 4012 O O . SER B 1 178 ? -9.453 -9.562 -5.41 1 96.94 178 SER B O 1
ATOM 4014 N N . ASN B 1 179 ? -7.227 -9.359 -5.555 1 95.69 179 ASN B N 1
ATOM 4015 C CA . ASN B 1 179 ? -7.211 -7.984 -5.074 1 95.69 179 ASN B CA 1
ATOM 4016 C C . ASN B 1 179 ? -8.039 -7.066 -5.969 1 95.69 179 ASN B C 1
ATOM 4018 O O . ASN B 1 179 ? -8.867 -6.297 -5.477 1 95.69 179 ASN B O 1
ATOM 4022 N N . ILE B 1 180 ? -7.887 -7.176 -7.23 1 95.06 180 ILE B N 1
ATOM 4023 C CA . ILE B 1 180 ? -8.602 -6.352 -8.195 1 95.06 180 ILE B CA 1
ATOM 4024 C C . ILE B 1 180 ? -10.102 -6.633 -8.102 1 95.06 180 ILE B C 1
ATOM 4026 O O . ILE B 1 180 ? -10.906 -5.703 -8.016 1 95.06 180 ILE B O 1
ATOM 4030 N N . ALA B 1 181 ? -10.477 -7.863 -8.07 1 96.06 181 ALA B N 1
ATOM 4031 C CA . ALA B 1 181 ? -11.883 -8.242 -8.07 1 96.06 181 ALA B CA 1
ATOM 4032 C C . ALA B 1 181 ? -12.555 -7.855 -6.75 1 96.06 181 ALA B C 1
ATOM 4034 O O . ALA B 1 181 ? -13.602 -7.211 -6.746 1 96.06 181 ALA B O 1
ATOM 4035 N N . TYR B 1 182 ? -11.984 -8.18 -5.648 1 94 182 TYR B N 1
ATOM 4036 C CA . TYR B 1 182 ? -12.609 -7.965 -4.344 1 94 182 TYR B CA 1
ATOM 4037 C C . TYR B 1 182 ? -12.641 -6.48 -3.994 1 94 182 TYR B C 1
ATOM 4039 O O . TYR B 1 182 ? -13.695 -5.941 -3.645 1 94 182 TYR B O 1
ATOM 4047 N N . GLN B 1 183 ? -11.578 -5.828 -4.121 1 91.81 183 GLN B N 1
ATOM 4048 C CA . GLN B 1 183 ? -11.508 -4.453 -3.639 1 91.81 183 GLN B CA 1
ATOM 4049 C C . GLN B 1 183 ? -12.25 -3.506 -4.578 1 91.81 183 GLN B C 1
ATOM 4051 O O . GLN B 1 183 ? -12.727 -2.453 -4.152 1 91.81 183 GLN B O 1
ATOM 4056 N N . SER B 1 184 ? -12.344 -3.84 -5.824 1 91.81 184 SER B N 1
ATOM 4057 C CA . SER B 1 184 ? -13.133 -2.998 -6.723 1 91.81 184 SER B CA 1
ATOM 4058 C C . SER B 1 184 ? -14.625 -3.197 -6.5 1 91.81 184 SER B C 1
ATOM 4060 O O . SER B 1 184 ? -15.438 -2.406 -6.98 1 91.81 184 SER B O 1
ATOM 4062 N N . SER B 1 185 ? -14.992 -4.262 -5.82 1 90.38 185 SER B N 1
ATOM 4063 C CA . SER B 1 185 ? -16.391 -4.605 -5.633 1 90.38 185 SER B CA 1
ATOM 4064 C C . SER B 1 185 ? -16.938 -4.023 -4.336 1 90.38 185 SER B C 1
ATOM 4066 O O . SER B 1 185 ? -18.156 -4.066 -4.09 1 90.38 185 SER B O 1
ATOM 4068 N N . MET B 1 186 ? -16.031 -3.6 -3.562 1 79.56 186 MET B N 1
ATOM 4069 C CA . MET B 1 186 ? -16.453 -3.117 -2.25 1 79.56 186 MET B CA 1
ATOM 4070 C C . MET B 1 186 ? -16.875 -1.652 -2.318 1 79.56 186 MET B C 1
ATOM 4072 O O . MET B 1 186 ? -16.344 -0.889 -3.129 1 79.56 186 MET B O 1
ATOM 4076 N N . ASP B 1 187 ? -18.156 -1.23 -2.277 1 63.56 187 ASP B N 1
ATOM 4077 C CA . ASP B 1 187 ? -18.906 -0.022 -2.6 1 63.56 187 ASP B CA 1
ATOM 4078 C C . ASP B 1 187 ? -18.219 1.219 -2.027 1 63.56 187 ASP B C 1
ATOM 4080 O O . ASP B 1 187 ? -17.047 1.166 -1.631 1 63.56 187 ASP B O 1
ATOM 4084 N N . GLU B 1 188 ? -18.766 2.057 -1.065 1 62.03 188 GLU B N 1
ATOM 4085 C CA . GLU B 1 188 ? -19 3.494 -1.013 1 62.03 188 GLU B CA 1
ATOM 4086 C C . GLU B 1 188 ? -17.75 4.25 -0.562 1 62.03 188 GLU B C 1
ATOM 4088 O O . GLU B 1 188 ? -17.594 5.43 -0.875 1 62.03 188 GLU B O 1
ATOM 4093 N N . THR B 1 189 ? -16.766 3.512 -0.032 1 66.19 189 THR B N 1
ATOM 4094 C CA . THR B 1 189 ? -15.664 4.289 0.512 1 66.19 189 THR B CA 1
ATOM 4095 C C . THR B 1 189 ? -14.398 4.074 -0.313 1 66.19 189 THR B C 1
ATOM 4097 O O . THR B 1 189 ? -13.344 4.637 -0 1 66.19 189 THR B O 1
ATOM 4100 N N . ASN B 1 190 ? -14.578 3.328 -1.421 1 71.5 190 ASN B N 1
ATOM 4101 C CA . ASN B 1 190 ? -13.414 3.029 -2.24 1 71.5 190 ASN B CA 1
ATOM 4102 C C . ASN B 1 190 ? -13 4.23 -3.092 1 71.5 190 ASN B C 1
ATOM 4104 O O . ASN B 1 190 ? -13.812 4.762 -3.85 1 71.5 190 ASN B O 1
ATOM 4108 N N . THR B 1 191 ? -11.773 4.531 -2.955 1 75.62 191 THR B N 1
ATOM 4109 C CA . THR B 1 191 ? -11.258 5.66 -3.721 1 75.62 191 THR B CA 1
ATOM 4110 C C . THR B 1 191 ? -10.766 5.207 -5.09 1 75.62 191 THR B C 1
ATOM 4112 O O . THR B 1 191 ? -10.531 6.031 -5.977 1 75.62 191 THR B O 1
ATOM 4115 N N . TYR B 1 192 ? -10.797 3.912 -5.27 1 86.56 192 TYR B N 1
ATOM 4116 C CA . TYR B 1 192 ? -10.203 3.402 -6.5 1 86.56 192 TYR B CA 1
ATOM 4117 C C . TYR B 1 192 ? -11.25 2.723 -7.375 1 86.56 192 TYR B C 1
ATOM 4119 O O . TYR B 1 192 ? -12.117 2.008 -6.867 1 86.56 192 TYR B O 1
ATOM 4127 N N . THR B 1 193 ? -11.133 3 -8.719 1 86.25 193 THR B N 1
ATOM 4128 C CA . THR B 1 193 ? -11.828 2.186 -9.711 1 86.25 193 THR B CA 1
ATOM 4129 C C . THR B 1 193 ? -11.094 0.866 -9.938 1 86.25 193 THR B C 1
ATOM 4131 O O . 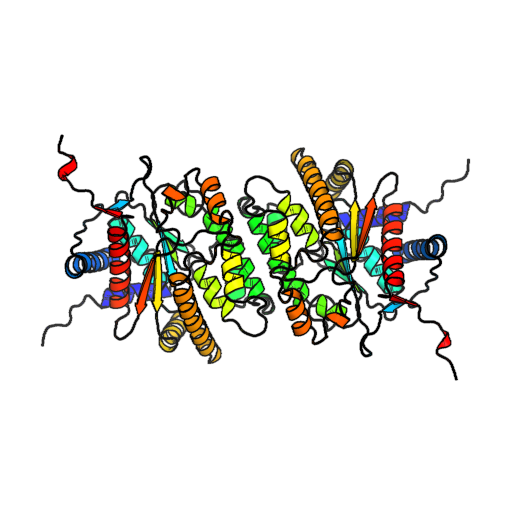THR B 1 193 ? -9.977 0.679 -9.445 1 86.25 193 THR B O 1
ATOM 4134 N N . MET B 1 194 ? -11.711 -0.07 -10.625 1 90.5 194 MET B N 1
ATOM 4135 C CA . MET B 1 194 ? -11.039 -1.319 -10.984 1 90.5 194 MET B CA 1
ATOM 4136 C C . MET B 1 194 ? -9.766 -1.048 -11.766 1 90.5 194 MET B C 1
ATOM 4138 O O . MET B 1 194 ? -8.734 -1.687 -11.531 1 90.5 194 MET B O 1
ATOM 4142 N N . GLU B 1 195 ? -9.828 -0.085 -12.672 1 87.44 195 GLU B N 1
ATOM 4143 C CA . GLU B 1 195 ? -8.672 0.273 -13.492 1 87.44 195 GLU B CA 1
ATOM 4144 C C . GLU B 1 195 ? -7.539 0.826 -12.625 1 87.44 195 GLU B C 1
ATOM 4146 O O . GLU B 1 195 ? -6.363 0.55 -12.883 1 87.44 195 GLU B O 1
ATOM 4151 N N . ASP B 1 196 ? -7.906 1.582 -11.617 1 86.5 196 ASP B N 1
ATOM 4152 C CA . ASP B 1 196 ? -6.91 2.096 -10.68 1 86.5 196 ASP B CA 1
ATOM 4153 C C . ASP B 1 196 ? -6.176 0.954 -9.977 1 86.5 196 ASP B C 1
ATOM 4155 O O . ASP B 1 196 ? -4.945 0.963 -9.883 1 86.5 196 ASP B O 1
ATOM 4159 N N . ILE B 1 197 ? -6.98 0.042 -9.508 1 91.88 197 ILE B N 1
ATOM 4160 C CA . ILE B 1 197 ? -6.402 -1.062 -8.75 1 91.88 197 ILE B CA 1
ATOM 4161 C C . ILE B 1 197 ? -5.527 -1.915 -9.664 1 91.88 197 ILE B C 1
ATOM 4163 O O . ILE B 1 197 ? -4.469 -2.396 -9.25 1 91.88 197 ILE B O 1
ATOM 4167 N N . MET B 1 198 ? -5.938 -2.086 -10.891 1 90.62 198 MET B N 1
ATOM 4168 C CA . MET B 1 198 ? -5.133 -2.799 -11.875 1 90.62 198 MET B CA 1
ATOM 4169 C C . MET B 1 198 ? -3.793 -2.102 -12.094 1 90.62 198 MET B C 1
ATOM 4171 O O . MET B 1 198 ? -2.746 -2.752 -12.117 1 90.62 198 MET B O 1
ATOM 4175 N N . ALA B 1 199 ? -3.848 -0.84 -12.234 1 86.75 199 ALA B N 1
ATOM 4176 C CA . ALA B 1 199 ? -2.629 -0.064 -12.445 1 86.75 199 ALA B CA 1
ATOM 4177 C C . ALA B 1 199 ? -1.693 -0.166 -11.25 1 86.75 199 ALA B C 1
ATOM 4179 O O . ALA B 1 199 ? -0.477 -0.29 -11.406 1 86.75 199 ALA B O 1
ATOM 4180 N N . LEU B 1 200 ? -2.264 -0.069 -10.078 1 90.56 200 LEU B N 1
ATOM 4181 C CA . LEU B 1 200 ? -1.477 -0.165 -8.859 1 90.56 200 LEU B CA 1
ATOM 4182 C C . LEU B 1 200 ? -0.784 -1.521 -8.758 1 90.56 200 LEU B C 1
ATOM 4184 O O . LEU B 1 200 ? 0.318 -1.623 -8.219 1 90.56 200 LEU B O 1
ATOM 4188 N N . ASN B 1 201 ? -1.393 -2.564 -9.281 1 92.12 201 ASN B N 1
ATOM 4189 C CA . ASN B 1 201 ? -0.872 -3.924 -9.195 1 92.12 201 ASN B CA 1
ATOM 4190 C C . ASN B 1 201 ? 0.138 -4.211 -10.305 1 92.12 201 ASN B C 1
ATOM 4192 O O . ASN B 1 201 ? 0.729 -5.289 -10.344 1 92.12 201 ASN B O 1
ATOM 4196 N N . ALA B 1 202 ? 0.433 -3.291 -11.172 1 88.12 202 ALA B N 1
ATOM 4197 C CA . ALA B 1 202 ? 1.316 -3.48 -12.32 1 88.12 202 ALA B CA 1
ATOM 4198 C C . ALA B 1 202 ? 2.771 -3.611 -11.875 1 88.12 202 ALA B C 1
ATOM 4200 O O . ALA B 1 202 ? 3.641 -3.957 -12.68 1 88.12 202 ALA B O 1
ATOM 4201 N N . VAL B 1 203 ? 3.025 -3.43 -10.648 1 89.75 203 VAL B N 1
ATOM 4202 C CA . VAL B 1 203 ? 4.379 -3.52 -10.117 1 89.75 203 VAL B CA 1
ATOM 4203 C C . VAL B 1 203 ? 4.812 -4.984 -10.047 1 89.75 203 VAL B C 1
ATOM 4205 O O . VAL B 1 203 ? 6.008 -5.281 -9.984 1 89.75 203 VAL B O 1
ATOM 4208 N N . THR B 1 204 ? 3.889 -5.891 -10.102 1 93.19 204 THR B N 1
ATOM 4209 C CA . THR B 1 204 ? 4.199 -7.316 -10.109 1 93.19 204 THR B CA 1
ATOM 4210 C C . THR B 1 204 ? 3.773 -7.957 -11.43 1 93.19 204 THR B C 1
ATOM 4212 O O . THR B 1 204 ? 2.826 -7.5 -12.07 1 93.19 204 THR B O 1
ATOM 4215 N N . PRO B 1 205 ? 4.461 -8.977 -11.836 1 92.06 205 PRO B N 1
ATOM 4216 C CA . PRO B 1 205 ? 4.188 -9.57 -13.148 1 92.06 205 PRO B CA 1
ATOM 4217 C C . PRO B 1 205 ? 2.865 -10.344 -13.18 1 92.06 205 PRO B C 1
ATOM 4219 O O . PRO B 1 205 ? 2.342 -10.719 -12.125 1 92.06 205 PRO B O 1
ATOM 4222 N N . PRO B 1 206 ? 2.318 -10.508 -14.398 1 92.56 206 PRO B N 1
ATOM 4223 C CA . PRO B 1 206 ? 1.138 -11.367 -14.523 1 92.56 206 PRO B CA 1
ATOM 4224 C C . PRO B 1 206 ? 1.455 -12.844 -14.289 1 92.56 206 PRO B C 1
ATOM 4226 O O . PRO B 1 206 ? 2.617 -13.25 -14.383 1 92.56 206 PRO B O 1
ATOM 4229 N N . ALA B 1 207 ? 0.423 -13.586 -13.883 1 95.5 207 ALA B N 1
ATOM 4230 C CA . ALA B 1 207 ? 0.575 -15.039 -13.922 1 95.5 207 ALA B CA 1
ATOM 4231 C C . ALA B 1 207 ? 0.681 -15.539 -15.359 1 95.5 207 ALA B C 1
ATOM 4233 O O . ALA B 1 207 ? 0.174 -14.906 -16.281 1 95.5 207 ALA B O 1
ATOM 4234 N N . HIS B 1 208 ? 1.406 -16.609 -15.531 1 94.19 208 HIS B N 1
ATOM 4235 C CA . HIS B 1 208 ? 1.409 -17.234 -16.844 1 94.19 208 HIS B CA 1
ATOM 4236 C C . HIS B 1 208 ? 0.052 -17.859 -17.156 1 94.19 208 HIS B C 1
ATOM 4238 O O . HIS B 1 208 ? -0.439 -17.75 -18.281 1 94.19 208 HIS B O 1
ATOM 4244 N N . ILE B 1 209 ? -0.489 -18.5 -16.156 1 95.81 209 ILE B N 1
ATOM 4245 C CA . ILE B 1 209 ? -1.809 -19.109 -16.25 1 95.81 209 ILE B CA 1
ATOM 4246 C C . ILE B 1 209 ? -2.695 -18.609 -15.109 1 95.81 209 ILE B C 1
ATOM 4248 O O . ILE B 1 209 ? -2.258 -18.547 -13.961 1 95.81 209 ILE B O 1
ATOM 4252 N N . LEU B 1 210 ? -3.883 -18.203 -15.461 1 97.12 210 LEU B N 1
ATOM 4253 C CA . LEU B 1 210 ? -4.918 -17.844 -14.508 1 97.12 210 LEU B CA 1
ATOM 4254 C C . LEU B 1 210 ? -6.105 -18.797 -14.594 1 97.12 210 LEU B C 1
ATOM 4256 O O . LEU B 1 210 ? -6.836 -18.781 -15.586 1 97.12 210 LEU B O 1
ATOM 4260 N N . LEU B 1 211 ? -6.238 -19.641 -13.602 1 98.38 211 LEU B N 1
ATOM 4261 C CA . LEU B 1 211 ? -7.41 -20.516 -13.508 1 98.38 211 LEU B CA 1
ATOM 4262 C C . LEU B 1 211 ? -8.5 -19.875 -12.656 1 98.38 211 LEU B C 1
ATOM 4264 O O . LEU B 1 211 ? -8.289 -19.609 -11.469 1 98.38 211 LEU B O 1
ATOM 4268 N N . TYR B 1 212 ? -9.602 -19.609 -13.281 1 98.12 212 TYR B N 1
ATOM 4269 C CA . TYR B 1 212 ? -10.742 -19.047 -12.57 1 98.12 212 TYR B CA 1
ATOM 4270 C C . TYR B 1 212 ? -11.812 -20.109 -12.328 1 98.12 212 TYR B C 1
ATOM 4272 O O . TYR B 1 212 ? -12.398 -20.625 -13.273 1 98.12 212 TYR B O 1
ATOM 4280 N N . LEU B 1 213 ? -12.008 -20.375 -11.047 1 97.38 213 LEU B N 1
ATOM 4281 C CA . LEU B 1 213 ? -13.094 -21.266 -10.656 1 97.38 213 LEU B CA 1
ATOM 4282 C C . LEU B 1 213 ? -14.406 -20.5 -10.523 1 97.38 213 LEU B C 1
ATOM 4284 O O . LEU B 1 213 ? -14.625 -19.812 -9.531 1 97.38 213 LEU B O 1
ATOM 4288 N N . ASP B 1 214 ? -15.266 -20.688 -11.461 1 96.75 214 ASP B N 1
ATOM 4289 C CA . ASP B 1 214 ? -16.531 -19.953 -11.531 1 96.75 214 ASP B CA 1
ATOM 4290 C C . ASP B 1 214 ? -17.641 -20.719 -10.82 1 96.75 214 ASP B C 1
ATOM 4292 O O . ASP B 1 214 ? -18.297 -21.562 -11.422 1 96.75 214 ASP B O 1
ATOM 4296 N N . VAL B 1 215 ? -17.875 -20.359 -9.664 1 94.69 215 VAL B N 1
ATOM 4297 C CA . VAL B 1 215 ? -18.891 -20.984 -8.82 1 94.69 215 VAL B CA 1
ATOM 4298 C C . VAL B 1 215 ? -20 -19.969 -8.539 1 94.69 215 VAL B C 1
ATOM 4300 O O . VAL B 1 215 ? -19.734 -18.797 -8.32 1 94.69 215 VAL B O 1
ATOM 4303 N N . GLU B 1 216 ? -21.234 -20.453 -8.5 1 94.19 216 GLU B N 1
ATOM 4304 C CA . GLU B 1 216 ? -22.344 -19.594 -8.156 1 94.19 216 GLU B CA 1
ATOM 4305 C C . GLU B 1 216 ? -22.234 -19.078 -6.723 1 94.19 216 GLU B C 1
ATOM 4307 O O . GLU B 1 216 ? -21.844 -19.812 -5.82 1 94.19 216 GLU B O 1
ATOM 4312 N N . PRO B 1 217 ? -22.562 -17.781 -6.566 1 94.44 217 PRO B N 1
ATOM 4313 C CA . PRO B 1 217 ? -22.438 -17.188 -5.238 1 94.44 217 PRO B CA 1
ATOM 4314 C C . PRO B 1 217 ? -23.188 -17.969 -4.16 1 94.44 217 PRO B C 1
ATOM 4316 O O . PRO B 1 217 ? -22.703 -18.109 -3.041 1 94.44 217 PRO B O 1
ATOM 4319 N N . GLU B 1 218 ? -24.344 -18.469 -4.516 1 91.25 218 GLU B N 1
ATOM 4320 C CA . GLU B 1 218 ? -25.141 -19.234 -3.561 1 91.25 218 GLU B CA 1
ATOM 4321 C C . GLU B 1 218 ? -24.406 -20.5 -3.121 1 91.25 218 GLU B C 1
ATOM 4323 O O . GLU B 1 218 ? -24.406 -20.844 -1.937 1 91.25 218 GLU B O 1
ATOM 4328 N N . GLU B 1 219 ? -23.828 -21.156 -4.051 1 89.69 219 GLU B N 1
ATOM 4329 C CA . GLU B 1 219 ? -23.078 -22.375 -3.75 1 89.69 219 GLU B CA 1
ATOM 4330 C C . GLU B 1 219 ? -21.828 -22.047 -2.936 1 89.69 219 GLU B C 1
ATOM 4332 O O . GLU B 1 219 ? -21.484 -22.781 -1.998 1 89.69 219 GLU B O 1
ATOM 4337 N N . ALA B 1 220 ? -21.125 -21.031 -3.289 1 91.06 220 ALA B N 1
ATOM 4338 C CA . ALA B 1 220 ? -19.922 -20.609 -2.562 1 91.06 220 ALA B CA 1
ATOM 4339 C C . ALA B 1 220 ? -20.25 -20.312 -1.102 1 91.06 220 ALA B C 1
ATOM 4341 O O . ALA B 1 220 ? -19.516 -20.719 -0.198 1 91.06 220 ALA B O 1
ATOM 4342 N N . LEU B 1 221 ? -21.312 -19.609 -0.909 1 89.75 221 LEU B N 1
ATOM 4343 C CA . LEU B 1 221 ? -21.719 -19.234 0.44 1 89.75 221 LEU B CA 1
ATOM 4344 C C . LEU B 1 221 ? -22.047 -20.484 1.262 1 89.75 221 LEU B C 1
ATOM 4346 O O . LEU B 1 221 ? -21.719 -20.562 2.445 1 89.75 221 LEU B O 1
ATOM 4350 N N . ARG B 1 222 ? -22.75 -21.375 0.642 1 85.94 222 ARG B N 1
ATOM 4351 C CA . ARG B 1 222 ? -23.094 -22.609 1.314 1 85.94 222 ARG B CA 1
ATOM 4352 C C . ARG B 1 222 ? -21.844 -23.344 1.802 1 85.94 222 ARG B C 1
ATOM 4354 O O . ARG B 1 222 ? -21.812 -23.844 2.926 1 85.94 222 ARG B O 1
ATOM 4361 N N . ARG B 1 223 ? -20.875 -23.344 1.066 1 82.06 223 ARG B N 1
ATOM 4362 C CA . ARG B 1 223 ? -19.625 -24.016 1.4 1 82.06 223 ARG B CA 1
ATOM 4363 C C . ARG B 1 223 ? -18.906 -23.328 2.553 1 82.06 223 ARG B C 1
ATOM 4365 O O . ARG B 1 223 ? -18.344 -23.984 3.424 1 82.06 223 ARG B O 1
ATOM 4372 N N . ILE B 1 224 ? -18.922 -22.016 2.537 1 81 224 ILE B N 1
ATOM 4373 C CA . ILE B 1 224 ? -18.266 -21.219 3.566 1 81 224 ILE B CA 1
ATOM 4374 C C . ILE B 1 224 ? -18.953 -21.438 4.91 1 81 224 ILE B C 1
ATOM 4376 O O . ILE B 1 224 ? -18.297 -21.547 5.945 1 81 224 ILE B O 1
ATOM 4380 N N . THR B 1 225 ? -20.219 -21.375 4.832 1 75.56 225 THR B N 1
ATOM 4381 C CA . THR B 1 225 ? -21.016 -21.484 6.055 1 75.56 225 THR B CA 1
ATOM 4382 C C . THR B 1 225 ? -20.844 -22.875 6.68 1 75.56 225 THR B C 1
ATOM 4384 O O . THR B 1 225 ? -20.828 -23 7.906 1 75.56 225 THR B O 1
ATOM 4387 N N . THR B 1 226 ? -20.719 -23.781 5.93 1 69.56 226 THR B N 1
ATOM 4388 C CA . THR B 1 226 ? -20.562 -25.141 6.418 1 69.56 226 THR B CA 1
ATOM 4389 C C . THR B 1 226 ? -19.172 -25.359 6.992 1 69.56 226 THR B C 1
ATOM 4391 O O . THR B 1 226 ? -19.016 -26.031 8.023 1 69.56 226 THR B O 1
ATOM 4394 N N . THR B 1 227 ? -18.219 -24.688 6.434 1 58.75 227 THR B N 1
ATOM 4395 C CA . THR B 1 227 ? -16.844 -24.953 6.793 1 58.75 227 THR B CA 1
ATOM 4396 C C . THR B 1 227 ? -16.344 -23.969 7.848 1 58.75 227 THR B C 1
ATOM 4398 O O . THR B 1 227 ? -15.602 -24.344 8.75 1 58.75 227 THR B O 1
ATOM 4401 N N . ARG B 1 228 ? -16.609 -22.672 7.66 1 59.44 228 ARG B N 1
ATOM 4402 C CA . ARG B 1 228 ? -15.953 -21.656 8.469 1 59.44 228 ARG B CA 1
ATOM 4403 C C . ARG B 1 228 ? -16.875 -21.141 9.562 1 59.44 228 ARG B C 1
ATOM 4405 O O . ARG B 1 228 ? -16.5 -20.25 10.336 1 59.44 228 ARG B O 1
ATOM 4412 N N . LYS B 1 229 ? -17.953 -21.828 9.82 1 52.75 229 LYS B N 1
ATOM 4413 C CA . LYS B 1 229 ? -18.922 -21.453 10.844 1 52.75 229 LYS B CA 1
ATOM 4414 C C . LYS B 1 229 ? -19.25 -19.953 10.773 1 52.75 229 LYS B C 1
ATOM 4416 O O . LYS B 1 229 ? -19.359 -19.297 11.805 1 52.75 229 LYS B O 1
ATOM 4421 N N . VAL B 1 230 ? -18.969 -19.25 9.641 1 54.56 230 VAL B N 1
ATOM 4422 C CA . VAL B 1 230 ? -19.359 -17.859 9.484 1 54.56 230 VAL B CA 1
ATOM 4423 C C . VAL B 1 230 ? -20.859 -17.766 9.18 1 54.56 230 VAL B C 1
ATOM 4425 O O . VAL B 1 230 ? -21.406 -18.641 8.492 1 54.56 230 VAL B O 1
ATOM 4428 N N . LEU B 1 231 ? -21.422 -16.859 9.867 1 48.56 231 LEU B N 1
ATOM 4429 C CA . LEU B 1 231 ? -22.859 -16.703 9.672 1 48.56 231 LEU B CA 1
ATOM 4430 C C . LEU B 1 231 ? -23.172 -16.234 8.25 1 48.56 231 LEU B C 1
ATOM 4432 O O . LEU B 1 231 ? -22.469 -15.367 7.711 1 48.56 231 LEU B O 1
ATOM 4436 N N . GLU B 1 232 ? -23.938 -17 7.594 1 52.5 232 GLU B N 1
ATOM 4437 C CA . GLU B 1 232 ? -24.516 -16.609 6.316 1 52.5 232 GLU B CA 1
ATOM 4438 C C . GLU B 1 232 ? -25.328 -15.312 6.457 1 52.5 232 GLU B C 1
ATOM 4440 O O . GLU B 1 232 ? -26.359 -15.297 7.121 1 52.5 232 GLU B O 1
ATOM 4445 N N . THR B 1 233 ? -24.719 -14.211 6.09 1 58.03 233 THR B N 1
ATOM 4446 C CA . THR B 1 233 ? -25.547 -13 6.055 1 58.03 233 THR B CA 1
ATOM 4447 C C . THR B 1 233 ? -25.828 -12.578 4.617 1 58.03 233 THR B C 1
ATOM 4449 O O . THR B 1 233 ? -25.094 -12.945 3.701 1 58.03 233 THR B O 1
ATOM 4452 N N . THR B 1 234 ? -27.047 -12.133 4.438 1 60.84 234 THR B N 1
ATOM 4453 C CA . THR B 1 234 ? -27.422 -11.555 3.156 1 60.84 234 THR B CA 1
ATOM 4454 C C . THR B 1 234 ? -26.328 -10.617 2.637 1 60.84 234 THR B C 1
ATOM 4456 O O . THR B 1 234 ? -26.078 -10.562 1.432 1 60.84 234 THR B O 1
ATOM 4459 N N . GLU B 1 235 ? -25.719 -10.062 3.441 1 65 235 GLU B N 1
ATOM 4460 C CA . GLU B 1 235 ? -24.656 -9.125 3.086 1 65 235 GLU B CA 1
ATOM 4461 C C . GLU B 1 235 ? -23.453 -9.852 2.492 1 65 235 GLU B C 1
ATOM 4463 O O . GLU B 1 235 ? -22.844 -9.375 1.532 1 65 235 GLU B O 1
ATOM 4468 N N . ASN B 1 236 ? -23.438 -10.945 2.973 1 80.62 236 ASN B N 1
ATOM 4469 C CA . ASN B 1 236 ? -22.328 -11.734 2.451 1 80.62 236 ASN B CA 1
ATOM 4470 C C . ASN B 1 236 ? -22.609 -12.234 1.038 1 80.62 236 ASN B C 1
ATOM 4472 O O . ASN B 1 236 ? -21.734 -12.227 0.182 1 80.62 236 ASN B O 1
ATOM 4476 N N . LEU B 1 237 ? -23.859 -12.578 0.776 1 89.44 237 LEU B N 1
ATOM 4477 C CA . LEU B 1 237 ? -24.234 -13.078 -0.545 1 89.44 237 LEU B CA 1
ATOM 4478 C C . LEU B 1 237 ? -24.125 -11.969 -1.592 1 89.44 237 LEU B C 1
ATOM 4480 O O . LEU B 1 237 ? -23.625 -12.203 -2.695 1 89.44 237 LEU B O 1
ATOM 4484 N N . GLU B 1 238 ? -24.641 -10.82 -1.261 1 90.38 238 GLU B N 1
ATOM 4485 C CA . GLU B 1 238 ? -24.562 -9.688 -2.182 1 90.38 238 GLU B CA 1
ATOM 4486 C C . GLU B 1 238 ? -23.109 -9.336 -2.508 1 90.38 238 GLU B C 1
ATOM 4488 O O . GLU B 1 238 ? -22.797 -9 -3.65 1 90.38 238 GLU B O 1
ATOM 4493 N N . LEU B 1 239 ? -22.312 -9.43 -1.559 1 89.62 239 LEU B N 1
ATOM 4494 C CA . LEU B 1 239 ? -20.906 -9.172 -1.796 1 89.62 239 LEU B CA 1
ATOM 4495 C C . LEU B 1 239 ? -20.312 -10.203 -2.76 1 89.62 239 LEU B C 1
ATOM 4497 O O . LEU B 1 239 ? -19.594 -9.844 -3.689 1 89.62 239 LEU B O 1
ATOM 4501 N N . LEU B 1 240 ? -20.688 -11.422 -2.547 1 93.88 240 LEU B N 1
ATOM 4502 C CA . LEU B 1 240 ? -20.172 -12.477 -3.416 1 93.88 240 LEU B CA 1
ATOM 4503 C C . LEU B 1 240 ? -20.656 -12.281 -4.848 1 93.88 240 LEU B C 1
ATOM 4505 O O . LEU B 1 240 ? -19.922 -12.547 -5.797 1 93.88 240 LEU B O 1
ATOM 4509 N N . ARG B 1 241 ? -21.844 -11.844 -5 1 95.69 241 ARG B N 1
ATOM 4510 C CA . ARG B 1 241 ? -22.359 -11.562 -6.332 1 95.69 241 ARG B CA 1
ATOM 4511 C C . ARG B 1 241 ? -21.578 -10.438 -7 1 95.69 241 ARG B C 1
ATOM 4513 O O . ARG B 1 241 ? -21.219 -10.531 -8.172 1 95.69 241 ARG B O 1
ATOM 4520 N N . LYS B 1 242 ? -21.375 -9.398 -6.234 1 94.5 242 LYS B N 1
ATOM 4521 C CA . LYS B 1 242 ? -20.609 -8.273 -6.75 1 94.5 242 LYS B CA 1
ATOM 4522 C C . LYS B 1 242 ? -19.188 -8.703 -7.141 1 94.5 242 LYS B C 1
ATOM 4524 O O . LYS B 1 242 ? -18.672 -8.289 -8.18 1 94.5 242 LYS B O 1
ATOM 4529 N N . VAL B 1 243 ? -18.578 -9.531 -6.355 1 96.12 243 VAL B N 1
ATOM 4530 C CA . VAL B 1 243 ? -17.219 -10 -6.605 1 96.12 243 VAL B CA 1
ATOM 4531 C C . VAL B 1 243 ? -17.188 -10.875 -7.852 1 96.12 243 VAL B C 1
ATOM 4533 O O . VAL B 1 243 ? -16.281 -10.758 -8.68 1 96.12 243 VAL B O 1
ATOM 4536 N N . ARG B 1 244 ? -18.125 -11.789 -7.945 1 97.06 244 ARG B N 1
ATOM 4537 C CA . ARG B 1 244 ? -18.172 -12.609 -9.148 1 97.06 244 ARG B CA 1
ATOM 4538 C C . ARG B 1 244 ? -18.297 -11.742 -10.398 1 97.06 244 ARG B C 1
ATOM 4540 O O . ARG B 1 244 ? -17.625 -11.984 -11.398 1 97.06 244 ARG B O 1
ATOM 4547 N N . ASN B 1 245 ? -19.188 -10.75 -10.336 1 96.81 245 ASN B N 1
ATOM 4548 C CA . ASN B 1 245 ? -19.328 -9.82 -11.453 1 96.81 245 ASN B CA 1
ATOM 4549 C C . ASN B 1 245 ? -18.016 -9.109 -11.758 1 96.81 245 ASN B C 1
ATOM 4551 O O . ASN B 1 245 ? -17.672 -8.906 -12.922 1 96.81 245 ASN B O 1
ATOM 4555 N N . ALA B 1 246 ? -17.328 -8.711 -10.766 1 96.38 246 ALA B N 1
ATOM 4556 C CA . ALA B 1 246 ? -16.047 -8.055 -10.93 1 96.38 246 ALA B CA 1
ATOM 4557 C C . ALA B 1 246 ? -15.031 -8.977 -11.602 1 96.38 246 ALA B C 1
ATOM 4559 O O . ALA B 1 246 ? -14.273 -8.547 -12.477 1 96.38 246 ALA B O 1
ATOM 4560 N N . TYR B 1 247 ? -14.992 -10.25 -11.156 1 97.25 247 TYR B N 1
ATOM 4561 C CA . TYR B 1 247 ? -14.125 -11.219 -11.82 1 97.25 247 TYR B CA 1
ATOM 4562 C C . TYR B 1 247 ? -14.461 -11.328 -13.305 1 97.25 247 TYR B C 1
ATOM 4564 O O . TYR B 1 247 ? -13.562 -11.344 -14.148 1 97.25 247 TYR B O 1
ATOM 4572 N N . GLN B 1 248 ? -15.688 -11.43 -13.586 1 96.56 248 GLN B N 1
ATOM 4573 C CA . GLN B 1 248 ? -16.109 -11.547 -14.977 1 96.56 248 GLN B CA 1
ATOM 4574 C C . GLN B 1 248 ? -15.648 -10.344 -15.797 1 96.56 248 GLN B C 1
ATOM 4576 O O . GLN B 1 248 ? -15.133 -10.508 -16.906 1 96.56 248 GLN B O 1
ATOM 4581 N N . LYS B 1 249 ? -15.891 -9.211 -15.258 1 94.94 249 LYS B N 1
ATOM 4582 C CA . LYS B 1 249 ? -15.438 -7.992 -15.93 1 94.94 249 LYS B CA 1
ATOM 4583 C C . LYS B 1 249 ? -13.922 -7.996 -16.125 1 94.94 249 LYS B C 1
ATOM 4585 O O . LYS B 1 249 ? -13.43 -7.652 -17.188 1 94.94 249 LYS B O 1
ATOM 4590 N N . LEU B 1 250 ? -13.234 -8.367 -15.102 1 94.62 250 LEU B N 1
ATOM 4591 C CA . LEU B 1 250 ? -11.773 -8.422 -15.133 1 94.62 250 LEU B CA 1
ATOM 4592 C C . LEU B 1 250 ? -11.281 -9.367 -16.219 1 94.62 250 LEU B C 1
ATOM 4594 O O . LEU B 1 250 ? -10.375 -9.031 -16.984 1 94.62 250 LEU B O 1
ATOM 4598 N N . LEU B 1 251 ? -11.852 -10.539 -16.312 1 94.56 251 LEU B N 1
ATOM 4599 C CA . LEU B 1 251 ? -11.445 -11.539 -17.281 1 94.56 251 LEU B CA 1
ATOM 4600 C C . LEU B 1 251 ? -11.648 -11.023 -18.703 1 94.56 251 LEU B C 1
ATOM 4602 O O . LEU B 1 251 ? -10.82 -11.273 -19.578 1 94.56 251 LEU B O 1
ATOM 4606 N N . VAL B 1 252 ? -12.672 -10.281 -18.906 1 92.38 252 VAL B N 1
ATOM 4607 C CA . VAL B 1 252 ? -12.938 -9.68 -20.219 1 92.38 252 VAL B CA 1
ATOM 4608 C C . VAL B 1 252 ? -11.875 -8.633 -20.531 1 92.38 252 VAL B C 1
ATOM 4610 O O . VAL B 1 252 ? -11.352 -8.586 -21.641 1 92.38 252 VAL B O 1
ATOM 4613 N N . MET B 1 253 ? -11.57 -7.855 -19.578 1 89.56 253 MET B N 1
ATOM 4614 C CA . MET B 1 253 ? -10.57 -6.809 -19.75 1 89.56 253 MET B CA 1
ATOM 4615 C C . MET B 1 253 ? -9.203 -7.41 -20.078 1 89.56 253 MET B C 1
ATOM 4617 O O . MET B 1 253 ? -8.469 -6.883 -20.922 1 89.56 253 MET B O 1
ATOM 4621 N N . LEU B 1 254 ? -8.906 -8.469 -19.391 1 88.69 254 LEU B N 1
ATOM 4622 C CA . LEU B 1 254 ? -7.617 -9.125 -19.609 1 88.69 254 LEU B CA 1
ATOM 4623 C C . LEU B 1 254 ? -7.543 -9.75 -20.984 1 88.69 254 LEU B C 1
ATOM 4625 O O . LEU B 1 254 ? -6.473 -9.797 -21.594 1 88.69 254 LEU B O 1
ATOM 4629 N N . LYS B 1 255 ? -8.609 -10.211 -21.422 1 86.31 255 LYS B N 1
ATOM 4630 C CA . LYS B 1 255 ? -8.664 -10.836 -22.734 1 86.31 255 LYS B CA 1
ATOM 4631 C C . LYS B 1 255 ? -8.609 -9.781 -23.844 1 86.31 255 LYS B C 1
ATOM 4633 O O . LYS B 1 255 ? -7.934 -9.977 -24.859 1 86.31 255 LYS B O 1
ATOM 4638 N N . GLU B 1 256 ? -9.312 -8.68 -23.656 1 82.69 256 GLU B N 1
ATOM 4639 C CA . GLU B 1 256 ? -9.461 -7.668 -24.703 1 82.69 256 GLU B CA 1
ATOM 4640 C C . GLU B 1 256 ? -8.258 -6.727 -24.734 1 82.69 256 GLU B C 1
ATOM 4642 O O . GLU B 1 256 ? -7.902 -6.203 -25.797 1 82.69 256 GLU B O 1
ATOM 4647 N N . ASN B 1 257 ? -7.762 -6.387 -23.562 1 71.62 257 ASN B N 1
ATOM 4648 C CA . ASN B 1 257 ? -6.637 -5.461 -23.453 1 71.62 257 ASN B CA 1
ATOM 4649 C C . ASN B 1 257 ? -5.473 -6.086 -22.688 1 71.62 257 ASN B C 1
ATOM 4651 O O . ASN B 1 257 ? -5.148 -5.652 -21.578 1 71.62 257 ASN B O 1
ATOM 4655 N N . PRO B 1 258 ? -4.895 -6.965 -23.438 1 62.28 258 PRO B N 1
ATOM 4656 C CA . PRO B 1 258 ? -3.861 -7.707 -22.703 1 62.28 258 PRO B CA 1
ATOM 4657 C C . PRO B 1 258 ? -2.688 -6.828 -22.281 1 62.28 258 PRO B C 1
ATOM 4659 O O . PRO B 1 258 ? -1.946 -7.18 -21.359 1 62.28 258 PRO B O 1
ATOM 4662 N N . GLU B 1 259 ? -2.625 -5.625 -23 1 59.41 259 GLU B N 1
ATOM 4663 C CA . GLU B 1 259 ? -1.525 -4.715 -22.703 1 59.41 259 GLU B CA 1
ATOM 4664 C C . GLU B 1 259 ? -1.865 -3.822 -21.5 1 59.41 259 GLU B C 1
ATOM 4666 O O . GLU B 1 259 ? -1.019 -3.061 -21.031 1 59.41 259 GLU B O 1
ATOM 4671 N N . TRP B 1 260 ? -3.082 -3.82 -21.219 1 51.84 260 TRP B N 1
ATOM 4672 C CA . TRP B 1 260 ? -3.619 -2.83 -20.297 1 51.84 260 TRP B CA 1
ATOM 4673 C C . TRP B 1 260 ? -2.688 -2.643 -19.094 1 51.84 260 TRP B C 1
ATOM 4675 O O . TRP B 1 260 ? -2.496 -1.521 -18.625 1 51.84 260 TRP B O 1
ATOM 4685 N N . PRO B 1 261 ? -2.48 -3.467 -18.141 1 48.88 261 PRO B N 1
ATOM 4686 C CA . PRO B 1 261 ? -1.888 -2.791 -16.984 1 48.88 261 PRO B CA 1
ATOM 4687 C C . PRO B 1 261 ? -0.634 -1.997 -17.344 1 48.88 261 PRO B C 1
ATOM 4689 O O . PRO B 1 261 ? 0.177 -1.687 -16.469 1 48.88 261 PRO B O 1
ATOM 4692 N N . ALA B 1 262 ? -0.385 -2.02 -18.688 1 42.03 262 ALA B N 1
ATOM 4693 C CA . ALA B 1 262 ? 0.864 -1.298 -18.906 1 42.03 262 ALA B CA 1
ATOM 4694 C C . ALA B 1 262 ? 0.748 0.156 -18.469 1 42.03 262 ALA B C 1
ATOM 4696 O O . ALA B 1 262 ? -0.147 0.879 -18.906 1 42.03 262 ALA B O 1
ATOM 4697 N N . ALA B 1 263 ? 0.847 0.365 -17.266 1 41.81 263 ALA B N 1
ATOM 4698 C CA . ALA B 1 263 ? 0.924 1.798 -16.984 1 41.81 263 ALA B CA 1
ATOM 4699 C C . ALA B 1 263 ? 1.381 2.568 -18.219 1 41.81 263 ALA B C 1
ATOM 4701 O O . ALA B 1 263 ? 1.624 1.977 -19.281 1 41.81 263 ALA B O 1
ATOM 4702 N N . SER B 1 264 ? 2.262 3.654 -18.062 1 37.53 264 SER B N 1
ATOM 4703 C CA . SER B 1 264 ? 2.744 4.535 -19.125 1 37.53 264 SER B CA 1
ATOM 4704 C C . SER B 1 264 ? 3.402 3.736 -20.234 1 37.53 264 SER B C 1
ATOM 4706 O O . SER B 1 264 ? 3.973 2.67 -20 1 37.53 264 SER B O 1
ATOM 4708 N N . PRO B 1 265 ? 3.037 3.9 -21.484 1 37.25 265 PRO B N 1
ATOM 4709 C CA . PRO B 1 265 ? 3.639 3.252 -22.656 1 37.25 265 PRO B CA 1
ATOM 4710 C C . PRO B 1 265 ? 5.059 2.76 -22.391 1 37.25 265 PRO B C 1
ATOM 4712 O O . PRO B 1 265 ? 5.605 1.987 -23.188 1 37.25 265 PRO B O 1
ATOM 4715 N N . GLY B 1 266 ? 5.77 3.367 -21.422 1 42.28 266 GLY B N 1
ATOM 4716 C CA . GLY B 1 266 ? 7.137 2.916 -21.234 1 42.28 266 GLY B CA 1
ATOM 4717 C C . GLY B 1 266 ? 7.234 1.544 -20.594 1 42.28 266 GLY B C 1
ATOM 4718 O O . GLY B 1 266 ? 6.254 0.796 -20.578 1 42.28 266 GLY B O 1
ATOM 4719 N N . GLU B 1 267 ? 8.414 1.104 -20.078 1 54.47 267 GLU B N 1
ATOM 4720 C CA . GLU B 1 267 ? 8.836 -0.155 -19.469 1 54.47 267 GLU B CA 1
ATOM 4721 C C . GLU B 1 267 ? 7.922 -0.546 -18.312 1 54.47 267 GLU B C 1
ATOM 4723 O O . GLU B 1 267 ? 7.676 0.257 -17.406 1 54.47 267 GLU B O 1
ATOM 4728 N N . THR B 1 268 ? 7.012 -1.537 -18.547 1 62.88 268 THR B N 1
ATOM 4729 C CA . THR B 1 268 ? 6.184 -2.109 -17.484 1 62.88 268 THR B CA 1
ATOM 4730 C C . THR B 1 268 ? 7 -2.312 -16.219 1 62.88 268 THR B C 1
ATOM 4732 O O . THR B 1 268 ? 8.055 -2.949 -16.25 1 62.88 268 THR B O 1
ATOM 4735 N N . PRO B 1 269 ? 6.547 -1.607 -15.117 1 70.25 269 PRO B N 1
ATOM 4736 C CA . PRO B 1 269 ? 7.371 -1.597 -13.906 1 70.25 269 PRO B CA 1
ATOM 4737 C C . PRO B 1 269 ? 7.836 -2.992 -13.492 1 70.25 269 PRO B C 1
ATOM 4739 O O . PRO B 1 269 ? 8.977 -3.166 -13.07 1 70.25 269 PRO B O 1
ATOM 4742 N N . TRP B 1 270 ? 6.961 -3.98 -13.875 1 82.62 270 TRP B N 1
ATOM 4743 C CA . TRP B 1 270 ? 7.332 -5.289 -13.344 1 82.62 270 TRP B CA 1
ATOM 4744 C C . TRP B 1 270 ? 8.477 -5.898 -14.156 1 82.62 270 TRP B C 1
ATOM 4746 O O . TRP B 1 270 ? 9.25 -6.707 -13.641 1 82.62 270 TRP B O 1
ATOM 4756 N N . VAL B 1 271 ? 8.68 -5.473 -15.383 1 83.62 271 VAL B N 1
ATOM 4757 C CA . VAL B 1 271 ? 9.703 -6.027 -16.266 1 83.62 271 VAL B CA 1
ATOM 4758 C C . VAL B 1 271 ? 11.086 -5.762 -15.664 1 83.62 271 VAL B C 1
ATOM 4760 O O . VAL B 1 271 ? 11.891 -6.688 -15.508 1 83.62 271 VAL B O 1
ATOM 4763 N N . THR B 1 272 ? 11.273 -4.582 -15.359 1 80.12 272 THR B N 1
ATOM 4764 C CA . THR B 1 272 ? 12.562 -4.184 -14.797 1 80.12 272 THR B CA 1
ATOM 4765 C C . THR B 1 272 ? 12.82 -4.879 -13.461 1 80.12 272 THR B C 1
ATOM 4767 O O . THR B 1 272 ? 13.938 -5.301 -13.18 1 80.12 272 THR B O 1
ATOM 4770 N N . HIS B 1 273 ? 11.805 -5.09 -12.797 1 82.25 273 HIS B N 1
ATOM 4771 C CA . HIS B 1 273 ? 11.945 -5.688 -11.469 1 82.25 273 HIS B CA 1
ATOM 4772 C C . HIS B 1 273 ? 12.258 -7.18 -11.57 1 82.25 273 HIS B C 1
ATOM 4774 O O . HIS B 1 273 ? 13.078 -7.699 -10.812 1 82.25 273 HIS B O 1
ATOM 4780 N N . VAL B 1 274 ? 11.648 -7.781 -12.469 1 87.06 274 VAL B N 1
ATOM 4781 C CA . VAL B 1 274 ? 11.875 -9.211 -12.672 1 87.06 274 VAL B CA 1
ATOM 4782 C C . VAL B 1 274 ? 13.312 -9.445 -13.125 1 87.06 274 VAL B C 1
ATOM 4784 O O . VAL B 1 274 ? 14 -10.328 -12.609 1 87.06 274 VAL B O 1
ATOM 4787 N N . GLU B 1 275 ? 13.742 -8.594 -14.031 1 88.12 275 GLU B N 1
ATOM 4788 C CA . GLU B 1 275 ? 15.102 -8.742 -14.547 1 88.12 275 GLU B CA 1
ATOM 4789 C C . GLU B 1 275 ? 16.141 -8.477 -13.469 1 88.12 275 GLU B C 1
ATOM 4791 O O . GLU B 1 275 ? 17.141 -9.195 -13.359 1 88.12 275 GLU B O 1
ATOM 4796 N N . ARG B 1 276 ? 15.852 -7.547 -12.727 1 84.44 276 ARG B N 1
ATOM 4797 C CA . ARG B 1 276 ? 16.781 -7.195 -11.648 1 84.44 276 ARG B CA 1
ATOM 4798 C C . ARG B 1 276 ? 16.828 -8.289 -10.586 1 84.44 276 ARG B C 1
ATOM 4800 O O . ARG B 1 276 ? 17.891 -8.594 -10.055 1 84.44 276 ARG B O 1
ATOM 4807 N N . THR B 1 277 ? 15.75 -8.82 -10.297 1 86.31 277 THR B N 1
ATOM 4808 C CA . THR B 1 277 ? 15.648 -9.812 -9.234 1 86.31 277 THR B CA 1
ATOM 4809 C C . THR B 1 277 ? 16.234 -11.148 -9.688 1 86.31 277 THR B C 1
ATOM 4811 O O . THR B 1 277 ? 16.906 -11.828 -8.906 1 86.31 277 THR B O 1
ATOM 4814 N N . THR B 1 278 ? 16.078 -11.5 -10.938 1 91.5 278 THR B N 1
ATOM 4815 C CA . THR B 1 278 ? 16.422 -12.844 -11.383 1 91.5 278 THR B CA 1
ATOM 4816 C C . THR B 1 278 ? 17.75 -12.836 -12.141 1 91.5 278 THR B C 1
ATOM 4818 O O . THR B 1 278 ? 18.391 -13.883 -12.289 1 91.5 278 THR B O 1
ATOM 4821 N N . GLY B 1 279 ? 18.031 -11.68 -12.703 1 89.44 279 GLY B N 1
ATOM 4822 C CA . GLY B 1 279 ? 19.188 -11.602 -13.578 1 89.44 279 GLY B CA 1
ATOM 4823 C C . GLY B 1 279 ? 18.969 -12.25 -14.93 1 89.44 279 GLY B C 1
ATOM 4824 O O . GLY B 1 279 ? 19.922 -12.523 -15.664 1 89.44 279 GLY B O 1
ATOM 4825 N N . ILE B 1 280 ? 17.703 -12.578 -15.219 1 90.62 280 ILE B N 1
ATOM 4826 C CA . ILE B 1 280 ? 17.312 -13.219 -16.469 1 90.62 280 ILE B CA 1
ATOM 4827 C C . ILE B 1 280 ? 16.438 -12.266 -17.281 1 90.62 280 ILE B C 1
ATOM 4829 O O . ILE B 1 280 ? 15.664 -11.492 -16.719 1 90.62 280 ILE B O 1
ATOM 4833 N N . SER B 1 281 ? 16.625 -12.32 -18.547 1 88.75 281 SER B N 1
ATOM 4834 C CA . SER B 1 281 ? 15.797 -11.5 -19.438 1 88.75 281 SER B CA 1
ATOM 4835 C C . SER B 1 281 ? 14.32 -11.844 -19.281 1 88.75 281 SER B C 1
ATOM 4837 O O . SER B 1 281 ? 13.961 -13.016 -19.172 1 88.75 281 SER B O 1
ATOM 4839 N N . VAL B 1 282 ? 13.539 -10.844 -19.297 1 88.06 282 VAL B N 1
ATOM 4840 C CA . VAL B 1 282 ? 12.102 -11.023 -19.141 1 88.06 282 VAL B CA 1
ATOM 4841 C C . VAL B 1 282 ? 11.547 -11.844 -20.297 1 88.06 282 VAL B C 1
ATOM 4843 O O . VAL B 1 282 ? 10.586 -12.602 -20.141 1 88.06 282 VAL B O 1
ATOM 4846 N N . GLU B 1 283 ? 12.18 -11.773 -21.406 1 88.31 283 GLU B N 1
ATOM 4847 C CA . GLU B 1 283 ? 11.727 -12.531 -22.562 1 88.31 283 GLU B CA 1
ATOM 4848 C C . GLU B 1 283 ? 11.852 -14.031 -22.328 1 88.31 283 GLU B C 1
ATOM 4850 O O . GLU B 1 283 ? 11.086 -14.82 -22.875 1 88.31 283 GLU B O 1
ATOM 4855 N N . CYS B 1 284 ? 12.766 -14.367 -21.531 1 91.12 284 CYS B N 1
ATOM 4856 C CA . CYS B 1 284 ? 12.922 -15.781 -21.172 1 91.12 284 CYS B CA 1
ATOM 4857 C C . CYS B 1 284 ? 11.82 -16.234 -20.234 1 91.12 284 CYS B C 1
ATOM 4859 O O . CYS B 1 284 ? 11.297 -17.344 -20.359 1 91.12 284 CYS B O 1
ATOM 4861 N N . ILE B 1 285 ? 11.516 -15.406 -19.344 1 89 285 ILE B N 1
ATOM 4862 C CA . ILE B 1 285 ? 10.547 -15.766 -18.328 1 89 285 ILE B CA 1
ATOM 4863 C C . ILE B 1 285 ? 9.125 -15.602 -18.875 1 89 285 ILE B C 1
ATOM 4865 O O . ILE B 1 285 ? 8.266 -16.453 -18.656 1 89 285 ILE B O 1
ATOM 4869 N N . TYR B 1 286 ? 9 -14.484 -19.547 1 85.56 286 TYR B N 1
ATOM 4870 C CA . TYR B 1 286 ? 7.715 -14.148 -20.156 1 85.56 286 TYR B CA 1
ATOM 4871 C C . TYR B 1 286 ? 7.867 -13.922 -21.656 1 85.56 286 TYR B C 1
ATOM 4873 O O . TYR B 1 286 ? 7.984 -12.781 -22.109 1 85.56 286 TYR B O 1
ATOM 4881 N N . PRO B 1 287 ? 7.766 -15.016 -22.312 1 78.06 287 PRO B N 1
ATOM 4882 C CA . PRO B 1 287 ? 7.789 -14.812 -23.766 1 78.06 287 PRO B CA 1
ATOM 4883 C C . PRO B 1 287 ? 6.652 -13.914 -24.25 1 78.06 287 PRO B C 1
ATOM 4885 O O . PRO B 1 287 ? 5.676 -13.703 -23.531 1 78.06 287 PRO B O 1
ATOM 4888 N N . ARG B 1 288 ? 6.816 -13.148 -25.328 1 66.81 288 ARG B N 1
ATOM 4889 C CA . ARG B 1 288 ? 5.941 -12.102 -25.828 1 66.81 288 ARG B CA 1
ATOM 4890 C C . ARG B 1 288 ? 4.473 -12.477 -25.656 1 66.81 288 ARG B C 1
ATOM 4892 O O . ARG B 1 288 ? 3.66 -11.656 -25.234 1 66.81 288 ARG B O 1
ATOM 4899 N N . ASP B 1 289 ? 4.18 -13.727 -25.922 1 64.06 289 ASP B N 1
ATOM 4900 C CA . ASP B 1 289 ? 2.785 -14.148 -25.844 1 64.06 289 ASP B CA 1
ATOM 4901 C C . ASP B 1 289 ? 2.367 -14.438 -24.406 1 64.06 289 ASP B C 1
ATOM 4903 O O . ASP B 1 289 ? 1.179 -14.609 -24.125 1 64.06 289 ASP B O 1
ATOM 4907 N N . ALA B 1 290 ? 3.365 -14.305 -23.531 1 60.84 290 ALA B N 1
ATOM 4908 C CA . ALA B 1 290 ? 3.076 -14.695 -22.156 1 60.84 290 ALA B CA 1
ATOM 4909 C C . ALA B 1 290 ? 3.027 -13.477 -21.234 1 60.84 290 ALA B C 1
ATOM 4911 O O . ALA B 1 290 ? 2.967 -13.617 -20.016 1 60.84 290 ALA B O 1
ATOM 4912 N N . GLN B 1 291 ? 3.041 -12.422 -21.844 1 68.75 291 GLN B N 1
ATOM 4913 C CA . GLN B 1 291 ? 3.031 -11.219 -21.016 1 68.75 291 GLN B CA 1
ATOM 4914 C C . GLN B 1 291 ? 1.618 -10.883 -20.547 1 68.75 291 GLN B C 1
ATOM 4916 O O . GLN B 1 291 ? 1.409 -9.891 -19.844 1 68.75 291 GLN B O 1
ATOM 4921 N N . TYR B 1 292 ? 0.7 -11.828 -20.891 1 78.25 292 TYR B N 1
ATOM 4922 C CA . TYR B 1 292 ? -0.664 -11.867 -20.375 1 78.25 292 TYR B CA 1
ATOM 4923 C C . TYR B 1 292 ? -1.057 -13.281 -19.984 1 78.25 292 TYR B C 1
ATOM 4925 O O . TYR B 1 292 ? -0.608 -14.258 -20.594 1 78.25 292 TYR B O 1
ATOM 4933 N N . PRO B 1 293 ? -1.854 -13.305 -18.984 1 87.81 293 PRO B N 1
ATOM 4934 C CA . PRO B 1 293 ? -2.164 -14.664 -18.516 1 87.81 293 PRO B CA 1
ATOM 4935 C C . PRO B 1 293 ? -3.059 -15.43 -19.484 1 87.81 293 PRO B C 1
ATOM 4937 O O . PRO B 1 293 ? -3.969 -14.852 -20.094 1 87.81 293 PRO B O 1
ATOM 4940 N N . VAL B 1 294 ? -2.715 -16.641 -19.672 1 91.12 294 VAL B N 1
ATOM 4941 C CA . VAL B 1 294 ? -3.678 -17.562 -20.281 1 91.12 294 VAL B CA 1
ATOM 4942 C C . VAL B 1 294 ? -4.801 -17.844 -19.281 1 91.12 294 VAL B C 1
ATOM 4944 O O . VAL B 1 294 ? -4.551 -18.312 -18.172 1 91.12 294 VAL B O 1
ATOM 4947 N N . ILE B 1 295 ? -5.961 -17.547 -19.75 1 94.62 295 ILE B N 1
ATOM 4948 C CA . ILE B 1 295 ? -7.09 -17.641 -18.828 1 94.62 295 ILE B CA 1
ATOM 4949 C C . ILE B 1 295 ? -7.828 -18.953 -19.062 1 94.62 295 ILE B C 1
ATOM 4951 O O . ILE B 1 295 ? -8.195 -19.297 -20.188 1 94.62 295 ILE B O 1
ATOM 4955 N N . ILE B 1 296 ? -8.023 -19.75 -18.016 1 96.19 296 ILE B N 1
ATOM 4956 C CA . ILE B 1 296 ? -8.844 -20.953 -17.984 1 96.19 296 ILE B CA 1
ATOM 4957 C C . ILE B 1 296 ? -10.023 -20.766 -17.047 1 96.19 296 ILE B C 1
ATOM 4959 O O . ILE B 1 296 ? -9.844 -20.484 -15.859 1 96.19 296 ILE B O 1
ATOM 4963 N N . LYS B 1 297 ? -11.125 -20.812 -17.578 1 95.69 297 LYS B N 1
ATOM 4964 C CA . LYS B 1 297 ? -12.336 -20.703 -16.781 1 95.69 297 LYS B CA 1
ATOM 4965 C C . LYS B 1 297 ? -13.016 -22.062 -16.641 1 95.69 297 LYS B C 1
ATOM 4967 O O . LYS B 1 297 ? -13.258 -22.75 -17.625 1 95.69 297 LYS B O 1
ATOM 4972 N N . VAL B 1 298 ? -13.266 -22.484 -15.398 1 93.81 298 VAL B N 1
ATOM 4973 C CA . VAL B 1 298 ? -14 -23.719 -15.125 1 93.81 298 VAL B CA 1
ATOM 4974 C C . VAL B 1 298 ? -15.281 -23.391 -14.359 1 93.81 298 VAL B C 1
ATOM 4976 O O . VAL B 1 298 ? -15.234 -22.844 -13.258 1 93.81 298 VAL B O 1
ATOM 4979 N N . TYR B 1 299 ? -16.344 -23.656 -14.898 1 90.44 299 TYR B N 1
ATOM 4980 C CA . TYR B 1 299 ? -17.656 -23.375 -14.305 1 90.44 299 TYR B CA 1
ATOM 4981 C C . TYR B 1 299 ? -18.203 -24.609 -13.586 1 90.44 299 TYR B C 1
ATOM 4983 O O . TYR B 1 299 ? -18.141 -25.719 -14.125 1 90.44 299 TYR B O 1
ATOM 4991 N N . GLU B 1 300 ? -18.688 -24.469 -12.469 1 80.75 300 GLU B N 1
ATOM 4992 C CA . GLU B 1 300 ? -19.125 -25.547 -11.586 1 80.75 300 GLU B CA 1
ATOM 4993 C C . GLU B 1 300 ? -20.391 -26.219 -12.125 1 80.75 300 GLU B C 1
ATOM 4995 O O . GLU B 1 300 ? -20.641 -27.391 -11.852 1 80.75 300 GLU B O 1
ATOM 5000 N N . ARG B 1 301 ? -21.047 -25.641 -13.07 1 77.94 301 ARG B N 1
ATOM 5001 C CA . ARG B 1 301 ? -22.391 -26.094 -13.375 1 77.94 301 ARG B CA 1
ATOM 5002 C C . ARG B 1 301 ? -22.422 -27.594 -13.641 1 77.94 301 ARG B C 1
ATOM 5004 O O . ARG B 1 301 ? -21.703 -28.094 -14.516 1 77.94 301 ARG B O 1
ATOM 5011 N N . ASP B 1 302 ? -23.188 -28.297 -12.797 1 76.19 302 ASP B N 1
ATOM 5012 C CA . ASP B 1 302 ? -23.547 -29.719 -12.891 1 76.19 302 ASP B CA 1
ATOM 5013 C C . ASP B 1 302 ? -22.344 -30.609 -12.625 1 76.19 302 ASP B C 1
ATOM 5015 O O . ASP B 1 302 ? -22.25 -31.719 -13.156 1 76.19 302 ASP B O 1
ATOM 5019 N N . MET B 1 303 ? -21.297 -30.094 -12.078 1 82.12 303 MET B N 1
ATOM 5020 C CA . MET B 1 303 ? -20.141 -30.891 -11.719 1 82.12 303 MET B CA 1
ATOM 5021 C C . MET B 1 303 ? -20.047 -31.062 -10.211 1 82.12 303 MET B C 1
ATOM 5023 O O . MET B 1 303 ? -20.375 -30.156 -9.453 1 82.12 303 MET B O 1
ATOM 5027 N N . SER B 1 304 ? -19.719 -32.312 -9.883 1 82.19 304 SER B N 1
ATOM 5028 C CA . SER B 1 304 ? -19.344 -32.5 -8.484 1 82.19 304 SER B CA 1
ATOM 5029 C C . SER B 1 304 ? -18.031 -31.766 -8.164 1 82.19 304 SER B C 1
ATOM 5031 O O . SER B 1 304 ? -17.312 -31.344 -9.07 1 82.19 304 SER B O 1
ATOM 5033 N N . VAL B 1 305 ? -17.703 -31.516 -6.945 1 81.62 305 VAL B N 1
ATOM 5034 C CA . VAL B 1 305 ? -16.484 -30.859 -6.496 1 81.62 305 VAL B CA 1
ATOM 5035 C C . VAL B 1 305 ? -15.273 -31.625 -7.031 1 81.62 305 VAL B C 1
ATOM 5037 O O . VAL B 1 305 ? -14.297 -31.016 -7.48 1 81.62 305 VAL B O 1
ATOM 5040 N N . GLU B 1 306 ? -15.414 -32.938 -7.043 1 83.56 306 GLU B N 1
ATOM 5041 C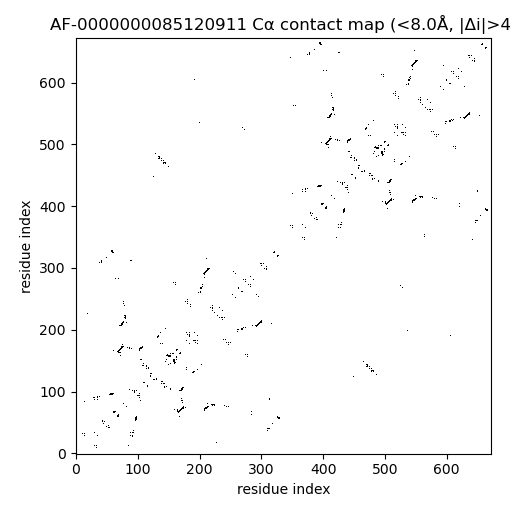 CA . GLU B 1 306 ? -14.328 -33.781 -7.531 1 83.56 306 GLU B CA 1
ATOM 5042 C C . GLU B 1 306 ? -14.125 -33.594 -9.031 1 83.56 306 GLU B C 1
ATOM 5044 O O . GLU B 1 306 ? -12.984 -33.531 -9.508 1 83.56 306 GLU B O 1
ATOM 5049 N N . GLU B 1 307 ? -15.234 -33.625 -9.711 1 87.69 307 GLU B N 1
ATOM 5050 C CA . GLU B 1 307 ? -15.172 -33.469 -11.156 1 87.69 307 GLU B CA 1
ATOM 5051 C C . GLU B 1 307 ? -14.562 -32.125 -11.531 1 87.69 307 GLU B C 1
ATOM 5053 O O . GLU B 1 307 ? -13.773 -32.031 -12.469 1 87.69 307 GLU B O 1
ATOM 5058 N N . MET B 1 308 ? -14.961 -31.141 -10.805 1 89.69 308 MET B N 1
ATOM 5059 C CA . MET B 1 308 ? -14.422 -29.812 -11.07 1 89.69 308 MET B CA 1
ATOM 5060 C C . MET B 1 308 ? -12.922 -29.75 -10.797 1 89.69 308 MET B C 1
ATOM 5062 O O . MET B 1 308 ? -12.18 -29.109 -11.531 1 89.69 308 MET B O 1
ATOM 5066 N N . LEU B 1 309 ? -12.523 -30.422 -9.773 1 92.5 309 LEU B N 1
ATOM 5067 C CA . LEU B 1 309 ? -11.109 -30.484 -9.414 1 92.5 309 LEU B CA 1
ATOM 5068 C C . LEU B 1 309 ? -10.305 -31.141 -10.523 1 92.5 309 LEU B C 1
ATOM 5070 O O . LEU B 1 309 ? -9.32 -30.578 -11.008 1 92.5 309 LEU B O 1
ATOM 5074 N N . VAL B 1 310 ? -10.734 -32.312 -10.922 1 92.94 310 VAL B N 1
ATOM 5075 C CA . VAL B 1 310 ? -10.023 -33.062 -11.945 1 92.94 310 VAL B CA 1
ATOM 5076 C C . VAL B 1 310 ? -10.008 -32.281 -13.25 1 92.94 310 VAL B C 1
ATOM 5078 O O . VAL B 1 310 ? -8.984 -32.219 -13.938 1 92.94 310 VAL B O 1
ATOM 5081 N N . GLU B 1 311 ? -11.141 -31.719 -13.547 1 94.25 311 GLU B N 1
ATOM 5082 C CA . GLU B 1 311 ? -11.234 -30.891 -14.75 1 94.25 311 GLU B CA 1
ATOM 5083 C C . GLU B 1 311 ? -10.25 -29.734 -14.695 1 94.25 311 GLU B C 1
ATOM 5085 O O . GLU B 1 311 ? -9.57 -29.438 -15.68 1 94.25 311 GLU B O 1
ATOM 5090 N N . SER B 1 312 ? -10.203 -29.062 -13.594 1 95.94 312 SER B N 1
ATOM 5091 C CA . SER B 1 312 ? -9.336 -27.906 -13.414 1 95.94 312 SER B CA 1
ATOM 5092 C C . SER B 1 312 ? -7.867 -28.281 -13.57 1 95.94 312 SER B C 1
ATOM 5094 O O . SER B 1 312 ? -7.125 -27.641 -14.312 1 95.94 312 SER B O 1
ATOM 5096 N N . LEU B 1 313 ? -7.445 -29.359 -12.922 1 96.88 313 LEU B N 1
ATOM 5097 C CA . LEU B 1 313 ? -6.062 -29.812 -12.992 1 96.88 313 LEU B CA 1
ATOM 5098 C C . LEU B 1 313 ? -5.688 -30.219 -14.414 1 96.88 313 LEU B C 1
ATOM 5100 O O . LEU B 1 313 ? -4.617 -29.859 -14.906 1 96.88 313 LEU B O 1
ATOM 5104 N N . THR B 1 314 ? -6.602 -30.938 -15.008 1 96.88 314 THR B N 1
ATOM 5105 C CA . THR B 1 314 ? -6.383 -31.438 -16.359 1 96.88 314 THR B CA 1
ATOM 5106 C C . THR B 1 314 ? -6.195 -30.266 -17.344 1 96.88 314 THR B C 1
ATOM 5108 O O . THR B 1 314 ? -5.258 -30.266 -18.141 1 96.88 314 THR B O 1
ATOM 5111 N N . ARG B 1 315 ? -7.023 -29.281 -17.25 1 97.69 315 ARG B N 1
ATOM 5112 C CA . ARG B 1 315 ? -6.984 -28.156 -18.172 1 97.69 315 ARG B CA 1
ATOM 5113 C C . ARG B 1 315 ? -5.711 -27.328 -17.984 1 97.69 315 ARG B C 1
ATOM 5115 O O . ARG B 1 315 ? -5.133 -26.844 -18.953 1 97.69 315 ARG B O 1
ATOM 5122 N N . VAL B 1 316 ? -5.32 -27.156 -16.781 1 98.12 316 VAL B N 1
ATOM 5123 C CA . VAL B 1 316 ? -4.109 -26.375 -16.516 1 98.12 316 VAL B CA 1
ATOM 5124 C C . VAL B 1 316 ? -2.9 -27.094 -17.109 1 98.12 316 VAL B C 1
ATOM 5126 O O . VAL B 1 316 ? -2.098 -26.5 -17.828 1 98.12 316 VAL B O 1
ATOM 5129 N N . ILE B 1 317 ? -2.766 -28.406 -16.844 1 97.44 317 ILE B N 1
ATOM 5130 C CA . ILE B 1 317 ? -1.614 -29.172 -17.312 1 97.44 317 ILE B CA 1
ATOM 5131 C C . ILE B 1 317 ? -1.634 -29.234 -18.844 1 97.44 317 ILE B C 1
ATOM 5133 O O . ILE B 1 317 ? -0.597 -29.062 -19.484 1 97.44 317 ILE B O 1
ATOM 5137 N N . ALA B 1 318 ? -2.818 -29.484 -19.391 1 97.31 318 ALA B N 1
ATOM 5138 C CA . ALA B 1 318 ? -2.943 -29.5 -20.844 1 97.31 318 ALA B CA 1
ATOM 5139 C C . ALA B 1 318 ? -2.465 -28.188 -21.438 1 97.31 318 ALA B C 1
ATOM 5141 O O . ALA B 1 318 ? -1.74 -28.172 -22.438 1 97.31 318 ALA B O 1
ATOM 5142 N N . LYS B 1 319 ? -2.863 -27.078 -20.859 1 96.31 319 LYS B N 1
ATOM 5143 C CA . LYS B 1 319 ? -2.496 -25.75 -21.375 1 96.31 319 LYS B CA 1
ATOM 5144 C C . LYS B 1 319 ? -0.996 -25.516 -21.234 1 96.31 319 LYS B C 1
ATOM 5146 O O . LYS B 1 319 ? -0.386 -24.875 -22.094 1 96.31 319 LYS B O 1
ATOM 5151 N N . LEU B 1 320 ? -0.39 -25.953 -20.125 1 96 320 LEU B N 1
ATOM 5152 C CA . LEU B 1 320 ? 1.05 -25.828 -19.938 1 96 320 LEU B CA 1
ATOM 5153 C C . LEU B 1 320 ? 1.816 -26.531 -21.047 1 96 320 LEU B C 1
ATOM 5155 O O . LEU B 1 320 ? 2.826 -26.031 -21.531 1 96 320 LEU B O 1
ATOM 5159 N N . VAL B 1 321 ? 1.341 -27.703 -21.406 1 94.88 321 VAL B N 1
ATOM 5160 C CA . VAL B 1 321 ? 1.975 -28.484 -22.453 1 94.88 321 VAL B CA 1
ATOM 5161 C C . VAL B 1 321 ? 1.708 -27.828 -23.812 1 94.88 321 VAL B C 1
ATOM 5163 O O . VAL B 1 321 ? 2.625 -27.656 -24.625 1 94.88 321 VAL B O 1
ATOM 5166 N N . GLU B 1 322 ? 0.487 -27.391 -24.047 1 93.19 322 GLU B N 1
ATOM 5167 C CA . GLU B 1 322 ? 0.078 -26.766 -25.312 1 93.19 322 GLU B CA 1
ATOM 5168 C C . GLU B 1 322 ? 0.859 -25.484 -25.578 1 93.19 322 GLU B C 1
ATOM 5170 O O . GLU B 1 322 ? 1.205 -25.188 -26.719 1 93.19 322 GLU B O 1
ATOM 5175 N N . THR B 1 323 ? 1.111 -24.719 -24.562 1 91.81 323 THR B N 1
ATOM 5176 C CA . THR B 1 323 ? 1.773 -23.422 -24.719 1 91.81 323 THR B CA 1
ATOM 5177 C C . THR B 1 323 ? 3.291 -23.578 -24.672 1 91.81 323 THR B C 1
ATOM 5179 O O . THR B 1 323 ? 4.027 -22.609 -24.844 1 91.81 323 THR B O 1
ATOM 5182 N N . GLY B 1 324 ? 3.797 -24.766 -24.375 1 91.69 324 GLY B N 1
ATOM 5183 C CA . GLY B 1 324 ? 5.223 -25.062 -24.422 1 91.69 324 GLY B CA 1
ATOM 5184 C C . GLY B 1 324 ? 5.941 -24.766 -23.125 1 91.69 324 GLY B C 1
ATOM 5185 O O . GLY B 1 324 ? 7.172 -24.828 -23.062 1 91.69 324 GLY B O 1
ATOM 5186 N N . HIS B 1 325 ? 5.223 -24.469 -22.094 1 93.81 325 HIS B N 1
ATOM 5187 C CA . HIS B 1 325 ? 5.852 -24.234 -20.797 1 93.81 325 HIS B CA 1
ATOM 5188 C C . HIS B 1 325 ? 6.395 -25.547 -20.219 1 93.81 325 HIS B C 1
ATOM 5190 O O . HIS B 1 325 ? 7.379 -25.531 -19.484 1 93.81 325 HIS B O 1
ATOM 5196 N N . LEU B 1 326 ? 5.688 -26.625 -20.547 1 94.44 326 LEU B N 1
ATOM 5197 C CA . LEU B 1 326 ? 6.152 -27.969 -20.234 1 94.44 326 LEU B CA 1
ATOM 5198 C C . LEU B 1 326 ? 6.316 -28.797 -21.5 1 94.44 326 LEU B C 1
ATOM 5200 O O . LEU B 1 326 ? 5.488 -28.719 -22.406 1 94.44 326 LEU B O 1
ATOM 5204 N N . VAL B 1 327 ? 7.367 -29.562 -21.469 1 94.12 327 VAL B N 1
ATOM 5205 C CA . VAL B 1 327 ? 7.652 -30.438 -22.594 1 94.12 327 VAL B CA 1
ATOM 5206 C C . VAL B 1 327 ? 7.793 -31.875 -22.109 1 94.12 327 VAL B C 1
ATOM 5208 O O . VAL B 1 327 ? 8.297 -32.125 -21 1 94.12 327 VAL B O 1
ATOM 5211 N N . GLN B 1 328 ? 7.293 -32.781 -22.938 1 90.38 328 GLN B N 1
ATOM 5212 C CA . GLN B 1 328 ? 7.43 -34.219 -22.609 1 90.38 328 GLN B CA 1
ATOM 5213 C C . GLN B 1 328 ? 8.828 -34.719 -22.953 1 90.38 328 GLN B C 1
ATOM 5215 O O . GLN B 1 328 ? 9.344 -34.438 -24.031 1 90.38 328 GLN B O 1
ATOM 5220 N N . GLU B 1 329 ? 9.656 -35.156 -22.047 1 78.5 329 GLU B N 1
ATOM 5221 C CA . GLU B 1 329 ? 10.969 -35.719 -22.312 1 78.5 329 GLU B CA 1
ATOM 5222 C C . GLU B 1 329 ? 10.859 -37.031 -23.094 1 78.5 329 GLU B C 1
ATOM 5224 O O . GLU B 1 329 ? 10.086 -37.906 -22.719 1 78.5 329 GLU B O 1
ATOM 5229 N N . ASN B 1 330 ? 11.016 -37 -24.391 1 59.44 330 ASN B N 1
ATOM 5230 C CA . ASN B 1 330 ? 11.086 -38.25 -25.141 1 59.44 330 ASN B CA 1
ATOM 5231 C C . ASN B 1 330 ? 12.203 -39.125 -24.609 1 59.44 330 ASN B C 1
ATOM 5233 O O . ASN B 1 330 ? 13.234 -38.656 -24.141 1 59.44 330 ASN B O 1
ATOM 5237 N N . GLY B 1 331 ? 11.992 -40.281 -24.047 1 47.53 331 GLY B N 1
ATOM 5238 C CA . GLY B 1 331 ? 12.969 -41.312 -23.734 1 47.53 331 GLY B CA 1
ATOM 5239 C C . GLY B 1 331 ? 14.172 -41.312 -24.656 1 47.53 331 GLY B C 1
ATOM 5240 O O . GLY B 1 331 ? 15.141 -42.031 -24.438 1 47.53 331 GLY B O 1
ATOM 5241 N N . ASN B 1 332 ? 14.055 -40.938 -25.953 1 40.03 332 ASN B N 1
ATOM 5242 C CA . ASN B 1 332 ? 15.055 -41.344 -26.938 1 40.03 332 ASN B CA 1
ATOM 5243 C C . ASN B 1 332 ? 16.328 -40.5 -26.828 1 40.03 332 ASN B C 1
ATOM 5245 O O . ASN B 1 332 ? 17.125 -40.438 -27.766 1 40.03 332 ASN B O 1
ATOM 5249 N N . GLU B 1 333 ? 16.484 -39.594 -26.016 1 37.81 333 GLU B N 1
ATOM 5250 C CA . GLU B 1 333 ? 17.812 -39 -26.219 1 37.81 333 GLU B CA 1
ATOM 5251 C C . GLU B 1 333 ? 18.922 -40 -25.906 1 37.81 333 GLU B C 1
ATOM 5253 O O . GLU B 1 333 ? 20.078 -39.625 -25.734 1 37.81 333 GLU B O 1
ATOM 5258 N N . HIS B 1 334 ? 18.562 -41.25 -25.531 1 33.03 334 HIS B N 1
ATOM 5259 C CA . HIS B 1 334 ? 19.719 -42.094 -25.719 1 33.03 334 HIS B CA 1
ATOM 5260 C C . HIS B 1 334 ? 20.172 -42.125 -27.172 1 33.03 334 HIS B C 1
ATOM 5262 O O . HIS B 1 334 ? 19.875 -43.094 -27.891 1 33.03 334 HIS B O 1
ATOM 5268 N N . GLY B 1 335 ? 19.875 -41.25 -28.031 1 23.77 335 GLY B N 1
ATOM 5269 C CA . GLY B 1 335 ? 20.484 -41.5 -29.328 1 23.77 335 GLY B CA 1
ATOM 5270 C C . GLY B 1 335 ? 21.938 -41.906 -29.234 1 23.77 335 GLY B C 1
ATOM 5271 O O . GLY B 1 335 ? 22.562 -41.781 -28.188 1 23.77 335 GLY B O 1
ATOM 5272 N N . VAL B 1 336 ? 22.703 -42 -30.547 1 25.55 336 VAL B N 1
ATOM 5273 C CA . VAL B 1 336 ? 23.984 -42.344 -31.141 1 25.55 336 VAL B CA 1
ATOM 5274 C C . VAL B 1 336 ? 25.078 -41.438 -30.547 1 25.55 336 VAL B C 1
ATOM 5276 O O . VAL B 1 336 ? 24.875 -40.25 -30.359 1 25.55 336 VAL B O 1
#

Organism: Pyrolobus fumarii (strain DSM 11204 / 1A) (NCBI:txid694429)

Foldseek 3Di:
DPPPDPLPVLVVVQLQQLLAPPPDPDDDARDPVNLVVLLVLLQVCLCVPPVDHFAFQQKFFDDDPRAGFAFEEEEDEFQQLCLSSLLNNLQSSCLGGHHPRQGFEAEPPHPPPLRVVLVCQVVVVDDVVCVQLQNSLVSRLVSQVCQAQADPRDPPAGHPLRSRRRNHHYRYSHDLLLSLLQSCLDDDRRPDHSLRSLLSNLLAAAGLAYEYRAEQLVNSLVSCCVRVVDDDDPVSSVSSVSSSVSSVVVVVCCVVCVCRSQDPPDDRNNQVSSCVRNVDHVCRNAPPVRSGYDYHYQYCPPHDPSRSSSVRSSVVVSVCPVVRRMDGPDPPVVPD/DPDDDPPPVLVVVLLQQLLPPPDDPDDPARDPVVLVVLLVLLQVCLCVPVVDHFAFQQKFFDDDPRAGFAFEEEEDEFQQLCLSSLLNNLQSSCLGGHHPRQGFEAEPPHPPPLRVVLVCQVVVVDDVVCVQLQNSLVSRLVSQVCQAQADPRDPPAGHPLRSRRRNHHYRYSHDLLLSLLQSCLPDDRHPDHSLRSLLSNLLAAAGLAYEYRAEQLVNSLVSCCVRVVDDDDPVSSVS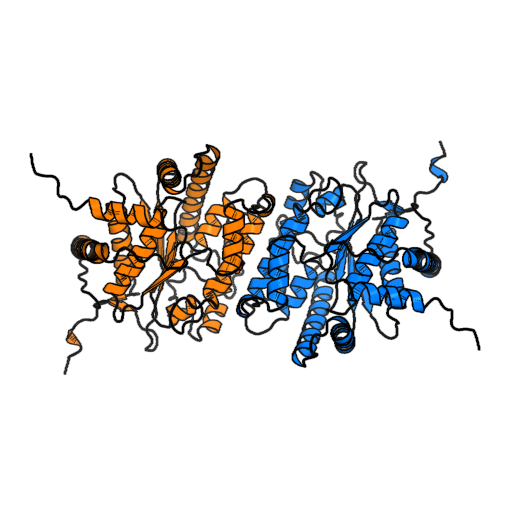SVSSSVSSVVVVVCCVVCVVRSQDPPDDRNNQVSSCVRNVDHVCRNAPPVRSGYDYHYQYCPPHDPSRSSSVRSSVVVSVCPVVRRMDGPDPPPVDD

pLDDT: mean 82.37, std 19.95, range [21.0, 98.56]

Nearest PDB structures (foldseek):
  2ccg-assembly1_B  TM=8.243E-01  e=1.076E-07  Staphylococcus aureus
  2ccj-assembly1_A  TM=8.286E-01  e=3.680E-07  Staphylococcus aureus
  5h56-assembly1_B  TM=8.202E-01  e=2.971E-07  Aquifex aeolicus VF5
  4edh-assembly1_B  TM=7.932E-01  e=3.474E-06  Pseudomonas aeruginosa PAO1
  1n5l-assembly1_A  TM=6.614E-01  e=5.905E-05  Mycobacterium tuberculosis

Radius of gyration: 29.13 Å; Cα contacts (8 Å, |Δi|>4): 1155; chains: 2; bounding box: 58×100×62 Å

Solvent-accessible surface area (backbone atoms only — not comparable to full-atom values): 35408 Å² total; per-residue (Å²): 133,79,81,81,74,81,71,58,61,59,48,51,46,49,54,50,50,61,55,65,50,84,77,62,95,59,80,77,67,67,60,73,78,51,49,61,61,50,46,51,54,29,40,50,47,29,33,75,75,70,70,43,83,71,48,76,40,32,29,36,50,28,68,49,97,89,35,40,28,28,41,40,35,28,27,35,60,53,79,51,44,46,33,61,54,44,22,40,49,41,20,53,50,42,23,48,28,24,46,94,35,45,33,31,63,48,52,52,72,41,86,49,74,60,16,44,49,52,53,36,44,75,70,58,76,41,68,71,75,61,62,39,33,51,32,45,50,27,44,52,48,25,36,43,50,38,44,40,58,50,36,68,65,39,92,95,18,44,2,49,55,23,23,20,60,67,24,21,35,39,22,24,23,32,51,72,65,51,54,32,17,48,36,44,45,45,63,96,79,39,70,49,53,51,67,50,45,40,44,68,51,27,62,50,73,70,36,43,31,35,39,34,36,47,55,56,45,70,60,13,49,53,46,35,34,72,59,65,69,44,81,84,41,74,66,52,47,55,48,40,46,40,26,53,53,33,42,55,52,48,55,48,45,50,70,76,38,52,64,52,54,45,52,68,96,59,84,44,50,17,51,59,46,48,25,66,71,54,73,42,60,48,59,63,69,36,37,84,83,36,63,33,50,46,76,45,78,47,66,43,82,96,47,54,74,54,55,44,44,44,50,51,47,32,50,53,53,51,47,35,43,74,74,49,48,29,40,74,64,67,82,61,77,73,62,134,134,81,82,78,79,82,75,64,58,60,51,52,48,52,57,51,50,66,52,65,65,78,76,71,94,60,77,78,68,65,62,74,80,50,49,61,60,53,46,51,54,28,38,50,45,29,33,75,74,69,68,41,82,70,48,75,41,33,28,36,51,28,67,50,96,88,35,40,27,28,42,41,35,28,27,35,59,54,80,50,43,48,33,63,56,46,24,41,49,41,19,52,48,41,23,48,28,24,43,92,36,45,33,30,63,50,51,53,74,41,84,49,73,60,16,46,49,52,52,38,43,74,68,58,76,42,68,71,75,63,63,40,33,52,33,44,50,26,45,53,49,23,35,44,50,37,44,41,59,51,36,68,61,38,94,93,19,44,1,48,55,22,22,19,59,68,24,20,35,38,23,22,24,30,52,71,64,50,53,34,17,48,36,46,44,46,66,95,78,40,70,50,52,50,67,50,44,41,43,69,50,28,61,49,72,70,36,42,31,34,38,35,36,47,53,55,44,70,59,14,48,52,47,35,34,72,53,64,72,45,81,84,39,74,66,53,48,55,49,41,46,40,24,53,50,33,42,54,52,48,54,50,45,50,68,76,38,52,66,52,53,44,52,69,95,61,82,44,49,17,51,60,46,49,25,67,70,52,73,42,62,48,58,62,70,35,38,85,83,36,63,32,51,47,77,43,79,47,65,42,81,97,46,54,74,56,54,45,43,45,49,51,46,32,52,52,53,52,48,34,42,74,73,48,49,30,37,72,64,67,83,63,77,72,62,135

Sequence (672 aa):
MKPASRETPVIENVIRLAYKRGEEKRVPSLPLELEPVLAKSVAKRLREQYGITIEPGSLVPRKCNGREIGVLIAIEGLDGAGTTTTSLALASILRLFVKNGKAVYTKEPTDNPIGVLIKSILRGHVDKSLMRPDILTHLFIADRIHHVYEENVAPGARGVVGAVAQGYLVVTDRYKYSNIAYQSSMDETNTYTMEDIMALNAVTPPAHILLYLDVEPEEALRRITTTRKVLETTENLELLRKVRNAYQKLLVMLKENPEWPAASPGETPWVTHVERTTGISVECIYPRDAQYPVIIKVYERDMSVEEMLVESLTRVIAKLVETGHLVQENGNEHGVMKPASRETPVIENVIRLAYKRGEEKRVPSLPLELEPVLAKSVAKRLREQYGITIEPGSLVPRKCNGREIGVLIAIEGLDGAGTTTTSLALASILRLFVKNGKAVYTKEPTDNPIGVLIKSILRGHVDKSLMRPDILTHLFIADRIHHVYEENVAPGARGVVGAVAQGYLVVTDRYKYSNIAYQSSMDETNTYTMEDIMALNAVTPPAHILLYLDVEPEEALRRITTTRKVLETTENLELLRKVRNAYQKLLVMLKENPEWPAASPGETPWVTHVERTTGISVECIYPRDAQYPVIIKVYERDMSVEEMLVESLTRVIAKLVETGHLVQENGNEHGV